Protein 6YIZ (pdb70)

Radius of gyration: 21.97 Å; Cα contacts (8 Å, |Δi|>4): 804; chains: 2; bounding box: 58×52×59 Å

Nearest PDB structures (foldseek):
  6z17-assembly1_AAA  TM=9.781E-01  e=1.730E-40  Pseudomonas aeruginosa UCBPP-PA14
  7qav-assembly1_A  TM=9.845E-01  e=7.117E-40  Pseudomonas aeruginosa PAO1
  7nbw-assembly1_A-2  TM=9.693E-01  e=7.500E-41  Pseudomonas aeruginosa PAO1
  7qav-assembly2_B  TM=9.745E-01  e=1.254E-40  Pseudomonas aeruginosa PAO1
  7fib-assembly1_B  TM=7.172E-01  e=1.101E-13  Acinetobacter baumannii

B-factor: mean 47.5, std 19.63, range [12.09, 158.53]

Secondary structure (DSSP, 8-state):
-GGGEEEEEETTS-HHHHHHHHHHHHHH-S-EEEEEE-GGGHHHHHHSGGG---EEEES---S--SSEEEEEEEEEEEEEEE-TTSHHHHSS---HHHHHTS-EEEE--SS----STT--S-SSEEEESSHHHHHHHHHHTS-EEEEEHHHHHHHHHTSSSEES-TTTSTT-EEEEEEEEEEHHHHH-HHHHHHHHHHHHHHHHHHHGGG-/--EEEEEETTS-HHHHHHHHHHHTTT-S-EEEEEE-TTTHHHHHHSGGG---EEEES---S-BTTEE--EEEEEEEEEEE-TTSHHHHS----HHHHTTS-EEEEPPSSS---TTTS-S-SSEEEESSHHHHHHHHHHTS-EEEEESTTTHHHHHHSS-EES-TTTSTT-EEEEEEEEEEGGGSS-HHHHHHHHHHHHHHHHHHHTT-

GO terms:
  GO:0034762 regulation of transmembrane transport (P, IMP)
  GO:0051349 positive regulation of lyase activity (P, IMP)
  GO:0005576 extracellular region (C, EXP)
  GO:0005886 plasma membrane (C, EXP)

Structure (mmCIF, N/CA/C/O backbone):
data_6YIZ
#
_entry.id   6YIZ
#
_cell.length_a   109.810
_cell.length_b   120.650
_cell.length_c   113.190
_cell.angle_alpha   90.000
_cell.angle_beta   90.000
_cell.angle_gamma   90.000
#
_symmetry.space_group_name_H-M   'C 2 2 21'
#
loop_
_entity.id
_entity.type
_entity.pdbx_description
1 polymer 'Transcriptional regulator MvfR'
2 non-polymer '7-oxidanylidene-8-[2-(4-sulfonaphthalen-1-yl)hydrazinyl]-8~{H}-naphthalene-1,3-disulfonic acid'
3 non-polymer ~{N}-[[1-(4-phenoxyphenyl)-1,2,3-triazol-4-yl]methyl]-2-(trifluoromethyl)pyridin-4-amine
4 non-polymer 'MAGNESIUM ION'
5 water water
#
loop_
_atom_site.group_PDB
_atom_site.id
_atom_site.type_symbol
_atom_site.label_atom_id
_atom_site.label_alt_id
_atom_site.label_comp_id
_atom_site.label_asym_id
_atom_site.label_entity_id
_atom_site.label_seq_id
_atom_site.pdbx_PDB_ins_code
_atom_site.Cartn_x
_atom_site.Cartn_y
_atom_site.Cartn_z
_atom_site.occupancy
_atom_site.B_iso_or_equiv
_atom_site.auth_seq_id
_atom_site.auth_comp_id
_atom_site.auth_asym_id
_atom_site.auth_atom_id
_atom_site.pdbx_PDB_model_num
ATOM 1 N N . GLY A 1 1 ? -7.51702 -6.75442 8.74758 1.000 70.52174 91 GLY A N 1
ATOM 2 C CA . GLY A 1 1 ? -8.25600 -5.89930 9.66842 1.000 69.81755 91 GLY A CA 1
ATOM 3 C C . GLY A 1 1 ? -8.94627 -4.75212 8.93756 1.000 78.21251 91 GLY A C 1
ATOM 4 O O . GLY A 1 1 ? -9.18417 -4.86010 7.73145 1.000 71.95115 91 GLY A O 1
ATOM 7 N N . PRO A 1 2 ? -9.26432 -3.65774 9.65225 1.000 82.89217 92 PRO A N 1
ATOM 8 C CA . PRO A 1 2 ? -9.99576 -2.53562 9.00034 1.000 71.70778 92 PRO A CA 1
ATOM 9 C C . PRO A 1 2 ? -9.31497 -1.85388 7.78790 1.000 85.48178 92 PRO A C 1
ATOM 10 O O . PRO A 1 2 ? -10.03722 -1.28277 6.94217 1.000 72.13130 92 PRO A O 1
ATOM 21 N N . ARG A 1 3 ? -7.97170 -1.87878 7.67321 1.000 94.80103 93 ARG A N 1
ATOM 22 C CA . ARG A 1 3 ? -7.25139 -1.24347 6.56635 1.000 77.27203 93 ARG A CA 1
ATOM 23 C C . ARG A 1 3 ? -8.03393 -1.37462 5.26197 1.000 61.45259 93 ARG A C 1
ATOM 24 O O . ARG A 1 3 ? -8.41637 -0.38027 4.64548 1.000 63.29636 93 ARG A O 1
ATOM 45 N N . ASN A 1 4 ? -8.25819 -2.62301 4.84922 1.000 58.78771 94 ASN A N 1
ATOM 46 C CA . ASN A 1 4 ? -9.12162 -2.99763 3.73457 1.000 48.66491 94 ASN A CA 1
ATOM 47 C C . ASN A 1 4 ? -10.05850 -4.06890 4.29304 1.000 53.84737 94 ASN A C 1
ATOM 48 O O . ASN A 1 4 ? -9.66179 -5.24169 4.36440 1.000 50.94967 94 ASN A O 1
ATOM 59 N N . LEU A 1 5 ? -11.26987 -3.67864 4.71742 1.000 46.39592 95 LEU A N 1
ATOM 60 C CA . LEU A 1 5 ? -12.27636 -4.66425 5.09227 1.000 29.24262 95 LEU A CA 1
ATOM 61 C C . LEU A 1 5 ? -12.72800 -5.38963 3.83897 1.000 29.46284 95 LEU A C 1
ATOM 62 O O . LEU A 1 5 ? -13.17980 -4.73735 2.89810 1.000 37.64031 95 LEU A O 1
ATOM 78 N N . ARG A 1 6 ? -12.52960 -6.71765 3.78483 1.000 36.08101 96 ARG A N 1
ATOM 79 C CA . ARG A 1 6 ? -12.99895 -7.56098 2.68659 1.000 29.47077 96 ARG A CA 1
ATOM 80 C C . ARG A 1 6 ? -14.12461 -8.40895 3.24239 1.000 37.18955 96 ARG A C 1
ATOM 81 O O . ARG A 1 6 ? -13.90703 -9.15836 4.20264 1.000 37.27842 96 ARG A O 1
ATOM 102 N N . VAL A 1 7 ? -15.31926 -8.27039 2.66218 1.000 39.65750 97 VAL A N 1
ATOM 103 C CA . VAL A 1 7 ? -16.52110 -8.89160 3.19401 1.000 34.48427 97 VAL A CA 1
ATOM 104 C C . VAL A 1 7 ? -17.14016 -9.80707 2.15900 1.000 26.82820 97 VAL A C 1
ATOM 105 O O . VAL A 1 7 ? -17.23161 -9.45022 0.98342 1.000 36.55229 97 VAL A O 1
ATOM 118 N N . LEU A 1 8 ? -17.53181 -11.00399 2.58655 1.000 26.48348 98 LEU A N 1
ATOM 119 C CA . LEU A 1 8 ? -18.06022 -12.01805 1.68315 1.000 26.47642 98 LEU A CA 1
ATOM 120 C C . LEU A 1 8 ? -19.53139 -12.18077 2.01510 1.000 27.11451 98 LEU A C 1
ATOM 121 O O . LEU A 1 8 ? -19.87833 -12.33303 3.18552 1.000 31.70495 98 LEU A O 1
ATOM 137 N N . LEU A 1 9 ? -20.39003 -12.20826 1.00876 1.000 27.78068 99 LEU A N 1
ATOM 138 C CA . LEU A 1 9 ? -21.82559 -12.25308 1.24751 1.000 23.12946 99 LEU A CA 1
ATOM 139 C C . LEU A 1 9 ? -22.40372 -13.30459 0.32105 1.000 25.07423 99 LEU A C 1
ATOM 140 O O . LEU A 1 9 ? -22.23603 -13.19257 -0.87560 1.000 29.90982 99 LEU A O 1
ATOM 156 N N . ASP A 1 10 ? -23.07337 -14.33740 0.85054 1.000 28.93523 100 ASP A N 1
ATOM 157 C CA . ASP A 1 10 ? -23.41345 -15.36818 -0.13705 1.000 28.31573 100 ASP A CA 1
ATOM 158 C C . ASP A 1 10 ? -24.61769 -14.91820 -0.95884 1.000 23.71853 100 ASP A C 1
ATOM 159 O O . ASP A 1 10 ? -25.29921 -13.95110 -0.60439 1.000 26.26009 100 ASP A O 1
ATOM 168 N N . THR A 1 11 ? -24.90663 -15.66743 -2.04244 1.000 26.03268 101 THR A N 1
ATOM 169 C CA . THR A 1 11 ? -26.00453 -15.35229 -2.93232 1.000 26.24188 101 THR A CA 1
ATOM 170 C C . THR A 1 11 ? -27.37878 -15.63620 -2.36132 1.000 23.68028 101 THR A C 1
ATOM 171 O O . THR A 1 11 ? -28.36345 -15.38478 -3.07908 1.000 29.40187 101 THR A O 1
ATOM 182 N N . ALA A 1 12 ? -27.49257 -16.13875 -1.13263 1.000 19.07703 102 ALA A N 1
ATOM 183 C CA . ALA A 1 12 ? -28.80510 -16.33641 -0.54340 1.000 26.00785 102 ALA A CA 1
ATOM 184 C C . ALA A 1 12 ? -29.24928 -15.13437 0.26928 1.000 20.76657 102 ALA A C 1
ATOM 185 O O . ALA A 1 12 ? -30.44093 -15.03583 0.59975 1.000 29.31652 102 ALA A O 1
ATOM 192 N N . ILE A 1 13 ? -28.30151 -14.28939 0.67867 1.000 25.99890 103 ILE A N 1
ATOM 193 C CA . ILE A 1 13 ? -28.59369 -12.97481 1.26843 1.000 26.63283 103 ILE A CA 1
ATOM 194 C C . ILE A 1 13 ? -29.29226 -12.14148 0.20909 1.000 27.93534 103 ILE A C 1
ATOM 195 O O . ILE A 1 13 ? -28.83907 -12.12001 -0.94680 1.000 37.82752 103 ILE A O 1
ATOM 211 N N . PRO A 1 14 ? -30.37408 -11.44136 0.50578 1.000 28.09477 104 PRO A N 1
ATOM 212 C CA . PRO A 1 14 ? -31.06624 -10.71632 -0.55260 1.000 23.89754 104 PRO A CA 1
ATOM 213 C C . PRO A 1 14 ? -30.49514 -9.32617 -0.74011 1.000 22.07378 104 PRO A C 1
ATOM 214 O O . PRO A 1 14 ? -29.83674 -8.78089 0.16032 1.000 24.66593 104 PRO A O 1
ATOM 225 N N . PRO A 1 15 ? -30.81832 -8.69847 -1.86742 1.000 19.65907 105 PRO A N 1
ATOM 226 C CA . PRO A 1 15 ? -30.10327 -7.46587 -2.27230 1.000 12.08625 105 PRO A CA 1
ATOM 227 C C . PRO A 1 15 ? -30.20976 -6.36738 -1.26499 1.000 17.34225 105 PRO A C 1
ATOM 228 O O . PRO A 1 15 ? -29.18698 -5.78766 -0.85327 1.000 22.64395 105 PRO A O 1
ATOM 239 N N . SER A 1 16 ? -31.43839 -6.09503 -0.82906 1.000 26.61899 106 SER A N 1
ATOM 240 C CA . SER A 1 16 ? -31.79726 -5.31919 0.35419 1.000 14.09443 106 SER A CA 1
ATOM 241 C C . SER A 1 16 ? -31.01425 -5.60153 1.61583 1.000 23.22475 106 SER A C 1
ATOM 242 O O . SER A 1 16 ? -30.76391 -4.71335 2.47370 1.000 25.48429 106 SER A O 1
ATOM 250 N N . PHE A 1 17 ? -30.71958 -6.86692 1.83170 1.000 26.12251 107 PHE A N 1
ATOM 251 C CA . PHE A 1 17 ? -29.92984 -7.22533 3.01223 1.000 19.38600 107 PHE A CA 1
ATOM 252 C C . PHE A 1 17 ? -28.48307 -6.83212 2.76004 1.000 19.33976 107 PHE A C 1
ATOM 253 O O . PHE A 1 17 ? -27.84271 -6.21297 3.61168 1.000 27.03208 107 PHE A O 1
ATOM 270 N N . CYS A 1 18 ? -27.98923 -7.14739 1.56974 1.000 20.49314 108 CYS A N 1
ATOM 271 C CA . CYS A 1 18 ? -26.61962 -6.83583 1.20755 1.000 16.47314 108 CYS A CA 1
ATOM 272 C C . CYS A 1 18 ? -26.38864 -5.34943 1.25308 1.000 19.06482 108 CYS A C 1
ATOM 273 O O . CYS A 1 18 ? -25.46699 -4.86260 1.91561 1.000 22.74529 108 CYS A O 1
ATOM 281 N N . ASP A 1 19 ? -27.20948 -4.61616 0.48771 1.000 33.27098 109 ASP A N 1
ATOM 282 C CA . ASP A 1 19 ? -27.02389 -3.17865 0.33618 1.000 29.66630 109 ASP A CA 1
ATOM 283 C C . ASP A 1 19 ? -27.08981 -2.48756 1.68390 1.000 22.16093 109 ASP A C 1
ATOM 284 O O . ASP A 1 19 ? -26.30788 -1.55132 1.92116 1.000 24.81172 109 ASP A O 1
ATOM 293 N N . THR A 1 20 ? -27.89346 -3.02091 2.62806 1.000 25.71588 110 THR A N 1
ATOM 294 C CA . THR A 1 20 ? -27.92593 -2.49092 4.00444 1.000 27.27078 110 THR A CA 1
ATOM 295 C C . THR A 1 20 ? -26.58963 -2.71483 4.74363 1.000 28.47795 110 THR A C 1
ATOM 296 O O . THR A 1 20 ? -26.04208 -1.80529 5.38543 1.000 26.35840 110 THR A O 1
ATOM 307 N N . VAL A 1 21 ? -26.13343 -3.97241 4.80169 1.000 25.85944 111 VAL A N 1
ATOM 308 C CA . VAL A 1 21 ? -24.80842 -4.29197 5.34271 1.000 26.86157 111 VAL A CA 1
ATOM 309 C C . VAL A 1 21 ? -23.72767 -3.41256 4.69707 1.000 19.20305 111 VAL A C 1
ATOM 310 O O . VAL A 1 21 ? -22.77918 -2.98724 5.36530 1.000 29.89155 111 VAL A O 1
ATOM 323 N N . SER A 1 22 ? -23.83811 -3.12824 3.39933 1.000 22.20091 112 SER A N 1
ATOM 324 C CA . SER A 1 22 ? -22.85849 -2.24310 2.75892 1.000 18.60072 112 SER A CA 1
ATOM 325 C C . SER A 1 22 ? -22.90164 -0.83500 3.36956 1.000 30.20870 112 SER A C 1
ATOM 326 O O . SER A 1 22 ? -21.85036 -0.24599 3.66438 1.000 27.00520 112 SER A O 1
ATOM 334 N N . SER A 1 23 ? -24.11233 -0.25815 3.54275 1.000 24.41004 113 SER A N 1
ATOM 335 C CA . SER A 1 23 ? -24.15812 1.09449 4.07854 1.000 23.55749 113 SER A CA 1
ATOM 336 C C . SER A 1 23 ? -23.39725 1.14576 5.36394 1.000 24.81695 113 SER A C 1
ATOM 337 O O . SER A 1 23 ? -22.45956 1.94550 5.54226 1.000 32.40431 113 SER A O 1
ATOM 345 N N . VAL A 1 24 ? -23.77050 0.28044 6.28692 1.000 28.17413 114 VAL A N 1
ATOM 346 C CA . VAL A 1 24 ? -23.21635 0.41999 7.61316 1.000 21.90170 114 VAL A CA 1
ATOM 347 C C . VAL A 1 24 ? -21.70751 0.25542 7.57510 1.000 22.04395 114 VAL A C 1
ATOM 348 O O . VAL A 1 24 ? -20.96656 0.97983 8.24633 1.000 34.63899 114 VAL A O 1
ATOM 361 N N . LEU A 1 25 ? -21.20933 -0.66019 6.77396 1.000 21.57878 115 LEU A N 1
ATOM 362 C CA . LEU A 1 25 ? -19.76882 -0.84782 6.79577 1.000 28.19250 115 LEU A CA 1
ATOM 363 C C . LEU A 1 25 ? -19.06631 0.42529 6.34024 1.000 31.78708 115 LEU A C 1
ATOM 364 O O . LEU A 1 25 ? -18.18109 0.93866 7.03277 1.000 40.10731 115 LEU A O 1
ATOM 380 N N . LEU A 1 26 ? -19.48334 0.97279 5.18985 1.000 29.00001 116 LEU A N 1
ATOM 381 C CA . LEU A 1 26 ? -18.86098 2.17834 4.64708 1.000 24.58602 116 LEU A CA 1
ATOM 382 C C . LEU A 1 26 ? -19.00575 3.37067 5.56443 1.000 30.23452 116 LEU A C 1
ATOM 383 O O . LEU A 1 26 ? -18.28324 4.35747 5.39920 1.000 34.89929 116 LEU A O 1
ATOM 399 N N . ASP A 1 27 ? -19.95167 3.31057 6.49893 1.000 27.52381 117 ASP A N 1
ATOM 400 C CA . ASP A 1 27 ? -20.18467 4.38977 7.45767 1.000 34.75842 117 ASP A CA 1
ATOM 401 C C . ASP A 1 27 ? -19.22853 4.27574 8.64022 1.000 39.81612 117 ASP A C 1
ATOM 402 O O . ASP A 1 27 ? -18.74262 5.30396 9.12906 1.000 42.96646 117 ASP A O 1
ATOM 411 N N . ASP A 1 28 ? -18.87781 3.04794 9.04210 1.000 38.35239 118 ASP A N 1
ATOM 412 C CA . ASP A 1 28 ? -18.04485 2.77684 10.21046 1.000 34.08701 118 ASP A CA 1
ATOM 413 C C . ASP A 1 28 ? -16.59616 2.37885 9.87855 1.000 34.81917 118 ASP A C 1
ATOM 414 O O . ASP A 1 28 ? -15.69763 2.60072 10.70738 1.000 42.23461 118 ASP A O 1
ATOM 423 N N . PHE A 1 29 ? -16.36997 1.72864 8.74272 1.000 31.02881 119 PHE A N 1
ATOM 424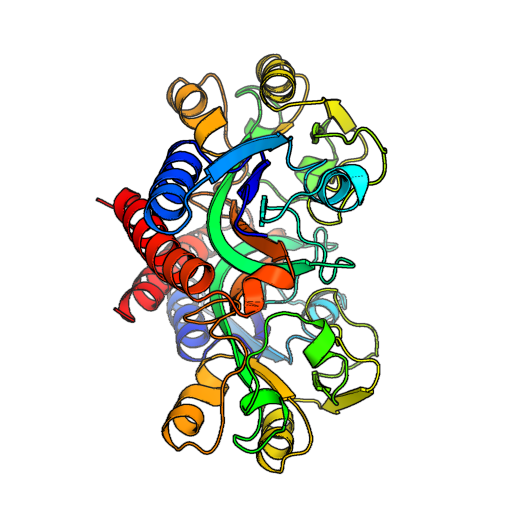 C CA . PHE A 1 29 ? -15.06669 1.36146 8.19894 1.000 31.62517 119 PHE A CA 1
ATOM 425 C C . PHE A 1 29 ? -14.77305 2.21914 6.97703 1.000 32.84907 119 PHE A C 1
ATOM 426 O O . PHE A 1 29 ? -15.65837 2.87095 6.41419 1.000 43.09204 119 PHE A O 1
ATOM 443 N N . ASN A 1 30 ? -13.53754 2.20083 6.50979 1.000 36.42604 120 ASN A N 1
ATOM 444 C CA . ASN A 1 30 ? -13.24722 3.12553 5.45223 1.000 33.75358 120 ASN A CA 1
ATOM 445 C C . ASN A 1 30 ? -12.53422 2.58283 4.24591 1.000 40.97153 120 ASN A C 1
ATOM 446 O O . ASN A 1 30 ? -12.26528 3.35479 3.32289 1.000 48.21439 120 ASN A O 1
ATOM 457 N N . MET A 1 31 ? -12.28250 1.29133 4.16811 1.000 38.72494 121 MET A N 1
ATOM 458 C CA . MET A 1 31 ? -12.12639 0.73526 2.83494 1.000 35.11263 121 MET A CA 1
ATOM 459 C C . MET A 1 31 ? -12.90351 -0.54949 2.85317 1.000 34.76062 121 MET A C 1
ATOM 460 O O . MET A 1 31 ? -12.71907 -1.35349 3.76780 1.000 47.01440 121 MET A O 1
ATOM 474 N N . VAL A 1 32 ? -13.74084 -0.75544 1.86045 1.000 38.40906 122 VAL A N 1
ATOM 475 C CA . VAL A 1 32 ? -14.62097 -1.90481 1.87807 1.000 39.49923 122 VAL A CA 1
ATOM 476 C C . VAL A 1 32 ? -14.67111 -2.51730 0.49959 1.000 26.96936 122 VAL A C 1
ATOM 477 O O . VAL A 1 32 ? -14.76544 -1.81457 -0.51067 1.000 35.16966 122 VAL A O 1
ATOM 490 N N . SER A 1 33 ? -14.61520 -3.83967 0.45984 1.000 24.79301 123 SER A N 1
ATOM 491 C CA . SER A 1 33 ? -14.52380 -4.57707 -0.78198 1.000 30.95469 123 SER A CA 1
ATOM 492 C C . SER A 1 33 ? -15.35036 -5.82183 -0.59314 1.000 37.08373 123 SER A C 1
ATOM 493 O O . SER A 1 33 ? -15.33943 -6.40745 0.49103 1.000 34.62619 123 SER A O 1
ATOM 501 N N . LEU A 1 34 ? -16.11717 -6.19121 -1.61498 1.000 30.83065 124 LEU A N 1
ATOM 502 C CA . LEU A 1 34 ? -17.15112 -7.18211 -1.41493 1.000 27.17831 124 LEU A CA 1
ATOM 503 C C . LEU A 1 34 ? -16.92539 -8.37179 -2.30390 1.000 25.99588 124 LEU A C 1
ATOM 504 O O . LEU A 1 34 ? -16.49337 -8.22355 -3.45549 1.000 34.72320 124 LEU A O 1
ATOM 520 N N . ILE A 1 35 ? -17.24844 -9.53019 -1.76214 1.000 31.34613 125 ILE A N 1
ATOM 521 C CA . ILE A 1 35 ? -17.07660 -10.80613 -2.42874 1.000 27.29247 125 ILE A CA 1
ATOM 522 C C . ILE A 1 35 ? -18.39823 -11.54793 -2.32319 1.000 24.83216 125 ILE A C 1
ATOM 523 O O . ILE A 1 35 ? -19.06869 -11.48266 -1.28611 1.000 35.41202 125 ILE A O 1
ATOM 539 N N . ARG A 1 36 ? -18.76582 -12.25527 -3.38559 1.000 30.17872 126 ARG A N 1
ATOM 540 C CA . ARG A 1 36 ? -20.00761 -13.00320 -3.46072 1.000 25.47091 126 ARG A CA 1
ATOM 541 C C . ARG A 1 36 ? -19.76285 -14.45899 -3.81651 1.000 20.78179 126 ARG A C 1
ATOM 542 O O . ARG A 1 36 ? -19.07933 -14.74847 -4.79450 1.000 26.79716 126 ARG A O 1
ATOM 563 N N . THR A 1 37 ? -20.32222 -15.37242 -3.03397 1.000 24.41392 127 THR A N 1
ATOM 564 C CA . THR A 1 37 ? -20.23817 -16.79378 -3.35027 1.000 28.20421 127 THR A CA 1
ATOM 565 C C . THR A 1 37 ? -21.57586 -17.45569 -3.04553 1.000 27.47918 127 THR A C 1
ATOM 566 O O . THR A 1 37 ? -22.32510 -16.98912 -2.19591 1.000 34.07051 127 THR A O 1
ATOM 577 N N . SER A 1 38 ? -21.83882 -18.58612 -3.67073 1.000 22.00728 128 SER A N 1
ATOM 578 C CA . SER A 1 38 ? -23.04971 -19.29356 -3.29283 1.000 26.42975 128 SER A CA 1
ATOM 579 C C . SER A 1 38 ? -22.89687 -19.72023 -1.84754 1.000 27.40577 128 SER A C 1
ATOM 580 O O . SER A 1 38 ? -21.79397 -19.71271 -1.30921 1.000 30.69181 128 SER A O 1
ATOM 588 N N . PRO A 1 39 ? -23.99137 -20.04202 -1.16276 1.000 28.87079 129 PRO A N 1
ATOM 589 C CA . PRO A 1 39 ? -23.83870 -20.55480 0.19453 1.000 26.88490 129 PRO A CA 1
ATOM 590 C C . PRO A 1 39 ? -22.93444 -21.77446 0.27910 1.000 32.73886 129 PRO A C 1
ATOM 591 O O . PRO A 1 39 ? -22.37159 -22.03797 1.35385 1.000 35.52996 129 PRO A O 1
ATOM 602 N N . ALA A 1 40 ? -22.76305 -22.52447 -0.81187 1.000 36.78135 130 ALA A N 1
ATOM 603 C CA . ALA A 1 40 ? -21.88177 -23.68566 -0.76421 1.000 33.33261 130 ALA A CA 1
ATOM 604 C C . ALA A 1 40 ? -20.47275 -23.30544 -0.35010 1.000 33.51128 130 ALA A C 1
ATOM 605 O O . ALA A 1 40 ? -19.85436 -23.95999 0.49245 1.000 46.02627 130 ALA A O 1
ATOM 612 N N . ASP A 1 41 ? -19.96421 -22.21765 -0.88989 1.000 30.38408 131 ASP A N 1
ATOM 613 C CA . ASP A 1 41 ? -18.54760 -21.92196 -0.77902 1.000 33.95464 131 ASP A CA 1
ATOM 614 C C . ASP A 1 41 ? -18.23628 -20.79079 0.16806 1.000 40.85274 131 ASP A C 1
ATOM 615 O O . ASP A 1 41 ? -17.06803 -20.37991 0.24425 1.000 43.77357 131 ASP A O 1
ATOM 624 N N . SER A 1 42 ? -19.22813 -20.28547 0.90117 1.000 34.35734 132 SER A N 1
ATOM 625 C CA . SER A 1 42 ? -18.92090 -19.21872 1.84741 1.000 25.64870 132 SER A CA 1
ATOM 626 C C . SER A 1 42 ? -17.81800 -19.71326 2.77269 1.000 31.28087 132 SER A C 1
ATOM 627 O O . SER A 1 42 ? -16.68870 -19.19474 2.73549 1.000 33.36616 132 SER A O 1
ATOM 635 N N . LEU A 1 43 ? -18.11030 -20.71656 3.59336 1.000 31.51438 133 LEU A N 1
ATOM 636 C CA . LEU A 1 43 ? -17.14181 -21.08328 4.62709 1.000 43.40410 133 LEU A CA 1
ATOM 637 C C . LEU A 1 43 ? -15.82628 -21.58534 4.02333 1.000 48.76222 133 LEU A C 1
ATOM 638 O O . LEU A 1 43 ? -14.74607 -21.32134 4.56540 1.000 55.27083 133 LEU A O 1
ATOM 654 N N . ALA A 1 44 ? -15.88837 -22.30532 2.89742 1.000 36.81370 134 ALA A N 1
ATOM 655 C CA . ALA A 1 44 ? -14.65255 -22.76956 2.26666 1.000 40.60426 134 ALA A CA 1
ATOM 656 C C . ALA A 1 44 ? -13.73528 -21.59784 1.92865 1.000 44.24537 134 ALA A C 1
ATOM 657 O O . ALA A 1 44 ? -12.54058 -21.58912 2.26863 1.000 50.27572 134 ALA A O 1
ATOM 664 N N . THR A 1 45 ? -14.29903 -20.57881 1.28496 1.000 46.40073 135 THR A N 1
ATOM 665 C CA . THR A 1 45 ? -13.52698 -19.42169 0.86710 1.000 42.74995 135 THR A CA 1
ATOM 666 C C . THR A 1 45 ? -12.82336 -18.70664 2.01452 1.000 38.22505 135 THR A C 1
ATOM 667 O O . THR A 1 45 ? -11.70668 -18.20007 1.84343 1.000 46.18857 135 THR A O 1
ATOM 678 N N . ILE A 1 46 ? -13.48606 -18.54977 3.14741 1.000 47.10992 136 ILE A N 1
ATOM 679 C CA . ILE A 1 46 ? -12.87741 -17.73034 4.18569 1.000 49.59751 136 ILE A CA 1
ATOM 680 C C . ILE A 1 46 ? -11.80176 -18.50612 4.90984 1.000 52.38597 136 ILE A C 1
ATOM 681 O O . ILE A 1 46 ? -10.98135 -17.90009 5.61597 1.000 55.05943 136 ILE A O 1
ATOM 697 N N . LYS A 1 47 ? -11.79294 -19.83488 4.74167 1.000 57.08261 137 LYS A N 1
ATOM 698 C CA . LYS A 1 47 ? -10.85571 -20.67923 5.48239 1.000 56.76759 137 LYS A CA 1
ATOM 699 C C . LYS A 1 47 ? -9.49280 -20.70978 4.80501 1.000 53.56025 137 LYS A C 1
ATOM 700 O O . LYS A 1 47 ? -8.46498 -20.72726 5.49101 1.000 62.40345 137 LYS A O 1
ATOM 719 N N . GLN A 1 48 ? -9.45532 -20.68627 3.47594 1.000 49.30637 138 GLN A N 1
ATOM 720 C CA . GLN A 1 48 ? -8.18642 -20.44069 2.81229 1.000 53.96297 138 GLN A CA 1
ATOM 721 C C . GLN A 1 48 ? -7.57810 -19.19398 3.43545 1.000 65.55179 138 GLN A C 1
ATOM 722 O O . GLN A 1 48 ? -8.10521 -18.09817 3.21898 1.000 67.72686 138 GLN A O 1
ATOM 736 N N . ASP A 1 49 ? -6.49821 -19.32915 4.21761 1.000 84.19180 139 ASP A N 1
ATOM 737 C CA . ASP A 1 49 ? -5.77857 -18.14147 4.68340 1.000 76.24863 139 ASP A CA 1
ATOM 738 C C . ASP A 1 49 ? -5.43898 -17.23195 3.50232 1.000 76.58955 139 ASP A C 1
ATOM 739 O O . ASP A 1 49 ? -5.20998 -16.02861 3.69509 1.000 72.77192 139 ASP A O 1
ATOM 748 N N . ASN A 1 50 ? -5.44418 -17.78431 2.27848 1.000 65.37862 140 ASN A N 1
ATOM 749 C CA . ASN A 1 50 ? -5.21736 -16.98772 1.08000 1.000 66.25635 140 ASN A CA 1
ATOM 750 C C . ASN A 1 50 ? -6.16338 -15.80635 0.97911 1.000 64.59285 140 ASN A C 1
ATOM 751 O O . ASN A 1 50 ? -5.74696 -14.69435 0.64784 1.000 63.90090 140 ASN A O 1
ATOM 762 N N . ALA A 1 51 ? -7.44249 -16.02502 1.26297 1.000 69.40370 141 ALA A N 1
ATOM 763 C CA . ALA A 1 51 ? -8.48116 -15.06740 0.90608 1.000 53.36596 141 ALA A CA 1
ATOM 764 C C . ALA A 1 51 ? -8.56305 -13.84973 1.82552 1.000 52.55251 141 ALA A C 1
ATOM 765 O O . ALA A 1 51 ? -9.35980 -12.95386 1.55402 1.000 56.45508 141 ALA A O 1
ATOM 772 N N . GLU A 1 52 ? -7.76926 -13.74667 2.86902 1.000 57.26399 142 GLU A N 1
ATOM 773 C CA . GLU A 1 52 ? -7.72486 -12.54314 3.70661 1.000 57.23739 142 GLU A CA 1
ATOM 774 C C . GLU A 1 52 ? -9.09558 -11.87910 3.86000 1.000 52.24702 142 GLU A C 1
ATOM 775 O O . GLU A 1 52 ? -9.24481 -10.67191 3.69807 1.000 47.97304 142 GLU A O 1
ATOM 787 N N . ILE A 1 53 ? -10.10972 -12.68569 4.19335 1.000 57.41895 143 ILE A N 1
ATOM 788 C CA . ILE A 1 53 ? -11.48954 -12.20347 4.29665 1.000 41.89769 143 ILE A CA 1
ATOM 789 C C . ILE A 1 53 ? -11.80283 -11.86937 5.73342 1.000 29.73886 143 ILE A C 1
ATOM 790 O O . ILE A 1 53 ? -11.75214 -12.74974 6.60337 1.000 47.78586 143 ILE A O 1
ATOM 806 N N . ASP A 1 54 ? -12.16269 -10.60450 5.98608 1.000 33.42951 144 ASP A N 1
ATOM 807 C CA . ASP A 1 54 ? -12.37562 -10.16196 7.36129 1.000 34.55708 144 ASP A CA 1
ATOM 808 C C . ASP A 1 54 ? -13.75576 -10.54045 7.89935 1.000 34.06089 144 ASP A C 1
ATOM 809 O O . ASP A 1 54 ? -13.86437 -10.93201 9.06126 1.000 44.60631 144 ASP A O 1
ATOM 818 N N . ILE A 1 55 ? -14.83058 -10.36726 7.10302 1.000 40.16500 145 ILE A N 1
ATOM 819 C CA . ILE A 1 55 ? -16.19076 -10.61707 7.56646 1.000 30.61045 145 ILE A CA 1
ATOM 820 C C . ILE A 1 55 ? -16.90307 -11.44973 6.52345 1.000 26.35689 145 ILE A C 1
ATOM 821 O O . ILE A 1 55 ? -16.68616 -11.27782 5.32343 1.000 36.60313 145 ILE A O 1
ATOM 837 N N . ALA A 1 56 ? -17.79231 -12.32233 6.97006 1.000 28.55651 146 ALA A N 1
ATOM 838 C CA . ALA A 1 56 ? -18.49914 -13.17086 6.01652 1.000 27.45316 146 ALA A CA 1
ATOM 839 C C . ALA A 1 56 ? -19.92641 -13.31173 6.49416 1.000 30.90439 146 ALA A C 1
ATOM 840 O O . ALA A 1 56 ? -20.15669 -13.52781 7.68223 1.000 35.27970 146 ALA A O 1
ATOM 847 N N . ILE A 1 57 ? -20.86894 -13.16562 5.56690 1.000 31.89983 147 ILE A N 1
ATOM 848 C CA . ILE A 1 57 ? -22.28294 -13.05125 5.88613 1.000 28.64290 147 ILE A CA 1
ATOM 849 C C . ILE A 1 57 ? -22.94982 -14.16498 5.12525 1.000 22.91372 147 ILE A C 1
ATOM 850 O O . ILE A 1 57 ? -23.03916 -14.09878 3.90396 1.000 29.47155 147 ILE A O 1
ATOM 866 N N . THR A 1 58 ? -23.41813 -15.19249 5.82742 1.000 27.61953 148 THR A N 1
ATOM 867 C CA . THR A 1 58 ? -23.80391 -16.37899 5.07737 1.000 18.92182 148 THR A CA 1
ATOM 868 C C . THR A 1 58 ? -24.83811 -17.14274 5.86797 1.000 17.97466 148 THR A C 1
ATOM 869 O O . THR A 1 58 ? -24.91242 -17.02560 7.08736 1.000 24.19300 148 THR A O 1
ATOM 880 N N . ILE A 1 59 ? -25.64093 -17.92822 5.16062 1.000 28.62432 149 ILE A N 1
ATOM 881 C CA . ILE A 1 59 ? -26.61278 -18.72354 5.89103 1.000 25.47539 149 ILE A CA 1
ATOM 882 C C . ILE A 1 59 ? -25.98989 -19.99924 6.45238 1.000 27.35908 149 ILE A C 1
ATOM 883 O O . ILE A 1 59 ? -26.55180 -20.58329 7.38428 1.000 31.73002 149 ILE A O 1
ATOM 899 N N . ASP A 1 60 ? -24.84699 -20.43604 5.89636 1.000 29.09923 150 ASP A N 1
ATOM 900 C CA . ASP A 1 60 ? -24.25397 -21.73028 6.24377 1.000 33.80072 150 ASP A CA 1
ATOM 901 C C . ASP A 1 60 ? -23.67609 -21.69399 7.64468 1.000 29.07212 150 ASP A C 1
ATOM 902 O O . ASP A 1 60 ? -23.02423 -20.72152 8.03762 1.000 32.76010 150 ASP A O 1
ATOM 911 N N . GLU A 1 61 ? -23.95757 -22.73201 8.43688 1.000 44.59560 151 GLU A N 1
ATOM 912 C CA . GLU A 1 61 ? -23.50671 -22.80066 9.82289 1.000 46.06920 151 GLU A CA 1
ATOM 913 C C . GLU A 1 61 ? -22.34500 -23.78839 9.85791 1.000 56.50028 151 GLU A C 1
ATOM 914 O O . GLU A 1 61 ? -22.41564 -24.86733 9.25155 1.000 44.86171 151 GLU A O 1
ATOM 926 N N . GLU A 1 62 ? -21.24329 -23.36051 10.46005 1.000 64.39373 152 GLU A N 1
ATOM 927 C CA . GLU A 1 62 ? -20.19278 -24.24237 10.95726 1.000 65.25628 152 GLU A CA 1
ATOM 928 C C . GLU A 1 62 ? -19.91360 -23.70469 12.35401 1.000 76.97811 152 GLU A C 1
ATOM 929 O O . GLU A 1 62 ? -19.38407 -22.59617 12.48535 1.000 84.67778 152 GLU A O 1
ATOM 941 N N . LEU A 1 63 ? -20.31519 -24.46050 13.38776 1.000 84.83687 153 LEU A N 1
ATOM 942 C CA . LEU A 1 63 ? -20.18012 -24.04561 14.78790 1.000 79.52180 153 LEU A CA 1
ATOM 943 C C . LEU A 1 63 ? -18.89140 -23.29872 15.14342 1.000 81.58859 153 LEU A C 1
ATOM 944 O O . LEU A 1 63 ? -18.93813 -22.27775 15.84676 1.000 80.51396 153 LEU A O 1
ATOM 960 N N . LYS A 1 64 ? -17.72838 -23.81030 14.71489 1.000 85.82899 154 LYS A N 1
ATOM 961 C CA . LYS A 1 64 ? -16.45306 -23.13538 14.94759 1.000 75.79266 154 LYS A CA 1
ATOM 962 C C . LYS A 1 64 ? -15.49697 -23.32749 13.77834 1.000 80.91958 154 LYS A C 1
ATOM 963 O O . LYS A 1 64 ? -15.10650 -24.46047 13.45223 1.000 72.58151 154 LYS A O 1
ATOM 982 N N . ILE A 1 65 ? -15.08011 -22.19619 13.19376 1.000 81.90821 155 ILE A N 1
ATOM 983 C CA . ILE A 1 65 ? -14.06052 -22.13687 12.15685 1.000 74.48538 155 ILE A CA 1
ATOM 984 C C . ILE A 1 65 ? -12.77812 -21.68608 12.82433 1.000 65.08890 155 ILE A C 1
ATOM 985 O O . ILE A 1 65 ? -12.80433 -20.99872 13.85273 1.000 65.73491 155 ILE A O 1
ATOM 1001 N N . SER A 1 66 ? -11.64317 -22.08353 12.25296 1.000 62.30993 156 SER A N 1
ATOM 1002 C CA . SER A 1 66 ? -10.35182 -21.67402 12.79122 1.000 67.64062 156 SER A CA 1
ATOM 1003 C C . SER A 1 66 ? -10.42687 -20.22351 13.26520 1.000 54.15544 156 SER A C 1
ATOM 1004 O O . SER A 1 66 ? -10.83315 -19.94720 14.39626 1.000 67.73253 156 SER A O 1
ATOM 1008 N N . ARG A 1 67 ? -10.09044 -19.29322 12.40274 1.000 50.62133 157 ARG A N 1
ATOM 1009 C CA . ARG A 1 67 ? -9.78206 -17.95904 12.89962 1.000 58.17390 157 ARG A CA 1
ATOM 1010 C C . ARG A 1 67 ? -11.02224 -17.12578 13.20295 1.000 61.83002 157 ARG A C 1
ATOM 1011 O O . ARG A 1 67 ? -10.85254 -15.93420 13.52631 1.000 65.36842 157 ARG A O 1
ATOM 1015 N N . PHE A 1 68 ? -12.23782 -17.69038 13.15178 1.000 52.87683 158 PHE A N 1
ATOM 1016 C CA . PHE A 1 68 ? -13.43783 -16.87016 13.02200 1.000 51.43061 158 PHE A CA 1
ATOM 1017 C C . PHE A 1 68 ? -14.46432 -17.05737 14.13143 1.000 49.99001 158 PHE A C 1
ATOM 1018 O O . PHE A 1 68 ? -14.71733 -18.17431 14.59187 1.000 58.54051 158 PHE A O 1
ATOM 1035 N N . ASN A 1 69 ? -15.08019 -15.93951 14.50901 1.000 43.21675 159 ASN A N 1
ATOM 1036 C CA . ASN A 1 69 ? -16.19421 -15.85302 15.43801 1.000 46.52582 159 ASN A CA 1
ATOM 1037 C C . ASN A 1 69 ? -17.53110 -15.83144 14.69576 1.000 32.36858 159 ASN A C 1
ATOM 1038 O O . ASN A 1 69 ? -17.58650 -15.64977 13.48386 1.000 40.48547 159 ASN A O 1
ATOM 1049 N N . GLN A 1 70 ? -18.62067 -16.05675 15.44406 1.000 32.45054 160 GLN A N 1
ATOM 1050 C CA . GLN A 1 70 ? -19.92587 -16.37288 14.84541 1.000 36.40319 160 GLN A CA 1
ATOM 1051 C C . GLN A 1 70 ? -20.88375 -15.48575 15.61335 1.000 26.05230 160 GLN A C 1
ATOM 1052 O O . GLN A 1 70 ? -20.75583 -15.37536 16.83498 1.000 29.15262 160 GLN A O 1
ATOM 1066 N N . CYS A 1 71 ? -21.78076 -14.80930 14.90927 1.000 21.28509 161 CYS A N 1
ATOM 1067 C CA . CYS A 1 71 ? -22.91619 -14.20758 15.58738 1.000 28.93289 161 CYS A CA 1
ATOM 1068 C C . CYS A 1 71 ? -24.04124 -14.25082 14.57786 1.000 22.25529 161 CYS A C 1
ATOM 1069 O O . CYS A 1 71 ? -23.85608 -14.67040 13.43949 1.000 23.70381 161 CYS A O 1
ATOM 1077 N N . VAL A 1 72 ? -25.22512 -13.87542 15.01490 1.000 30.73920 162 VAL A N 1
ATOM 1078 C CA . VAL A 1 72 ? -26.40635 -13.95184 14.17427 1.000 26.68296 162 VAL A CA 1
ATOM 1079 C C . VAL A 1 72 ? -26.79811 -12.53365 13.83381 1.000 24.99809 162 VAL A C 1
ATOM 1080 O O . VAL A 1 72 ? -27.16564 -11.76099 14.73133 1.000 26.88492 162 VAL A O 1
ATOM 1093 N N . LEU A 1 73 ? -26.73609 -12.20031 12.54885 1.000 28.22565 163 LEU A N 1
ATOM 1094 C CA . LEU A 1 73 ? -26.92874 -10.84342 12.06407 1.000 23.00332 163 LEU A CA 1
ATOM 1095 C C . LEU A 1 73 ? -28.38465 -10.55124 11.73078 1.000 23.56945 163 LEU A C 1
ATOM 1096 O O . LEU A 1 73 ? -28.86650 -9.43697 11.96532 1.000 28.74059 163 LEU A O 1
ATOM 1112 N N . GLY A 1 74 ? -29.10538 -11.51647 11.17318 1.000 24.31413 164 GLY A N 1
ATOM 1113 C CA . GLY A 1 74 ? -30.53880 -11.36464 11.01620 1.000 19.85237 164 GLY A CA 1
ATOM 1114 C C . GLY A 1 74 ? -31.08815 -12.64733 10.44090 1.000 22.93597 164 GLY A C 1
ATOM 1115 O O . GLY A 1 74 ? -30.43853 -13.71057 10.60673 1.000 24.69112 164 GLY A O 1
ATOM 1119 N N . TYR A 1 75 ? -32.21530 -12.56591 9.72646 1.000 25.31951 165 TYR A N 1
ATOM 1120 C CA . TYR A 1 75 ? -32.95714 -13.73355 9.27447 1.000 21.00039 165 TYR A CA 1
ATOM 1121 C C . TYR A 1 75 ? -33.39345 -13.46749 7.85055 1.000 23.70901 165 TYR A C 1
ATOM 1122 O O . TYR A 1 75 ? -33.41774 -12.32230 7.37437 1.000 29.58526 165 TYR A O 1
ATOM 1140 N N . THR A 1 76 ? -33.67080 -14.55162 7.14705 1.000 22.93496 166 THR A N 1
ATOM 1141 C CA . THR A 1 76 ? -34.07937 -14.48210 5.75096 1.000 18.07025 166 THR A CA 1
ATOM 1142 C C . THR A 1 76 ? -34.85708 -15.76821 5.50795 1.000 18.66070 166 THR A C 1
ATOM 1143 O O . THR A 1 76 ? -34.78723 -16.70166 6.32119 1.000 26.99500 166 THR A O 1
ATOM 1154 N N . LYS A 1 77 ? -35.58776 -15.80328 4.39815 1.000 14.49218 167 LYS A N 1
ATOM 1155 C CA . LYS A 1 77 ? -36.70013 -16.72186 4.17527 1.000 20.62425 167 LYS A CA 1
ATOM 1156 C C . LYS A 1 77 ? -36.48114 -17.41072 2.85230 1.000 13.90384 167 LYS A C 1
ATOM 1157 O O . LYS A 1 77 ? -36.16725 -16.75443 1.87251 1.000 26.93923 167 LYS A O 1
ATOM 1176 N N . ALA A 1 78 ? -36.59762 -18.72060 2.81662 1.000 21.69013 168 ALA A N 1
ATOM 1177 C CA . ALA A 1 78 ? -36.33177 -19.48274 1.59555 1.000 16.89658 168 ALA A CA 1
ATOM 1178 C C . ALA A 1 78 ? -37.47597 -20.46222 1.38284 1.000 16.21631 168 ALA A C 1
ATOM 1179 O O . ALA A 1 78 ? -38.07034 -20.92709 2.36578 1.000 29.87678 168 ALA A O 1
ATOM 1186 N N . PHE A 1 79 ? -37.77000 -20.78110 0.11969 1.000 22.87230 169 PHE A N 1
ATOM 1187 C CA . PHE A 1 79 ? -38.94082 -21.54657 -0.27444 1.000 21.26658 169 PHE A CA 1
ATOM 1188 C C . PHE A 1 79 ? -38.59849 -22.82605 -1.02616 1.000 22.06881 169 PHE A C 1
ATOM 1189 O O . PHE A 1 79 ? -37.72410 -22.80708 -1.87887 1.000 29.52943 169 PHE A O 1
ATOM 1206 N N . VAL A 1 80 ? -39.28725 -23.93516 -0.72161 1.000 24.65501 170 VAL A N 1
ATOM 1207 C CA . VAL A 1 80 ? -39.24555 -25.11345 -1.58724 1.000 17.85552 170 VAL A CA 1
ATOM 1208 C C . VAL A 1 80 ? -40.18017 -24.86630 -2.75734 1.000 31.02793 170 VAL A C 1
ATOM 1209 O O . VAL A 1 80 ? -41.39441 -24.74375 -2.55297 1.000 35.38397 170 VAL A O 1
ATOM 1222 N N . VAL A 1 81 ? -39.63649 -24.89681 -3.99296 1.000 28.89986 171 VAL A N 1
ATOM 1223 C CA . VAL A 1 81 ? -40.38948 -24.65754 -5.21631 1.000 31.09165 171 VAL A CA 1
ATOM 1224 C C . VAL A 1 81 ? -40.28114 -25.82508 -6.20881 1.000 35.05179 171 VAL A C 1
ATOM 1225 O O . VAL A 1 81 ? -39.29823 -26.57462 -6.24263 1.000 26.73915 171 VAL A O 1
ATOM 1238 N N . ALA A 1 82 ? -41.29697 -25.92307 -7.07196 1.000 35.69711 172 ALA A N 1
ATOM 1239 C CA . ALA A 1 82 ? -41.30813 -26.86410 -8.18418 1.000 30.36520 172 ALA A CA 1
ATOM 1240 C C . ALA A 1 82 ? -42.08927 -26.25205 -9.34618 1.000 38.21558 172 ALA A C 1
ATOM 1241 O O . ALA A 1 82 ? -42.63834 -25.15047 -9.24360 1.000 41.21902 172 ALA A O 1
ATOM 1248 N N . HIS A 1 83 ? -42.15382 -26.98076 -10.43622 1.000 37.10609 173 HIS A N 1
ATOM 1249 C CA . HIS A 1 83 ? -42.98738 -26.51419 -11.54250 1.000 41.07796 173 HIS A CA 1
ATOM 1250 C C . HIS A 1 83 ? -44.45349 -26.83619 -11.24340 1.000 39.85363 173 HIS A C 1
ATOM 1251 O O . HIS A 1 83 ? -44.75733 -27.91216 -10.70898 1.000 36.91484 173 HIS A O 1
ATOM 1265 N N . PRO A 1 84 ? -45.37590 -25.91319 -11.56690 1.000 37.40957 174 PRO A N 1
ATOM 1266 C CA . PRO A 1 84 ? -46.78487 -26.09510 -11.14534 1.000 35.43430 174 PRO A CA 1
ATOM 1267 C C . PRO A 1 84 ? -47.41045 -27.44268 -11.48511 1.000 51.48155 174 PRO A C 1
ATOM 1268 O O . PRO A 1 84 ? -48.22619 -27.92652 -10.69063 1.000 54.85431 174 PRO A O 1
ATOM 1279 N N . GLN A 1 85 ? -47.06804 -28.06812 -12.61881 1.000 55.58211 175 GLN A N 1
ATOM 1280 C CA . GLN A 1 85 ? -47.56613 -29.41519 -12.91315 1.000 59.41802 175 GLN A CA 1
ATOM 1281 C C . GLN A 1 85 ? -46.61049 -30.50704 -12.45475 1.000 48.48874 175 GLN A C 1
ATOM 1282 O O . GLN A 1 85 ? -46.82612 -31.68194 -12.76658 1.000 52.56583 175 GLN A O 1
ATOM 1296 N N . HIS A 1 86 ? -45.57425 -30.15202 -11.71983 1.000 46.54766 176 HIS A N 1
ATOM 1297 C CA . HIS A 1 86 ? -44.79837 -31.17451 -11.04884 1.000 47.18883 176 HIS A CA 1
ATOM 1298 C C . HIS A 1 86 ? -45.70813 -31.99241 -10.14115 1.000 51.67459 176 HIS A C 1
ATOM 1299 O O . HIS A 1 86 ? -46.67820 -31.47543 -9.57245 1.000 57.17132 176 HIS A O 1
ATOM 1313 N N . PRO A 1 87 ? -45.41641 -33.27926 -9.99740 1.000 54.79522 177 PRO A N 1
ATOM 1314 C CA . PRO A 1 87 ? -46.28470 -34.16070 -9.19434 1.000 59.42965 177 PRO A CA 1
ATOM 1315 C C . PRO A 1 87 ? -46.43881 -33.78238 -7.73950 1.000 57.43269 177 PRO A C 1
ATOM 1316 O O . PRO A 1 87 ? -47.34196 -34.29450 -7.05861 1.000 55.80144 177 PRO A O 1
ATOM 1327 N N . LEU A 1 88 ? -45.55537 -32.99120 -7.18891 1.000 59.33311 178 LEU A N 1
ATOM 1328 C CA . LEU A 1 88 ? -45.68685 -32.69048 -5.77863 1.000 63.25678 178 LEU A CA 1
ATOM 1329 C C . LEU A 1 88 ? -46.64482 -31.53810 -5.53932 1.000 64.30858 178 LEU A C 1
ATOM 1330 O O . LEU A 1 88 ? -46.94103 -31.22663 -4.37856 1.000 65.26013 178 LEU A O 1
ATOM 1346 N N . CYS A 1 89 ? -47.12321 -30.90702 -6.61437 1.000 52.54453 179 CYS A N 1
ATOM 1347 C CA . CYS A 1 89 ? -48.30250 -30.06254 -6.55005 1.000 58.51084 179 CYS A CA 1
ATOM 1348 C C . CYS A 1 89 ? -49.56448 -30.87220 -6.73861 1.000 64.95070 179 CYS A C 1
ATOM 1349 O O . CYS A 1 89 ? -50.57200 -30.59469 -6.07828 1.000 67.97214 179 CYS A O 1
ATOM 1357 N N . ASN A 1 90 ? -49.52921 -31.85538 -7.64963 1.000 72.62630 180 ASN A N 1
ATOM 1358 C CA . ASN A 1 90 ? -50.60777 -32.83710 -7.71844 1.000 78.60502 180 ASN A CA 1
ATOM 1359 C C . ASN A 1 90 ? -51.04136 -33.12023 -6.27789 1.000 76.95507 180 ASN A C 1
ATOM 1360 O O . ASN A 1 90 ? -52.12926 -32.73606 -5.84029 1.000 86.83179 180 ASN A O 1
ATOM 1371 N N . ALA A 1 91 ? -50.14220 -33.71540 -5.50272 1.000 79.42606 181 ALA A N 1
ATOM 1372 C CA . ALA A 1 91 ? -50.42857 -33.95916 -4.10208 1.000 74.63985 181 ALA A CA 1
ATOM 1373 C C . ALA A 1 91 ? -50.78843 -32.63031 -3.45022 1.000 77.67834 181 ALA A C 1
ATOM 1374 O O . ALA A 1 91 ? -50.13590 -31.60640 -3.67918 1.000 69.08633 181 ALA A O 1
ATOM 1381 N N . SER A 1 92 ? -51.87585 -32.63434 -2.68875 1.000 89.21622 182 SER A N 1
ATOM 1382 C CA . SER A 1 92 ? -52.17471 -31.48010 -1.84828 1.000 93.99170 182 SER A CA 1
ATOM 1383 C C . SER A 1 92 ? -51.12872 -31.32839 -0.74875 1.000 81.38294 182 SER A C 1
ATOM 1384 O O . SER A 1 92 ? -50.75057 -30.20490 -0.38950 1.000 75.15375 182 SER A O 1
ATOM 1392 N N . LEU A 1 93 ? -50.62944 -32.45815 -0.22487 1.000 74.21426 183 LEU A N 1
ATOM 1393 C CA . LEU A 1 93 ? -49.91087 -32.50417 1.03832 1.000 71.36912 183 LEU A CA 1
ATOM 1394 C C . LEU A 1 93 ? -48.47794 -32.97471 0.83626 1.000 67.20153 183 LEU A C 1
ATOM 1395 O O . LEU A 1 93 ? -48.17297 -33.71495 -0.10852 1.000 71.10885 183 LEU A O 1
ATOM 1399 N N . HIS A 1 94 ? -47.59921 -32.55649 1.75771 1.000 68.78905 184 HIS A N 1
ATOM 1400 C CA . HIS A 1 94 ? -46.19799 -32.94603 1.71799 1.000 58.13859 184 HIS A CA 1
ATOM 1401 C C . HIS A 1 94 ? -45.65012 -33.21327 3.10292 1.000 59.89540 184 HIS A C 1
ATOM 1402 O O . HIS A 1 94 ? -46.02444 -32.55168 4.07585 1.000 65.44248 184 HIS A O 1
ATOM 1416 N N . SER A 1 95 ? -44.81162 -34.25183 3.17139 1.000 68.64894 185 SER A N 1
ATOM 1417 C CA . SER A 1 95 ? -43.81684 -34.45655 4.20927 1.000 70.37575 185 SER A CA 1
ATOM 1418 C C . SER A 1 95 ? -42.44362 -34.39582 3.55846 1.000 56.76289 185 SER A C 1
ATOM 1419 O O . SER A 1 95 ? -42.31980 -34.37260 2.32762 1.000 49.44377 185 SER A O 1
ATOM 1427 N N . ILE A 1 96 ? -41.40659 -34.43859 4.39401 1.000 58.14933 186 ILE A N 1
ATOM 1428 C CA . ILE A 1 96 ? -40.03838 -34.41918 3.88276 1.000 53.75100 186 ILE A CA 1
ATOM 1429 C C . ILE A 1 96 ? -39.66661 -35.72583 3.17673 1.000 60.20516 186 ILE A C 1
ATOM 1430 O O . ILE A 1 96 ? -38.55786 -35.86194 2.65636 1.000 60.78109 186 ILE A O 1
ATOM 1446 N N . ALA A 1 97 ? -40.56017 -36.70899 3.19591 1.000 60.04862 187 ALA A N 1
ATOM 1447 C CA . ALA A 1 97 ? -40.29529 -37.92020 2.42695 1.000 49.44115 187 ALA A CA 1
ATOM 1448 C C . ALA A 1 97 ? -41.02841 -37.92447 1.10138 1.000 51.03264 187 ALA A C 1
ATOM 1449 O O . ALA A 1 97 ? -40.49362 -38.41623 0.10835 1.000 68.25060 187 ALA A O 1
ATOM 1456 N N . SER A 1 98 ? -42.24789 -37.38696 1.05078 1.000 52.84335 188 SER A N 1
ATOM 1457 C CA . SER A 1 98 ? -42.87790 -37.14444 -0.24549 1.000 45.60385 188 SER A CA 1
ATOM 1458 C C . SER A 1 98 ? -41.90418 -36.44292 -1.18003 1.000 53.71448 188 SER A C 1
ATOM 1459 O O . SER A 1 98 ? -41.93211 -36.64687 -2.39580 1.000 51.19144 188 SER A O 1
ATOM 1467 N N . LEU A 1 99 ? -41.01966 -35.62337 -0.62625 1.000 58.60201 189 LEU A N 1
ATOM 1468 C CA . LEU A 1 99 ? -40.02510 -34.96160 -1.44763 1.000 42.77325 189 LEU A CA 1
ATOM 1469 C C . LEU A 1 99 ? -38.91432 -35.91260 -1.85295 1.000 46.12713 189 LEU A C 1
ATOM 1470 O O . LEU A 1 99 ? -38.63165 -36.08432 -3.03987 1.000 66.80788 189 LEU A O 1
ATOM 1486 N N . ALA A 1 100 ? -38.26505 -36.54102 -0.86998 1.000 49.05967 190 ALA A N 1
ATOM 1487 C CA . ALA A 1 100 ? -37.05611 -37.30915 -1.16270 1.000 49.48512 190 ALA A CA 1
ATOM 1488 C C . ALA A 1 100 ? -37.28909 -38.42414 -2.17470 1.000 51.00177 190 ALA A C 1
ATOM 1489 O O . ALA A 1 100 ? -36.32032 -39.06192 -2.60374 1.000 61.67087 190 ALA A O 1
ATOM 1496 N N . ASN A 1 101 ? -38.53323 -38.66306 -2.58137 1.000 49.04118 191 ASN A N 1
ATOM 1497 C CA . ASN A 1 101 ? -38.82423 -39.52525 -3.71517 1.000 49.45918 191 ASN A CA 1
ATOM 1498 C C . ASN A 1 101 ? -38.84368 -38.77425 -5.03434 1.000 49.24354 191 ASN A C 1
ATOM 1499 O O . ASN A 1 101 ? -39.51897 -39.19995 -5.98293 1.000 64.07610 191 ASN A O 1
ATOM 1510 N N . TYR A 1 102 ? -38.13374 -37.66314 -5.14411 1.000 43.61465 192 TYR A N 1
ATOM 1511 C CA . TYR A 1 102 ? -38.13589 -36.94214 -6.40411 1.000 41.86566 192 TYR A CA 1
ATOM 1512 C C . TYR A 1 102 ? -36.80499 -36.23610 -6.56236 1.000 40.91143 192 TYR A C 1
ATOM 1513 O O . TYR A 1 102 ? -36.05029 -36.07245 -5.59968 1.000 46.82808 192 TYR A O 1
ATOM 1531 N N . ARG A 1 103 ? -36.53937 -35.78769 -7.79192 1.000 43.49050 193 ARG A N 1
ATOM 1532 C CA A ARG A 1 103 ? -35.24104 -35.20355 -8.09174 0.465 39.53243 193 ARG A CA 1
ATOM 1533 C CA B ARG A 1 103 ? -35.25048 -35.19229 -8.10873 0.535 38.63839 193 ARG A CA 1
ATOM 1534 C C . ARG A 1 103 ? -35.14786 -33.81102 -7.46800 1.000 34.37949 193 ARG A C 1
ATOM 1535 O O . ARG A 1 103 ? -35.96341 -32.92168 -7.73521 1.000 31.60261 193 ARG A O 1
ATOM 1574 N N . GLN A 1 104 ? -34.19282 -33.64385 -6.58453 1.000 32.10819 194 GLN A N 1
ATOM 1575 C CA . GLN A 1 104 ? -33.91027 -32.34974 -6.00232 1.000 35.76730 194 GLN A CA 1
ATOM 1576 C C . GLN A 1 104 ? -32.80620 -31.72055 -6.83905 1.000 35.59304 194 GLN A C 1
ATOM 1577 O O . GLN A 1 104 ? -31.84045 -32.39601 -7.20308 1.000 40.09955 194 GLN A O 1
ATOM 1591 N N . ILE A 1 105 ? -32.97627 -30.45342 -7.18723 1.000 41.73483 195 ILE A N 1
ATOM 1592 C CA . ILE A 1 105 ? -31.93386 -29.65171 -7.82160 1.000 40.14741 195 ILE A CA 1
ATOM 1593 C C . ILE A 1 105 ? -31.27785 -28.86998 -6.69107 1.000 33.28259 195 ILE A C 1
ATOM 1594 O O . ILE A 1 105 ? -31.92654 -28.05211 -6.02011 1.000 36.83177 195 ILE A O 1
ATOM 1610 N N . SER A 1 106 ? -30.00615 -29.15592 -6.44236 1.000 31.29051 196 SER A N 1
ATOM 1611 C CA . SER A 1 106 ? -29.36145 -28.72367 -5.22219 1.000 27.73796 196 SER A CA 1
ATOM 1612 C C . SER A 1 106 ? -28.08047 -27.95429 -5.50976 1.000 31.40111 196 SER A C 1
ATOM 1613 O O . SER A 1 106 ? -27.35562 -28.24639 -6.46905 1.000 33.95846 196 SER A O 1
ATOM 1621 N N . LEU A 1 107 ? -27.81698 -26.94893 -4.69238 1.000 33.48932 197 LEU A N 1
ATOM 1622 C CA . LEU A 1 107 ? -26.55851 -26.24571 -4.81194 1.000 30.23301 197 LEU A CA 1
ATOM 1623 C C . LEU A 1 107 ? -25.42078 -27.21231 -4.57119 1.000 34.96531 197 LEU A C 1
ATOM 1624 O O . LEU A 1 107 ? -25.51133 -28.07476 -3.69342 1.000 37.61484 197 LEU A O 1
ATOM 1640 N N . GLY A 1 108 ? -24.32396 -27.01916 -5.29757 1.000 40.82201 198 GLY A N 1
ATOM 1641 C CA . GLY A 1 108 ? -23.13574 -27.81581 -5.06473 1.000 48.46715 198 GLY A CA 1
ATOM 1642 C C . GLY A 1 108 ? -21.92225 -26.97712 -4.73555 1.000 63.87103 198 GLY A C 1
ATOM 1643 O O . GLY A 1 108 ? -21.92184 -25.76274 -4.97674 1.000 63.75842 198 GLY A O 1
ATOM 1647 N N . SER A 1 109 ? -20.88123 -27.60829 -4.19405 1.000 65.94961 199 SER A N 1
ATOM 1648 C CA . SER A 1 109 ? -19.62916 -26.93251 -3.88065 1.000 58.30978 199 SER A CA 1
ATOM 1649 C C . SER A 1 109 ? -18.56687 -27.34414 -4.88411 1.000 66.81429 199 SER A C 1
ATOM 1650 O O . SER A 1 109 ? -18.69472 -28.36860 -5.55882 1.000 84.93342 199 SER A O 1
ATOM 1658 N N . ARG A 1 110 ? -17.51595 -26.52258 -4.98667 1.000 81.80163 200 ARG A N 1
ATOM 1659 C CA . ARG A 1 110 ? -16.33481 -26.94328 -5.73492 1.000 84.10876 200 ARG A CA 1
ATOM 1660 C C . ARG A 1 110 ? -15.65203 -28.10798 -5.03016 1.000 93.60144 200 ARG A C 1
ATOM 1661 O O . ARG A 1 110 ? -15.12486 -29.01437 -5.68572 1.000 101.41416 200 ARG A O 1
ATOM 1682 N N . SER A 1 111 ? -15.67514 -28.11404 -3.69335 1.000 91.32262 201 SER A N 1
ATOM 1683 C CA . SER A 1 111 ? -15.17171 -29.26187 -2.94442 1.000 82.63162 201 SER A CA 1
ATOM 1684 C C . SER A 1 111 ? -15.93930 -30.52949 -3.31309 1.000 89.04126 201 SER A C 1
ATOM 1685 O O . SER A 1 111 ? -15.37762 -31.45861 -3.89995 1.000 100.93070 201 SER A O 1
ATOM 1693 N N . GLY A 1 112 ? -17.23538 -30.57850 -3.00076 1.000 85.13772 202 GLY A N 1
ATOM 1694 C CA . GLY A 1 112 ? -18.02717 -31.78636 -3.15424 1.000 82.87790 202 GLY A CA 1
ATOM 1695 C C . GLY A 1 112 ? -18.44086 -32.41779 -1.84387 1.000 78.38440 202 GLY A C 1
ATOM 1696 O O . GLY A 1 112 ? -19.07943 -33.47928 -1.85837 1.000 86.03233 202 GLY A O 1
ATOM 1700 N N . GLN A 1 113 ? -18.05959 -31.81199 -0.71837 1.000 80.58349 203 GLN A N 1
ATOM 1701 C CA . GLN A 1 113 ? -18.51506 -32.16117 0.62140 1.000 90.07872 203 GLN A CA 1
ATOM 1702 C C . GLN A 1 113 ? -19.44653 -31.04623 1.08415 1.000 88.42694 203 GLN A C 1
ATOM 1703 O O . GLN A 1 113 ? -19.21253 -29.87001 0.76977 1.000 77.06023 203 GLN A O 1
ATOM 1707 N N . HIS A 1 114 ? -20.50917 -31.41119 1.81539 1.000 82.85240 204 HIS A N 1
ATOM 1708 C CA . HIS A 1 114 ? -21.62523 -30.50092 2.03592 1.000 83.43845 204 HIS A CA 1
ATOM 1709 C C . HIS A 1 114 ? -21.92160 -30.31815 3.51300 1.000 72.78502 204 HIS A C 1
ATOM 1710 O O . HIS A 1 114 ? -21.74755 -31.23101 4.32090 1.000 73.77962 204 HIS A O 1
ATOM 1724 N N . SER A 1 115 ? -22.35666 -29.10332 3.84737 1.000 63.97476 205 SER A N 1
ATOM 1725 C CA . SER A 1 115 ? -22.78793 -28.80207 5.19868 1.000 49.96035 205 SER A CA 1
ATOM 1726 C C . SER A 1 115 ? -24.02064 -29.62543 5.53433 1.000 50.53097 205 SER A C 1
ATOM 1727 O O . SER A 1 115 ? -24.72229 -30.12724 4.65725 1.000 60.40715 205 SER A O 1
ATOM 1735 N N . ASN A 1 116 ? -24.27767 -29.77505 6.82707 1.000 56.95351 206 ASN A N 1
ATOM 1736 C CA . ASN A 1 116 ? -25.54369 -30.36138 7.23639 1.000 57.19028 206 ASN A CA 1
ATOM 1737 C C . ASN A 1 116 ? -26.69818 -29.52984 6.69658 1.000 50.90315 206 ASN A C 1
ATOM 1738 O O . ASN A 1 116 ? -27.76357 -30.06588 6.37492 1.000 60.77714 206 ASN A O 1
ATOM 1749 N N . LEU A 1 117 ? -26.47690 -28.22414 6.55223 1.000 50.61548 207 LEU A N 1
ATOM 1750 C CA . LEU A 1 117 ? -27.55846 -27.31499 6.19225 1.000 52.93135 207 LEU A CA 1
ATOM 1751 C C . LEU A 1 117 ? -27.91891 -27.46582 4.73524 1.000 45.51549 207 LEU A C 1
ATOM 1752 O O . LEU A 1 117 ? -29.09607 -27.60831 4.37059 1.000 49.69030 207 LEU A O 1
ATOM 1768 N N . LEU A 1 118 ? -26.91072 -27.44868 3.88407 1.000 45.76850 208 LEU A N 1
ATOM 1769 C CA . LEU A 1 118 ? -27.08312 -27.60898 2.46502 1.000 39.90150 208 LEU A CA 1
ATOM 1770 C C . LEU A 1 118 ? -27.01110 -29.05528 2.01516 1.000 41.79093 208 LEU A C 1
ATOM 1771 O O . LEU A 1 118 ? -26.76455 -29.30071 0.83652 1.000 50.18700 208 LEU A O 1
ATOM 1787 N N . ARG A 1 119 ? -27.24612 -30.01079 2.89869 1.000 49.93438 209 ARG A N 1
ATOM 1788 C CA . ARG A 1 119 ? -27.20824 -31.40626 2.47202 1.000 44.55746 209 ARG A CA 1
ATOM 1789 C C . ARG A 1 119 ? -28.49937 -31.75707 1.72896 1.000 45.73118 209 ARG A C 1
ATOM 1790 O O . ARG A 1 119 ? -29.59083 -31.44521 2.20378 1.000 53.74827 209 ARG A O 1
ATOM 1811 N N . PRO A 1 120 ? -28.40237 -32.39379 0.57366 1.000 53.34114 210 PRO A N 1
ATOM 1812 C CA . PRO A 1 120 ? -29.63595 -32.83134 -0.09470 1.000 50.21251 210 PRO A CA 1
ATOM 1813 C C . PRO A 1 120 ? -30.41280 -33.82725 0.73279 1.000 49.14735 210 PRO A C 1
ATOM 1814 O O . PRO A 1 120 ? -29.86077 -34.65740 1.46279 1.000 58.25598 210 PRO A O 1
ATOM 1825 N N . VAL A 1 121 ? -31.72499 -33.72043 0.60686 1.000 49.93529 211 VAL A N 1
ATOM 1826 C CA . VAL A 1 121 ? -32.61292 -34.68173 1.22656 1.000 53.02228 211 VAL A CA 1
ATOM 1827 C C . VAL A 1 121 ? -32.69410 -35.93257 0.38140 1.000 62.81048 211 VAL A C 1
ATOM 1828 O O . VAL A 1 121 ? -32.42245 -37.04282 0.85326 1.000 78.13012 211 VAL A O 1
ATOM 1841 N N . SER A 1 122 ? -33.04380 -35.75506 -0.88747 1.000 60.35128 212 SER A N 1
ATOM 1842 C CA . SER A 1 122 ? -33.24685 -36.86560 -1.78987 1.000 53.48976 212 SER A CA 1
ATOM 1843 C C . SER A 1 122 ? -31.92974 -37.59068 -2.05757 1.000 55.52853 212 SER A C 1
ATOM 1844 O O . SER A 1 122 ? -30.84065 -37.11716 -1.73045 1.000 55.41272 212 SER A O 1
ATOM 1852 N N . ASP A 1 123 ? -32.04109 -38.76883 -2.66708 1.000 67.23538 213 ASP A N 1
ATOM 1853 C CA . ASP A 1 123 ? -30.91156 -39.32755 -3.40268 1.000 64.60616 213 ASP A CA 1
ATOM 1854 C C . ASP A 1 123 ? -31.05630 -39.15477 -4.89972 1.000 48.88372 213 ASP A C 1
ATOM 1855 O O . ASP A 1 123 ? -30.05080 -39.21101 -5.60958 1.000 49.66496 213 ASP A O 1
ATOM 1864 N N . LYS A 1 124 ? -32.27459 -38.93715 -5.39338 1.000 57.95366 214 LYS A N 1
ATOM 1865 C CA . LYS A 1 124 ? -32.45943 -38.38928 -6.73150 1.000 51.45142 214 LYS A CA 1
ATOM 1866 C C . LYS A 1 124 ? -32.01550 -36.92803 -6.65619 1.000 52.48860 214 LYS A C 1
ATOM 1867 O O . LYS A 1 124 ? -32.83352 -36.03506 -6.38129 1.000 50.65493 214 LYS A O 1
ATOM 1886 N N . VAL A 1 125 ? -30.72078 -36.67606 -6.83877 1.000 52.29554 215 VAL A N 1
ATOM 1887 C CA . VAL A 1 125 ? -30.18954 -35.32466 -6.75657 1.000 45.28076 215 VAL A CA 1
ATOM 1888 C C . VAL A 1 125 ? -29.47101 -34.96120 -8.03885 1.000 44.50298 215 VAL A C 1
ATOM 1889 O O . VAL A 1 125 ? -28.89733 -35.81586 -8.72620 1.000 55.84274 215 VAL A O 1
ATOM 1902 N N . LEU A 1 126 ? -29.47260 -33.67658 -8.33903 1.000 48.77937 216 LEU A N 1
ATOM 1903 C CA . LEU A 1 126 ? -28.75788 -33.08032 -9.46500 1.000 36.59284 216 LEU A CA 1
ATOM 1904 C C . LEU A 1 126 ? -28.22588 -31.75861 -8.92924 1.000 39.73413 216 LEU A C 1
ATOM 1905 O O . LEU A 1 126 ? -28.83530 -31.14672 -8.04007 1.000 40.94730 216 LEU A O 1
ATOM 1921 N N . PHE A 1 127 ? -27.04917 -31.35062 -9.40855 1.000 43.39253 217 PHE A N 1
ATOM 1922 C CA . PHE A 1 127 ? -26.24521 -30.35598 -8.71581 1.000 34.36561 217 PHE A CA 1
ATOM 1923 C C . PHE A 1 127 ? -25.92031 -29.19994 -9.62969 1.000 28.09689 217 PHE A C 1
ATOM 1924 O O . PHE A 1 127 ? -25.59424 -29.41139 -10.79952 1.000 36.92355 217 PHE A O 1
ATOM 1941 N N . VAL A 1 128 ? -25.92840 -27.98343 -9.08697 1.000 34.45619 218 VAL A N 1
ATOM 1942 C CA . VAL A 1 128 ? -25.68503 -26.80328 -9.91234 1.000 26.40870 218 VAL A CA 1
ATOM 1943 C C . VAL A 1 128 ? -24.88911 -25.77930 -9.11891 1.000 24.53402 218 VAL A C 1
ATOM 1944 O O . VAL A 1 128 ? -24.87901 -25.77469 -7.89045 1.000 42.26717 218 VAL A O 1
ATOM 1957 N N . GLU A 1 129 ? -24.21999 -24.91573 -9.86068 1.000 31.74237 219 GLU A N 1
ATOM 1958 C CA . GLU A 1 129 ? -23.27369 -23.98497 -9.27067 1.000 35.88184 219 GLU A CA 1
ATOM 1959 C C . GLU A 1 129 ? -23.96132 -22.77783 -8.66645 1.000 30.46261 219 GLU A C 1
ATOM 1960 O O . GLU A 1 129 ? -23.42016 -22.15978 -7.74249 1.000 32.53481 219 GLU A O 1
ATOM 1972 N N . ASN A 1 130 ? -25.11658 -22.39672 -9.18201 1.000 26.30910 220 ASN A N 1
ATOM 1973 C CA . ASN A 1 130 ? -25.71485 -21.16544 -8.72647 1.000 33.49850 220 ASN A CA 1
ATOM 1974 C C . ASN A 1 130 ? -27.21972 -21.27564 -8.82388 1.000 39.50663 220 ASN A C 1
ATOM 1975 O O . ASN A 1 130 ? -27.76042 -22.27925 -9.28916 1.000 35.46732 220 ASN A O 1
ATOM 1986 N N . PHE A 1 131 ? -27.89904 -20.21111 -8.40404 1.000 41.28299 221 PHE A N 1
ATOM 1987 C CA . PHE A 1 131 ? -29.34346 -20.29513 -8.26898 1.000 30.12345 221 PHE A CA 1
ATOM 1988 C C . PHE A 1 131 ? -30.03798 -20.05683 -9.58893 1.000 30.39335 221 PHE A C 1
ATOM 1989 O O . PHE A 1 131 ? -31.11201 -20.63261 -9.83250 1.000 37.84726 221 PHE A O 1
ATOM 2006 N N . ASP A 1 132 ? -29.46487 -19.23746 -10.47919 1.000 42.88127 222 ASP A N 1
ATOM 2007 C CA . ASP A 1 132 ? -30.08867 -19.08674 -11.78492 1.000 31.68967 222 ASP A CA 1
ATOM 2008 C C . ASP A 1 132 ? -30.16245 -20.44749 -12.46495 1.000 34.55600 222 ASP A C 1
ATOM 2009 O O . ASP A 1 132 ? -31.21468 -20.84327 -12.99174 1.000 31.11099 222 ASP A O 1
ATOM 2018 N N . ASP A 1 133 ? -29.04290 -21.19377 -12.45475 1.000 27.31391 223 ASP A N 1
ATOM 2019 C CA . ASP A 1 133 ? -29.05022 -22.53002 -13.05735 1.000 30.12820 223 ASP A CA 1
ATOM 2020 C C . ASP A 1 133 ? -30.11852 -23.40669 -12.39859 1.000 29.65608 223 ASP A C 1
ATOM 2021 O O . ASP A 1 133 ? -31.04080 -23.90044 -13.05548 1.000 32.92138 223 ASP A O 1
ATOM 2030 N N . MET A 1 134 ? -30.00485 -23.60590 -11.09260 1.000 32.24001 224 MET A N 1
ATOM 2031 C CA . MET A 1 134 ? -31.02964 -24.32109 -10.33554 1.000 30.28743 224 MET A CA 1
ATOM 2032 C C . MET A 1 134 ? -32.44458 -24.01392 -10.79607 1.000 31.55643 224 MET A C 1
ATOM 2033 O O . MET A 1 134 ? -33.23800 -24.92833 -11.05400 1.000 40.81306 224 MET A O 1
ATOM 2047 N N . LEU A 1 135 ? -32.80465 -22.72301 -10.84862 1.000 35.36375 225 LEU A N 1
ATOM 2048 C CA . LEU A 1 135 ? -34.17832 -22.35700 -11.21333 1.000 39.81509 225 LEU A CA 1
ATOM 2049 C C . LEU A 1 135 ? -34.49171 -22.72892 -12.65101 1.000 33.97131 225 LEU A C 1
ATOM 2050 O O . LEU A 1 135 ? -35.63304 -23.08815 -12.96344 1.000 35.50498 225 LEU A O 1
ATOM 2066 N N . ARG A 1 136 ? -33.49411 -22.70380 -13.53606 1.000 37.95316 226 ARG A N 1
ATOM 2067 C CA . ARG A 1 136 ? -33.72530 -23.13578 -14.91775 1.000 36.25924 226 ARG A CA 1
ATOM 2068 C C . ARG A 1 136 ? -34.19246 -24.59476 -14.99483 1.000 32.08162 226 ARG A C 1
ATOM 2069 O O . ARG A 1 136 ? -35.06782 -24.92775 -15.79561 1.000 42.14664 226 ARG A O 1
ATOM 2090 N N . LEU A 1 137 ? -33.64942 -25.47980 -14.17113 1.000 30.60702 227 LEU A N 1
ATOM 2091 C CA . LEU A 1 137 ? -34.08335 -26.87275 -14.27143 1.000 32.22133 227 LEU A CA 1
ATOM 2092 C C . LEU A 1 137 ? -35.42214 -27.08357 -13.56971 1.000 37.83554 227 LEU A C 1
ATOM 2093 O O . LEU A 1 137 ? -36.28156 -27.84434 -14.04509 1.000 38.40741 227 LEU A O 1
ATOM 2109 N N . VAL A 1 138 ? -35.60676 -26.43444 -12.42915 1.000 39.23863 228 VAL A N 1
ATOM 2110 C CA . VAL A 1 138 ? -36.91191 -26.48481 -11.78229 1.000 38.86910 228 VAL A CA 1
ATOM 2111 C C . VAL A 1 138 ? -37.98581 -25.98494 -12.74067 1.000 40.10711 228 VAL A C 1
ATOM 2112 O O . VAL A 1 138 ? -38.99438 -26.66609 -12.98454 1.000 42.34067 228 VAL A O 1
ATOM 2125 N N . GLU A 1 139 ? -37.76061 -24.79848 -13.32907 1.000 34.93228 229 GLU A N 1
ATOM 2126 C CA . GLU A 1 139 ? -38.71428 -24.22183 -14.27259 1.000 36.02694 229 GLU A CA 1
ATOM 2127 C C . GLU A 1 139 ? -39.02280 -25.16475 -15.43946 1.000 46.32884 229 GLU A C 1
ATOM 2128 O O . GLU A 1 139 ? -40.08683 -25.04063 -16.07318 1.000 43.14255 229 GLU A O 1
ATOM 2140 N N . ALA A 1 140 ? -38.10927 -26.07727 -15.77097 1.000 36.78309 230 ALA A N 1
ATOM 2141 C CA . ALA A 1 140 ? -38.34491 -26.94691 -16.91474 1.000 40.38681 230 ALA A CA 1
ATOM 2142 C C . ALA A 1 140 ? -39.04817 -28.24905 -16.54406 1.000 51.72929 230 ALA A C 1
ATOM 2143 O O . ALA A 1 140 ? -39.52587 -28.96573 -17.44231 1.000 53.76575 230 ALA A O 1
ATOM 2150 N N . GLY A 1 141 ? -39.14303 -28.54603 -15.25144 1.000 35.67932 231 GLY A N 1
ATOM 2151 C CA . GLY A 1 141 ? -39.84040 -29.71991 -14.76433 1.000 36.14682 231 GLY A CA 1
ATOM 2152 C C . GLY A 1 141 ? -38.91639 -30.75879 -14.19742 1.000 37.61312 231 GLY A C 1
ATOM 2153 O O . GLY A 1 141 ? -39.38763 -31.82134 -13.76762 1.000 48.00363 231 GLY A O 1
ATOM 2157 N N . VAL A 1 142 ? -37.62063 -30.46261 -14.12858 1.000 31.61595 232 VAL A N 1
ATOM 2158 C CA . VAL A 1 142 ? -36.66745 -31.51011 -13.82932 1.000 35.68823 232 VAL A CA 1
ATOM 2159 C C . VAL A 1 142 ? -36.62552 -31.94681 -12.38744 1.000 40.65280 232 VAL A C 1
ATOM 2160 O O . VAL A 1 142 ? -36.30091 -33.11939 -12.11197 1.000 51.03837 232 VAL A O 1
ATOM 2173 N N . GLY A 1 143 ? -36.86300 -31.03552 -11.44900 1.000 44.49944 233 GLY A N 1
ATOM 2174 C CA . GLY A 1 143 ? -36.94224 -31.40490 -10.04859 1.000 39.16957 233 GLY A CA 1
ATOM 2175 C C . GLY A 1 143 ? -37.40693 -30.23504 -9.20211 1.000 32.82335 233 GLY A C 1
ATOM 2176 O O . GLY A 1 143 ? -37.88290 -29.21899 -9.71251 1.000 36.47532 233 GLY A O 1
ATOM 2180 N N . TRP A 1 144 ? -37.26462 -30.38458 -7.89763 1.000 33.82194 234 TRP A N 1
ATOM 2181 C CA . TRP A 1 144 ? -37.62130 -29.33183 -6.95508 1.000 33.01525 234 TRP A CA 1
ATOM 2182 C C . TRP A 1 144 ? -36.34346 -28.73316 -6.38256 1.000 31.79184 234 TRP A C 1
ATOM 2183 O O . TRP A 1 144 ? -35.26068 -29.29743 -6.55076 1.000 35.64223 234 TRP A O 1
ATOM 2204 N N . GLY A 1 145 ? -36.46487 -27.57241 -5.72176 1.000 31.50643 235 GLY A N 1
ATOM 2205 C CA . GLY A 1 145 ? -35.27483 -26.90958 -5.19809 1.000 30.17711 235 GLY A CA 1
ATOM 2206 C C . GLY A 1 145 ? -35.61161 -26.01687 -4.02906 1.000 30.53122 235 GLY A C 1
ATOM 2207 O O . GLY A 1 145 ? -36.77959 -25.73796 -3.75573 1.000 31.72444 235 GLY A O 1
ATOM 2211 N N . ILE A 1 146 ? -34.56537 -25.57931 -3.32769 1.000 30.78440 236 ILE A N 1
ATOM 2212 C CA . ILE A 1 146 ? -34.66482 -24.70241 -2.16907 1.000 26.32856 236 ILE A CA 1
ATOM 2213 C C . ILE A 1 146 ? -33.96159 -23.40237 -2.53917 1.000 35.30585 236 ILE A C 1
ATOM 2214 O O . ILE A 1 146 ? -32.72822 -23.39040 -2.71518 1.000 30.06625 236 ILE A O 1
ATOM 2230 N N . ALA A 1 147 ? -34.72916 -22.33217 -2.67961 1.000 29.23164 237 ALA A N 1
ATOM 2231 C CA . ALA A 1 147 ? -34.14122 -21.06689 -3.15070 1.000 25.80387 237 ALA A CA 1
ATOM 2232 C C . ALA A 1 147 ? -34.54618 -19.91506 -2.27933 1.000 22.07590 237 ALA A C 1
ATOM 2233 O O . ALA A 1 147 ? -35.50667 -19.99311 -1.49702 1.000 29.02350 237 ALA A O 1
ATOM 2240 N N . PRO A 1 148 ? -33.83823 -18.79888 -2.37020 1.000 21.02250 238 PRO A N 1
ATOM 2241 C CA . PRO A 1 148 ? -34.22002 -17.63616 -1.57802 1.000 17.56762 238 PRO A CA 1
ATOM 2242 C C . PRO A 1 148 ? -35.53522 -17.10837 -2.06333 1.000 19.76487 238 PRO A C 1
ATOM 2243 O O . PRO A 1 148 ? -35.91957 -17.31994 -3.20443 1.000 24.67488 238 PRO A O 1
ATOM 2254 N N . HIS A 1 149 ? -36.24330 -16.46036 -1.15829 1.000 23.31880 239 HIS A N 1
ATOM 2255 C CA . HIS A 1 149 ? -37.41315 -15.68443 -1.52883 1.000 26.98979 239 HIS A CA 1
ATOM 2256 C C . HIS A 1 149 ? -37.11241 -14.79018 -2.71777 1.000 24.87914 239 HIS A C 1
ATOM 2257 O O . HIS A 1 149 ? -37.74188 -14.89148 -3.77881 1.000 36.64606 239 HIS A O 1
ATOM 2271 N N . TYR A 1 150 ? -36.11025 -13.93585 -2.59550 1.000 28.91064 240 TYR A N 1
ATOM 2272 C CA . TYR A 1 150 ? -35.98308 -12.89325 -3.59820 1.000 27.70141 240 TYR A CA 1
ATOM 2273 C C . TYR A 1 150 ? -35.69181 -13.44596 -4.96499 1.000 31.60439 240 TYR A C 1
ATOM 2274 O O . TYR A 1 150 ? -35.93572 -12.75748 -5.95898 1.000 41.11759 240 TYR A O 1
ATOM 2292 N N . PHE A 1 151 ? -35.17266 -14.67012 -5.04490 1.000 38.61613 241 PHE A N 1
ATOM 2293 C CA . PHE A 1 151 ? -34.91600 -15.29491 -6.34011 1.000 31.70063 241 PHE A CA 1
ATOM 2294 C C . PHE A 1 151 ? -36.17297 -15.84752 -6.98611 1.000 36.96510 241 PHE A C 1
ATOM 2295 O O . PHE A 1 151 ? -36.20393 -16.02895 -8.20438 1.000 42.49175 241 PHE A O 1
ATOM 2312 N N . VAL A 1 152 ? -37.19723 -16.19563 -6.19848 1.000 35.65709 242 VAL A N 1
ATOM 2313 C CA . VAL A 1 152 ? -38.41044 -16.77206 -6.74956 1.000 31.64851 242 VAL A CA 1
ATOM 2314 C C . VAL A 1 152 ? -39.62353 -15.89589 -6.55685 1.000 35.02105 242 VAL A C 1
ATOM 2315 O O . VAL A 1 152 ? -40.71527 -16.27692 -6.95991 1.000 42.54998 242 VAL A O 1
ATOM 2328 N N . GLU A 1 153 ? -39.45994 -14.70714 -5.95690 1.000 46.69533 243 GLU A N 1
ATOM 2329 C CA . GLU A 1 153 ? -40.56964 -13.78541 -5.70473 1.000 44.21497 243 GLU A CA 1
ATOM 2330 C C . GLU A 1 153 ? -41.33696 -13.57623 -7.00650 1.000 49.54163 243 GLU A C 1
ATOM 2331 O O . GLU A 1 153 ? -42.47513 -14.02108 -7.13500 1.000 51.28191 243 GLU A O 1
ATOM 2343 N N . GLU A 1 154 ? -40.71736 -12.93877 -7.99478 1.000 56.43739 244 GLU A N 1
ATOM 2344 C CA . GLU A 1 154 ? -41.41586 -12.69997 -9.25113 1.000 60.11663 244 GLU A CA 1
ATOM 2345 C C . GLU A 1 154 ? -42.03336 -13.98545 -9.78656 1.000 59.99066 244 GLU A C 1
ATOM 2346 O O . GLU A 1 154 ? -43.25205 -14.06445 -9.97516 1.000 64.28601 244 GLU A O 1
ATOM 2358 N N . ARG A 1 155 ? -41.21856 -15.02048 -10.02773 1.000 54.80849 245 ARG A N 1
ATOM 2359 C CA . ARG A 1 155 ? -41.77557 -16.15394 -10.75695 1.000 44.64823 245 ARG A CA 1
ATOM 2360 C C . ARG A 1 155 ? -42.88576 -16.87719 -9.99538 1.000 44.50687 245 ARG A C 1
ATOM 2361 O O . ARG A 1 155 ? -43.63062 -17.64356 -10.60939 1.000 56.91152 245 ARG A O 1
ATOM 2382 N N . LEU A 1 156 ? -42.98692 -16.71823 -8.67041 1.000 51.32287 246 LEU A N 1
ATOM 2383 C CA . LEU A 1 156 ? -44.08972 -17.36331 -7.95319 1.000 47.79781 246 LEU A CA 1
ATOM 2384 C C . LEU A 1 156 ? -45.39935 -16.64965 -8.24773 1.000 57.48434 246 LEU A C 1
ATOM 2385 O O . LEU A 1 156 ? -46.42722 -17.28548 -8.51917 1.000 66.28566 246 LEU A O 1
ATOM 2401 N N . ARG A 1 157 ? -45.38496 -15.31633 -8.14909 1.000 56.85593 247 ARG A N 1
ATOM 2402 C CA . ARG A 1 157 ? -46.52464 -14.49206 -8.51397 1.000 56.49644 247 ARG A CA 1
ATOM 2403 C C . ARG A 1 157 ? -47.00862 -14.82728 -9.91507 1.000 65.79979 247 ARG A C 1
ATOM 2404 O O . ARG A 1 157 ? -48.20833 -14.95681 -10.16709 1.000 82.93329 247 ARG A O 1
ATOM 2425 N N . ASN A 1 158 ? -46.07580 -14.94748 -10.85147 1.000 65.27407 248 ASN A N 1
ATOM 2426 C CA . ASN A 1 158 ? -46.44263 -15.18025 -12.24338 1.000 58.17982 248 ASN A CA 1
ATOM 2427 C C . ASN A 1 158 ? -46.97370 -16.56776 -12.49032 1.000 59.56555 248 ASN A C 1
ATOM 2428 O O . ASN A 1 158 ? -47.33534 -16.86714 -13.63417 1.000 76.30158 248 ASN A O 1
ATOM 2439 N N . GLY A 1 159 ? -47.01814 -17.42806 -11.47680 1.000 50.02891 249 GLY A N 1
ATOM 2440 C CA . GLY A 1 159 ? -47.39582 -18.80021 -11.67169 1.000 54.04095 249 GLY A CA 1
ATOM 2441 C C . GLY A 1 159 ? -46.34345 -19.67370 -12.31717 1.000 59.72079 249 GLY A C 1
ATOM 2442 O O . GLY A 1 159 ? -46.50916 -20.91762 -12.33529 1.000 62.69701 249 GLY A O 1
ATOM 2446 N N . THR A 1 160 ? -45.24950 -19.10797 -12.84691 1.000 48.77894 250 THR A N 1
ATOM 2447 C CA . THR A 1 160 ? -44.27550 -20.01598 -13.43812 1.000 45.57024 250 THR A CA 1
ATOM 2448 C C . THR A 1 160 ? -43.58855 -20.88538 -12.38778 1.000 47.49427 250 THR A C 1
ATOM 2449 O O . THR A 1 160 ? -42.86474 -21.81273 -12.75474 1.000 41.67014 250 THR A O 1
ATOM 2460 N N . LEU A 1 161 ? -43.82210 -20.64799 -11.08584 1.000 51.69123 251 LEU A N 1
ATOM 2461 C CA . LEU A 1 161 ? -43.32240 -21.53570 -10.04476 1.000 35.03212 251 LEU A CA 1
ATOM 2462 C C . LEU A 1 161 ? -44.38438 -21.75016 -8.98069 1.000 34.99768 251 LEU A C 1
ATOM 2463 O O . LEU A 1 161 ? -45.24782 -20.88446 -8.77502 1.000 36.53625 251 LEU A O 1
ATOM 2479 N N . ALA A 1 162 ? -44.28015 -22.89276 -8.28874 1.000 31.29760 252 ALA A N 1
ATOM 2480 C CA . ALA A 1 162 ? -45.13992 -23.26092 -7.18222 1.000 27.72617 252 ALA A CA 1
ATOM 2481 C C . ALA A 1 162 ? -44.31677 -23.46177 -5.92275 1.000 32.61746 252 ALA A C 1
ATOM 2482 O O . ALA A 1 162 ? -43.10353 -23.66660 -5.99379 1.000 33.46763 252 ALA A O 1
ATOM 2489 N N . VAL A 1 163 ? -45.00011 -23.46525 -4.76565 1.000 41.60174 253 VAL A N 1
ATOM 2490 C CA . VAL A 1 163 ? -44.36421 -23.53839 -3.46577 1.000 29.98892 253 VAL A CA 1
ATOM 2491 C C . VAL A 1 163 ? -44.88781 -24.73364 -2.72523 1.000 25.21586 253 VAL A C 1
ATOM 2492 O O . VAL A 1 163 ? -46.09996 -24.85405 -2.55844 1.000 38.77102 253 VAL A O 1
ATOM 2505 N N . LEU A 1 164 ? -43.99349 -25.53214 -2.16484 1.000 27.16432 254 LEU A N 1
ATOM 2506 C CA . LEU A 1 164 ? -44.39877 -26.76248 -1.52025 1.000 33.45165 254 LEU A CA 1
ATOM 2507 C C . LEU A 1 164 ? -44.31698 -26.69568 -0.03342 1.000 23.48625 254 LEU A C 1
ATOM 2508 O O . LEU A 1 164 ? -44.77614 -27.63772 0.66744 1.000 32.97054 254 LEU A O 1
ATOM 2524 N N . SER A 1 165 ? -43.73732 -25.62672 0.47882 1.000 28.92650 255 SER A N 1
ATOM 2525 C CA . SER A 1 165 ? -43.44007 -25.52817 1.88198 1.000 27.35495 255 SER A CA 1
ATOM 2526 C C . SER A 1 165 ? -44.42075 -24.66808 2.67050 1.000 23.92524 255 SER A C 1
ATOM 2527 O O . SER A 1 165 ? -44.18831 -24.46696 3.85975 1.000 35.02856 255 SER A O 1
ATOM 2535 N N . GLU A 1 166 ? -45.51914 -24.17027 2.07607 1.000 23.66076 256 GLU A N 1
ATOM 2536 C CA . GLU A 1 166 ? -46.35275 -23.24166 2.85822 1.000 25.58572 256 GLU A CA 1
ATOM 2537 C C . GLU A 1 166 ? -47.04534 -23.95458 4.01177 1.000 20.85948 256 GLU A C 1
ATOM 2538 O O . GLU A 1 166 ? -47.17324 -23.37170 5.10492 1.000 27.06536 256 GLU A O 1
ATOM 2550 N N . LEU A 1 167 ? -47.38702 -25.24019 3.86301 1.000 18.60749 257 LEU A N 1
ATOM 2551 C CA . LEU A 1 167 ? -47.85036 -25.95670 5.06242 1.000 17.64298 257 LEU A CA 1
ATOM 2552 C C . LEU A 1 167 ? -46.71471 -26.13685 6.06294 1.000 23.41365 257 LEU A C 1
ATOM 2553 O O . LEU A 1 167 ? -46.90706 -25.96024 7.28338 1.000 27.74664 257 LEU A O 1
ATOM 2569 N N . TYR A 1 168 ? -45.51601 -26.47178 5.58723 1.000 31.96852 258 TYR A N 1
ATOM 2570 C CA . TYR A 1 168 ? -44.39398 -26.65832 6.50655 1.000 15.95194 258 TYR A CA 1
ATOM 2571 C C . TYR A 1 168 ? -44.14499 -25.40813 7.31900 1.000 14.42572 258 TYR A C 1
ATOM 2572 O O . TYR A 1 168 ? -44.15230 -25.42992 8.54263 1.000 29.63783 258 TYR A O 1
ATOM 2590 N N . GLU A 1 169 ? -43.95318 -24.28380 6.65123 1.000 24.34538 259 GLU A N 1
ATOM 2591 C CA . GLU A 1 169 ? -43.66905 -23.05192 7.40097 1.000 20.03214 259 GLU A CA 1
ATOM 2592 C C . GLU A 1 169 ? -44.29795 -21.91191 6.64482 1.000 20.50186 259 GLU A C 1
ATOM 2593 O O . GLU A 1 169 ? -43.61718 -21.29679 5.81472 1.000 20.99489 259 GLU A O 1
ATOM 2605 N N . PRO A 1 170 ? -45.56916 -21.62314 6.86952 1.000 31.99798 260 PRO A N 1
ATOM 2606 C CA . PRO A 1 170 ? -46.26846 -20.57250 6.08587 1.000 29.39242 260 PRO A CA 1
ATOM 2607 C C . PRO A 1 170 ? -45.42651 -19.30723 6.12269 1.000 29.01400 260 PRO A C 1
ATOM 2608 O O . PRO A 1 170 ? -44.99935 -18.86758 7.16054 1.000 24.99437 260 PRO A O 1
ATOM 2619 N N . GLY A 1 171 ? -45.14165 -18.75204 4.92355 1.000 30.15128 261 GLY A N 1
ATOM 2620 C CA . GLY A 1 171 ? -44.35851 -17.51344 4.87779 1.000 32.71880 261 GLY A CA 1
ATOM 2621 C C . GLY A 1 171 ? -42.88181 -17.68895 4.50798 1.000 34.92389 261 GLY A C 1
ATOM 2622 O O . GLY A 1 171 ? -42.25610 -16.75343 3.98634 1.000 38.39592 261 GLY A O 1
ATOM 2626 N N . GLY A 1 172 ? -42.33431 -18.84720 4.75875 1.000 38.84662 262 GLY A N 1
ATOM 2627 C CA . GLY A 1 172 ? -40.98287 -19.13822 4.32496 1.000 28.99392 262 GLY A CA 1
ATOM 2628 C C . GLY A 1 172 ? -40.16778 -19.83689 5.38967 1.000 17.90987 262 GLY A C 1
ATOM 2629 O O . GLY A 1 172 ? -40.36088 -19.63874 6.60033 1.000 28.49394 262 GLY A O 1
ATOM 2633 N N . ILE A 1 173 ? -39.26302 -20.69007 4.95980 1.000 22.12899 263 ILE A N 1
ATOM 2634 C CA . ILE A 1 173 ? -38.35080 -21.35940 5.85989 1.000 21.30091 263 ILE A CA 1
ATOM 2635 C C . ILE A 1 173 ? -37.38570 -20.33453 6.42600 1.000 26.23886 263 ILE A C 1
ATOM 2636 O O . ILE A 1 173 ? -36.46800 -19.89036 5.74595 1.000 24.02432 263 ILE A O 1
ATOM 2652 N N . ASP A 1 174 ? -37.60291 -19.93389 7.66880 1.000 26.00131 264 ASP A N 1
ATOM 2653 C CA . ASP A 1 174 ? -36.81011 -18.85880 8.24990 1.000 22.12791 264 ASP A CA 1
ATOM 2654 C C . ASP A 1 174 ? -35.40243 -19.35812 8.41034 1.000 25.95168 264 ASP A C 1
ATOM 2655 O O . ASP A 1 174 ? -35.20993 -20.35859 9.10037 1.000 32.55520 264 ASP A O 1
ATOM 2664 N N . THR A 1 175 ? -34.42852 -18.69797 7.78600 1.000 24.39470 265 THR A N 1
ATOM 2665 C CA . THR A 1 175 ? -33.04102 -19.14939 7.78893 1.000 18.76487 265 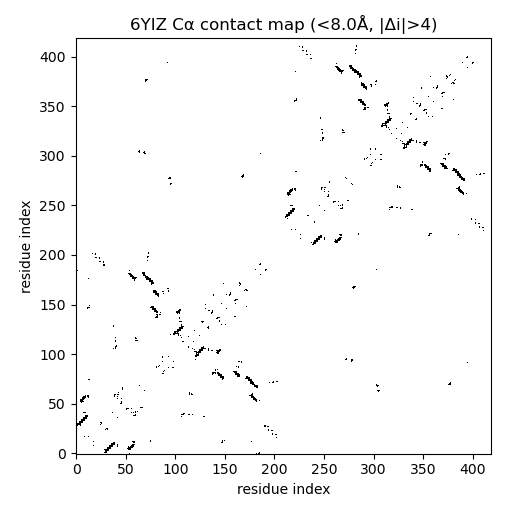THR A CA 1
ATOM 2666 C C . THR A 1 175 ? -32.14747 -18.10065 8.43916 1.000 16.14516 265 THR A C 1
ATOM 2667 O O . THR A 1 175 ? -32.04308 -16.98920 7.93008 1.000 27.42099 265 THR A O 1
ATOM 2678 N N . LYS A 1 176 ? -31.50216 -18.42557 9.54541 1.000 25.23776 266 LYS A N 1
ATOM 2679 C CA . LYS A 1 176 ? -30.66743 -17.41352 10.18035 1.000 17.55462 266 LYS A CA 1
ATOM 2680 C C . LYS A 1 176 ? -29.56323 -16.97692 9.23021 1.000 18.48246 266 LYS A C 1
ATOM 2681 O O . LYS A 1 176 ? -29.05515 -17.76591 8.43611 1.000 19.35256 266 LYS A O 1
ATOM 2700 N N . VAL A 1 177 ? -29.14196 -15.71828 9.34266 1.000 24.38764 267 VAL A N 1
ATOM 2701 C CA . VAL A 1 177 ? -28.02523 -15.18895 8.54866 1.000 19.01342 267 VAL A CA 1
ATOM 2702 C C . VAL A 1 177 ? -26.90466 -14.90025 9.52620 1.000 19.37949 267 VAL A C 1
ATOM 2703 O O . VAL A 1 177 ? -27.06047 -14.02418 10.39739 1.000 19.01078 267 VAL A O 1
ATOM 2716 N N . TYR A 1 178 ? -25.80643 -15.66235 9.43459 1.000 24.09015 268 TYR A N 1
ATOM 2717 C CA . TYR A 1 178 ? -24.73893 -15.56468 10.43065 1.000 26.08045 268 TYR A CA 1
ATOM 2718 C C . TYR A 1 178 ? -23.72205 -14.53926 9.94877 1.000 28.50750 268 TYR A C 1
ATOM 2719 O O . TYR A 1 178 ? -23.47782 -14.41731 8.75649 1.000 32.69716 268 TYR A O 1
ATOM 2737 N N . CYS A 1 179 ? -23.10245 -13.83064 10.87481 1.000 32.40206 269 CYS A N 1
ATOM 2738 C CA . CYS A 1 179 ? -21.97967 -12.95735 10.54480 1.000 26.90668 269 CYS A CA 1
ATOM 2739 C C . CYS A 1 179 ? -20.73655 -13.54081 11.20044 1.000 29.08384 269 CYS A C 1
ATOM 2740 O O . CYS A 1 179 ? -20.60789 -13.50010 12.42389 1.000 28.71896 269 CYS A O 1
ATOM 2748 N N . TYR A 1 180 ? -19.84382 -14.06250 10.39305 1.000 31.51695 270 TYR A N 1
ATOM 2749 C CA . TYR A 1 180 ? -18.54441 -14.52944 10.84388 1.000 29.38480 270 TYR A CA 1
ATOM 2750 C C . TYR A 1 180 ? -17.53294 -13.40657 10.73571 1.000 31.20492 270 TYR A C 1
ATOM 2751 O O . TYR A 1 180 ? -17.31466 -12.88137 9.63941 1.000 41.87903 270 TYR A O 1
ATOM 2769 N N . TYR A 1 181 ? -16.91081 -13.03925 11.84968 1.000 37.33520 271 TYR A N 1
ATOM 2770 C CA . TYR A 1 181 ? -15.92064 -11.97796 11.80331 1.000 42.36283 271 TYR A CA 1
ATOM 2771 C C . TYR A 1 181 ? -14.56700 -12.47261 12.28967 1.000 53.45846 271 TYR A C 1
ATOM 2772 O O . TYR A 1 181 ? -14.46969 -13.42767 13.06734 1.000 47.71714 271 TYR A O 1
ATOM 2790 N N . ASN A 1 182 ? -13.52272 -11.79438 11.81724 1.000 59.67218 272 ASN A N 1
ATOM 2791 C CA . ASN A 1 182 ? -12.17041 -12.09525 12.23971 1.000 42.33163 272 ASN A CA 1
ATOM 2792 C C . ASN A 1 182 ? -11.99368 -11.77587 13.70847 1.000 49.72878 272 ASN A C 1
ATOM 2793 O O . ASN A 1 182 ? -12.75205 -11.00672 14.30822 1.000 54.78522 272 ASN A O 1
ATOM 2804 N N . THR A 1 183 ? -10.96441 -12.39011 14.29121 1.000 67.01384 273 THR A N 1
ATOM 2805 C CA . THR A 1 183 ? -10.54918 -12.05985 15.65491 1.000 59.12917 273 THR A CA 1
ATOM 2806 C C . THR A 1 183 ? -10.13972 -10.59807 15.77133 1.000 53.14353 273 THR A C 1
ATOM 2807 O O . THR A 1 183 ? -10.46207 -9.92072 16.75514 1.000 48.86120 273 THR A O 1
ATOM 2818 N N . ALA A 1 184 ? -9.42675 -10.09655 14.77001 1.000 57.64650 274 ALA A N 1
ATOM 2819 C CA . ALA A 1 184 ? -9.01825 -8.70028 14.76646 1.000 52.01295 274 ALA A CA 1
ATOM 2820 C C . ALA A 1 184 ? -10.17194 -7.77174 15.11941 1.000 55.74125 274 ALA A C 1
ATOM 2821 O O . ALA A 1 184 ? -9.99238 -6.78733 15.84673 1.000 57.91989 274 ALA A O 1
ATOM 2828 N N . LEU A 1 185 ? -11.36940 -8.07544 14.62265 1.000 58.62487 275 LEU A N 1
ATOM 2829 C CA . LEU A 1 185 ? -12.49297 -7.15960 14.75815 1.000 54.27348 275 LEU A CA 1
ATOM 2830 C C . LEU A 1 185 ? -13.14121 -7.20855 16.13317 1.000 53.59487 275 LEU A C 1
ATOM 2831 O O . LEU A 1 185 ? -13.79102 -6.23210 16.52549 1.000 51.14180 275 LEU A O 1
ATOM 2847 N N . GLU A 1 186 ? -12.96615 -8.29934 16.87659 1.000 53.48684 276 GLU A N 1
ATOM 2848 C CA . GLU A 1 186 ? -13.46997 -8.37225 18.23727 1.000 54.43912 276 GLU A CA 1
ATOM 2849 C C . GLU A 1 186 ? -13.35593 -7.05893 18.97884 1.000 60.07053 276 GLU A C 1
ATOM 2850 O O . GLU A 1 186 ? -14.31391 -6.58261 19.59803 1.000 56.37741 276 GLU A O 1
ATOM 2862 N N . SER A 1 187 ? -12.14086 -6.50589 18.97164 1.000 62.84921 277 SER A N 1
ATOM 2863 C CA . SER A 1 187 ? -11.78231 -5.36160 19.80236 1.000 59.66219 277 SER A CA 1
ATOM 2864 C C . SER A 1 187 ? -12.34357 -4.06271 19.23557 1.000 71.40306 277 SER A C 1
ATOM 2865 O O . SER A 1 187 ? -12.75713 -3.17938 19.99888 1.000 70.17657 277 SER A O 1
ATOM 2873 N N . GLU A 1 188 ? -12.37679 -3.95948 17.89912 1.000 69.07263 278 GLU A N 1
ATOM 2874 C CA . GLU A 1 188 ? -12.76935 -2.76848 17.15704 1.000 46.38150 278 GLU A CA 1
ATOM 2875 C C . GLU A 1 188 ? -14.14294 -2.23865 17.54385 1.000 46.14673 278 GLU A C 1
ATOM 2876 O O . GLU A 1 188 ? -15.14754 -2.94443 17.44784 1.000 51.01943 278 GLU A O 1
ATOM 2888 N N . ARG A 1 189 ? -14.19536 -0.96984 17.95266 1.000 46.94026 279 ARG A N 1
ATOM 2889 C CA . ARG A 1 189 ? -15.48730 -0.36119 18.24863 1.000 48.98323 279 ARG A CA 1
ATOM 2890 C C . ARG A 1 189 ? -16.30715 -0.19220 16.98123 1.000 48.78721 279 ARG A C 1
ATOM 2891 O O . ARG A 1 189 ? -17.54225 -0.21803 17.02486 1.000 48.77340 279 ARG A O 1
ATOM 2912 N N . SER A 1 190 ? -15.64496 0.00962 15.84770 1.000 53.77547 280 SER A N 1
ATOM 2913 C CA . SER A 1 190 ? -16.37536 0.22513 14.61021 1.000 40.68594 280 SER A CA 1
ATOM 2914 C C . SER A 1 190 ? -17.17216 -1.01811 14.25178 1.000 45.74212 280 SER A C 1
ATOM 2915 O O . SER A 1 190 ? -18.35554 -0.94124 13.89944 1.000 48.54646 280 SER A O 1
ATOM 2923 N N . PHE A 1 191 ? -16.53885 -2.18903 14.35626 1.000 51.94925 281 PHE A N 1
ATOM 2924 C CA . PHE A 1 191 ? -17.26762 -3.42771 14.10431 1.000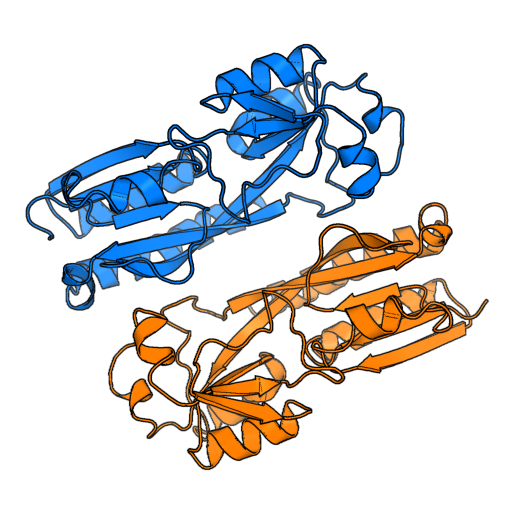 42.31397 281 PHE A CA 1
ATOM 2925 C C . PHE A 1 191 ? -18.45277 -3.57779 15.04713 1.000 33.08628 281 PHE A C 1
ATOM 2926 O O . PHE A 1 191 ? -19.48990 -4.12783 14.67860 1.000 36.31068 281 PHE A O 1
ATOM 2943 N N . LEU A 1 192 ? -18.30578 -3.14757 16.28966 1.000 43.37888 282 LEU A N 1
ATOM 2944 C CA . LEU A 1 192 ? -19.43935 -3.26801 17.19674 1.000 38.35115 282 LEU A CA 1
ATOM 2945 C C . LEU A 1 192 ? -20.51432 -2.25646 16.85447 1.000 34.72005 282 LEU A C 1
ATOM 2946 O O . LEU A 1 192 ? -21.70068 -2.55708 16.99645 1.000 31.69216 282 LEU A O 1
ATOM 2962 N N . ARG A 1 193 ? -20.11985 -1.06858 16.38494 1.000 44.12783 283 ARG A N 1
ATOM 2963 C CA . ARG A 1 193 ? -21.10036 -0.08535 15.93719 1.000 32.45193 283 ARG A CA 1
ATOM 2964 C C . ARG A 1 193 ? -21.82113 -0.61370 14.71712 1.000 32.40143 283 ARG A C 1
ATOM 2965 O O . ARG A 1 193 ? -23.03697 -0.40920 14.56368 1.000 31.30187 283 ARG A O 1
ATOM 2986 N N . PHE A 1 194 ? -21.06815 -1.31666 13.85133 1.000 36.82959 284 PHE A N 1
ATOM 2987 C CA . PHE A 1 194 ? -21.63806 -1.91253 12.64965 1.000 28.15253 284 PHE A CA 1
ATOM 2988 C C . PHE A 1 194 ? -22.64220 -3.00709 12.98448 1.000 37.18023 284 PHE A C 1
ATOM 2989 O O . PHE A 1 194 ? -23.65315 -3.15365 12.28412 1.000 41.82198 284 PHE A O 1
ATOM 3006 N N . LEU A 1 195 ? -22.36204 -3.82477 14.01175 1.000 33.47433 285 LEU A N 1
ATOM 3007 C CA . LEU A 1 195 ? -23.31385 -4.86312 14.37593 1.000 26.77645 285 LEU A CA 1
ATOM 3008 C C . LEU A 1 195 ? -24.61196 -4.22347 14.83966 1.000 27.94759 285 LEU A C 1
ATOM 3009 O O . LEU A 1 195 ? -25.71493 -4.62802 14.43073 1.000 25.11038 285 LEU A O 1
ATOM 3025 N N . GLU A 1 196 ? -24.48528 -3.22467 15.71644 1.000 22.30306 286 GLU A N 1
ATOM 3026 C CA . GLU A 1 196 ? -25.64715 -2.53640 16.25763 1.000 32.05465 286 GLU A CA 1
ATOM 3027 C C . GLU A 1 196 ? -26.54835 -2.00449 15.15138 1.000 33.57539 286 GLU A C 1
ATOM 3028 O O . GLU A 1 196 ? -27.75394 -2.27650 15.12188 1.000 35.29067 286 GLU A O 1
ATOM 3040 N N . SER A 1 197 ? -25.97261 -1.24726 14.22048 1.000 38.33414 287 SER A N 1
ATOM 3041 C CA . SER A 1 197 ? -26.77879 -0.54409 13.23016 1.000 27.79643 287 SER A CA 1
ATOM 3042 C C . SER A 1 197 ? -27.34533 -1.52538 12.21746 1.000 35.62523 287 SER A C 1
ATOM 3043 O O . SER A 1 197 ? -28.55407 -1.53732 11.93609 1.000 34.61299 287 SER A O 1
ATOM 3051 N N . ALA A 1 198 ? -26.49264 -2.38865 11.67714 1.000 26.60597 288 ALA A N 1
ATOM 3052 C CA . ALA A 1 198 ? -27.00785 -3.35764 10.72717 1.000 20.73860 288 ALA A CA 1
ATOM 3053 C C . ALA A 1 198 ? -28.14689 -4.14757 11.33360 1.000 25.13602 288 ALA A C 1
ATOM 3054 O O . ALA A 1 198 ? -29.18897 -4.33196 10.69447 1.000 33.42974 288 ALA A O 1
ATOM 3061 N N . ARG A 1 199 ? -27.96310 -4.66389 12.55684 1.000 25.42564 289 ARG A N 1
ATOM 3062 C CA . ARG A 1 199 ? -29.02024 -5.47101 13.14961 1.000 27.15177 289 ARG A CA 1
ATOM 3063 C C . ARG A 1 199 ? -30.30115 -4.68367 13.19508 1.000 31.39966 289 ARG A C 1
ATOM 3064 O O . ARG A 1 199 ? -31.39231 -5.21863 12.91619 1.000 27.43330 289 ARG A O 1
ATOM 3085 N N . GLN A 1 200 ? -30.17885 -3.40365 13.56160 1.000 32.18202 290 GLN A N 1
ATOM 3086 C CA . GLN A 1 200 ? -31.36178 -2.59297 13.79985 1.000 28.09474 290 GLN A CA 1
ATOM 3087 C C . GLN A 1 200 ? -32.07476 -2.28939 12.50333 1.000 31.71170 290 GLN A C 1
ATOM 3088 O O . GLN A 1 200 ? -33.30606 -2.34549 12.45512 1.000 37.08804 290 GLN A O 1
ATOM 3101 N N . ARG A 1 201 ? -31.31673 -2.01450 11.43413 1.000 30.07693 291 ARG A N 1
ATOM 3102 C CA . ARG A 1 201 ? -31.91438 -1.74273 10.13338 1.000 25.45833 291 ARG A CA 1
ATOM 3103 C C . ARG A 1 201 ? -32.43313 -3.01139 9.46064 1.000 29.40251 291 ARG A C 1
ATOM 3104 O O . ARG A 1 201 ? -33.44858 -2.99445 8.74458 1.000 28.20456 291 ARG A O 1
ATOM 3125 N N . LEU A 1 202 ? -31.70755 -4.11039 9.59520 1.000 25.80326 292 LEU A N 1
ATOM 3126 C CA . LEU A 1 202 ? -32.22120 -5.36221 9.04949 1.000 27.57404 292 LEU A CA 1
ATOM 3127 C C . LEU A 1 202 ? -33.52372 -5.72798 9.74663 1.000 24.41710 292 LEU A C 1
ATOM 3128 O O . LEU A 1 202 ? -34.44989 -6.26701 9.13582 1.000 22.55951 292 LEU A O 1
ATOM 3144 N N . ARG A 1 203 ? -33.60557 -5.42787 11.03408 1.000 27.26780 293 ARG A N 1
ATOM 3145 C CA . ARG A 1 203 ? -34.83027 -5.65292 11.78005 1.000 27.69638 293 ARG A CA 1
ATOM 3146 C C . ARG A 1 203 ? -35.96653 -4.81658 11.22102 1.000 31.87625 293 ARG A C 1
ATOM 3147 O O . ARG A 1 203 ? -37.08244 -5.32270 11.01931 1.000 28.82580 293 ARG A O 1
ATOM 3168 N N . GLU A 1 204 ? -35.68735 -3.53125 10.93725 1.000 34.71671 294 GLU A N 1
ATOM 3169 C CA . GLU A 1 204 ? -36.70906 -2.63480 10.40710 1.000 28.72868 294 GLU A CA 1
ATOM 3170 C C . GLU A 1 204 ? -37.14913 -3.10605 9.04057 1.000 27.08576 294 GLU A C 1
ATOM 3171 O O . GLU A 1 204 ? -38.34301 -3.20028 8.73336 1.000 32.87507 294 GLU A O 1
ATOM 3183 N N . LEU A 1 205 ? -36.18612 -3.43069 8.20778 1.000 27.66832 295 LEU A N 1
ATOM 3184 C CA . LEU A 1 205 ? -36.49514 -3.89092 6.86516 1.000 28.79197 295 LEU A CA 1
ATOM 3185 C C . LEU A 1 205 ? -37.32340 -5.16940 6.86913 1.000 25.03933 295 LEU A C 1
ATOM 3186 O O . LEU A 1 205 ? -38.09659 -5.40978 5.93396 1.000 34.11853 295 LEU A O 1
ATOM 3202 N N . GLY A 1 206 ? -37.17108 -5.99718 7.88175 1.000 27.51486 296 GLY A N 1
ATOM 3203 C CA . GLY A 1 206 ? -37.68756 -7.34315 7.80761 1.000 29.47751 296 GLY A CA 1
ATOM 3204 C C . GLY A 1 206 ? -39.08755 -7.34445 8.35891 1.000 35.79018 296 GLY A C 1
ATOM 3205 O O . GLY A 1 206 ? -40.01345 -7.93553 7.77749 1.000 37.67759 296 GLY A O 1
ATOM 3209 N N . ARG A 1 207 ? -39.24313 -6.63524 9.48347 1.000 37.35705 297 ARG A N 1
ATOM 3210 C CA . ARG A 1 207 ? -40.57978 -6.40322 10.03219 1.000 42.35537 297 ARG A CA 1
ATOM 3211 C C . ARG A 1 207 ? -41.44963 -5.58297 9.08454 1.000 41.62396 297 ARG A C 1
ATOM 3212 O O . ARG A 1 207 ? -42.67688 -5.66524 9.15789 1.000 53.67186 297 ARG A O 1
ATOM 3233 N N . GLN A 1 208 ? -40.84050 -4.83354 8.17060 1.000 47.55032 298 GLN A N 1
ATOM 3234 C CA . GLN A 1 208 ? -41.54331 -3.92029 7.28019 1.000 44.60426 298 GLN A CA 1
ATOM 3235 C C . GLN A 1 208 ? -42.32114 -4.61035 6.18672 1.000 43.04473 298 GLN A C 1
ATOM 3236 O O . GLN A 1 208 ? -43.09959 -3.94722 5.49533 1.000 44.61397 298 GLN A O 1
ATOM 3250 N N . ARG A 1 209 ? -42.11712 -5.90349 5.99583 1.000 50.16904 299 ARG A N 1
ATOM 3251 C CA . ARG A 1 209 ? -42.89942 -6.62107 5.00807 1.000 52.53454 299 ARG A CA 1
ATOM 3252 C C . ARG A 1 209 ? -44.35770 -6.78137 5.41770 1.000 55.14899 299 ARG A C 1
ATOM 3253 O O . ARG A 1 209 ? -45.20714 -7.00357 4.54394 1.000 71.73891 299 ARG A O 1
ATOM 3274 N N . PHE A 1 210 ? -44.67055 -6.65513 6.70843 1.000 60.59003 300 PHE A N 1
ATOM 3275 C CA . PHE A 1 210 ? -46.02045 -6.88180 7.24245 1.000 71.31653 300 PHE A CA 1
ATOM 3276 C C . PHE A 1 210 ? -46.92360 -5.64558 7.17750 1.000 70.59841 300 PHE A C 1
ATOM 3277 O O . PHE A 1 210 ? -48.11313 -5.74248 7.51654 1.000 74.29327 300 PHE A O 1
ATOM 3294 N N . ASP A 1 211 ? -46.40304 -4.50837 6.71839 1.000 67.73867 301 ASP A N 1
ATOM 3295 C CA . ASP A 1 211 ? -47.23090 -3.37123 6.32803 1.000 68.23663 301 ASP A CA 1
ATOM 3296 C C . ASP A 1 211 ? -48.13253 -3.76947 5.14676 1.000 66.31017 301 ASP A C 1
ATOM 3297 O O . ASP A 1 211 ? -47.66864 -3.89979 4.00113 1.000 60.67822 301 ASP A O 1
ATOM 3306 N N . ARG B 1 3 ? -60.05968 -40.58117 18.63507 1.000 55.42260 93 ARG B N 1
ATOM 3307 C CA . ARG B 1 3 ? -60.58114 -40.56552 19.98474 1.000 59.36641 93 ARG B CA 1
ATOM 3308 C C . ARG B 1 3 ? -59.67942 -39.77591 20.91539 1.000 49.65672 93 ARG B C 1
ATOM 3309 O O . ARG B 1 3 ? -59.93785 -38.60802 21.17611 1.000 54.44900 93 ARG B O 1
ATOM 3329 N N . ASN B 1 4 ? -58.61891 -40.42462 21.41004 1.000 38.19468 94 ASN B N 1
ATOM 3330 C CA . ASN B 1 4 ? -57.70225 -39.83047 22.38843 1.000 39.83723 94 ASN B CA 1
ATOM 3331 C C . ASN B 1 4 ? -56.47264 -39.30252 21.65367 1.000 48.76795 94 ASN B C 1
ATOM 3332 O O . ASN B 1 4 ? -55.58862 -40.06094 21.23193 1.000 48.64584 94 ASN B O 1
ATOM 3343 N N . LEU B 1 5 ? -56.43006 -37.98104 21.51470 1.000 39.24752 95 LEU B N 1
ATOM 3344 C CA . LEU B 1 5 ? -55.32901 -37.29524 20.85525 1.000 28.81874 95 LEU B CA 1
ATOM 3345 C C . LEU B 1 5 ? -54.21142 -37.14848 21.87258 1.000 32.23575 95 LEU B C 1
ATOM 3346 O O . LEU B 1 5 ? -54.36215 -36.40649 22.84039 1.000 32.34646 95 LEU B O 1
ATOM 3362 N N . ARG B 1 6 ? -53.10980 -37.87712 21.68108 1.000 32.36167 96 ARG B N 1
ATOM 3363 C CA . ARG B 1 6 ? -51.99078 -37.84650 22.59886 1.000 28.75614 96 ARG B CA 1
ATOM 3364 C C . ARG B 1 6 ? -50.98805 -36.83847 22.07951 1.00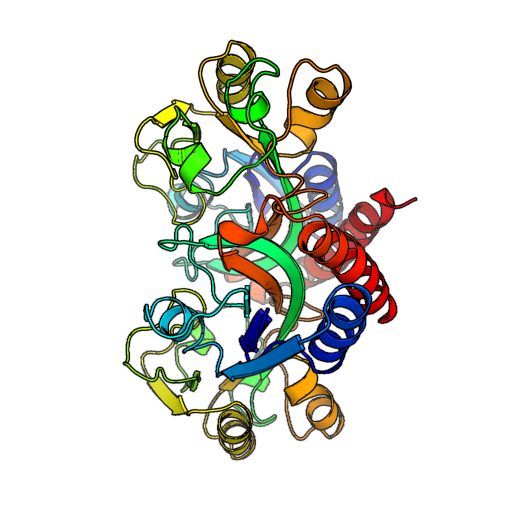0 29.64151 96 ARG B C 1
ATOM 3365 O O . ARG B 1 6 ? -50.27493 -37.09818 21.10762 1.000 33.43271 96 ARG B O 1
ATOM 3386 N N . VAL B 1 7 ? -50.90450 -35.70408 22.76546 1.000 34.31757 97 VAL B N 1
ATOM 3387 C CA . VAL B 1 7 ? -50.02255 -34.61415 22.40390 1.000 24.50014 97 VAL B CA 1
ATOM 3388 C C . VAL B 1 7 ? -48.85885 -34.58960 23.38260 1.000 22.40270 97 VAL B C 1
ATOM 3389 O O . VAL B 1 7 ? -49.07488 -34.63267 24.58964 1.000 35.62305 97 VAL B O 1
ATOM 3402 N N . LEU B 1 8 ? -47.64649 -34.45442 22.87035 1.000 23.33699 98 LEU B N 1
ATOM 3403 C CA . LEU B 1 8 ? -46.43838 -34.40410 23.69983 1.000 19.57609 98 LEU B CA 1
ATOM 3404 C C . LEU B 1 8 ? -45.83022 -33.01612 23.62790 1.000 25.04044 98 LEU B C 1
ATOM 3405 O O . LEU B 1 8 ? -45.78837 -32.41151 22.55241 1.000 30.04485 98 LEU B O 1
ATOM 3421 N N . LEU B 1 9 ? -45.34163 -32.50476 24.75580 1.000 26.19781 99 LEU B N 1
ATOM 3422 C CA . LEU B 1 9 ? -44.92169 -31.10353 24.80442 1.000 24.37542 99 LEU B CA 1
ATOM 3423 C C . LEU B 1 9 ? -43.62157 -30.94559 25.56196 1.000 23.95626 99 LEU B C 1
ATOM 3424 O O . LEU B 1 9 ? -43.62886 -31.05742 26.77265 1.000 23.48147 99 LEU B O 1
ATOM 3440 N N . ASP B 1 10 ? -42.50106 -30.66170 24.89643 1.000 26.04034 100 ASP B N 1
ATOM 3441 C CA . ASP B 1 10 ? -41.33399 -30.73510 25.77778 1.000 25.07111 100 ASP B CA 1
ATOM 3442 C C . ASP B 1 10 ? -41.28593 -29.49467 26.66466 1.000 21.18799 100 ASP B C 1
ATOM 3443 O O . ASP B 1 10 ? -42.06108 -28.55462 26.48177 1.000 21.33829 100 ASP B O 1
ATOM 3452 N N . THR B 1 11 ? -40.35222 -29.50052 27.65335 1.000 23.81797 101 THR B N 1
ATOM 3453 C CA . THR B 1 11 ? -40.28919 -28.47114 28.67845 1.000 23.65072 101 THR B CA 1
ATOM 3454 C C . THR B 1 11 ? -39.60153 -27.18576 28.23613 1.000 21.26935 101 THR B C 1
ATOM 3455 O O . THR B 1 11 ? -39.46004 -26.26546 29.07218 1.000 29.75425 101 THR B O 1
ATOM 3466 N N . ALA B 1 12 ? -39.15671 -27.09706 26.98341 1.000 21.63282 102 ALA B N 1
ATOM 3467 C CA . ALA B 1 12 ? -38.67428 -25.82650 26.45505 1.000 23.99102 102 ALA B CA 1
ATOM 3468 C C . ALA B 1 12 ? -39.81262 -24.95822 25.89442 1.000 29.71243 102 ALA B C 1
ATOM 3469 O O . ALA B 1 12 ? -39.63500 -23.74076 25.71480 1.000 26.18150 102 ALA B O 1
ATOM 3476 N N . ILE B 1 13 ? -40.95084 -25.57391 25.57562 1.000 30.10649 103 ILE B N 1
ATOM 3477 C CA . ILE B 1 13 ? -42.15516 -24.89304 25.13831 1.000 21.41634 103 ILE B CA 1
ATOM 3478 C C . ILE B 1 13 ? -42.62561 -24.04960 26.30652 1.000 28.44279 103 ILE B C 1
ATOM 3479 O O . ILE B 1 13 ? -42.98625 -24.59720 27.36418 1.000 32.06636 103 ILE B O 1
ATOM 3495 N N . PRO B 1 14 ? -42.66823 -22.72708 26.16419 1.000 27.49563 104 PRO B N 1
ATOM 3496 C CA . PRO B 1 14 ? -43.10075 -21.89121 27.27918 1.000 26.74650 104 PRO B CA 1
ATOM 3497 C C . PRO B 1 14 ? -44.52398 -22.21976 27.69175 1.000 27.28031 104 PRO B C 1
ATOM 3498 O O . PRO B 1 14 ? -45.35730 -22.65743 26.86699 1.000 24.61361 104 PRO B O 1
ATOM 3509 N N . PRO B 1 15 ? -44.86145 -21.94576 28.93763 1.000 27.94456 105 PRO B N 1
ATOM 3510 C CA . PRO B 1 15 ? -46.22570 -22.24131 29.41204 1.000 23.29130 105 PRO B CA 1
ATOM 3511 C C . PRO B 1 15 ? -47.29784 -21.56676 28.59480 1.000 20.68052 105 PRO B C 1
ATOM 3512 O O . PRO B 1 15 ? -48.26426 -22.23503 28.17735 1.000 30.85579 105 PRO B O 1
ATOM 3523 N N . SER B 1 16 ? -47.15482 -20.26340 28.30908 1.000 27.65834 106 SER B N 1
ATOM 3524 C CA . SER B 1 16 ? -48.10762 -19.60649 27.40393 1.000 25.84882 106 SER B CA 1
ATOM 3525 C C . SER B 1 16 ? -48.22901 -20.30239 26.07641 1.000 25.83019 106 SER B C 1
ATOM 3526 O O . SER B 1 16 ? -49.26279 -20.19137 25.39699 1.000 32.91551 106 SER B O 1
ATOM 3534 N N . PHE B 1 17 ? -47.15357 -20.95014 25.63008 1.000 27.42856 107 PHE B N 1
ATOM 3535 C CA . PHE B 1 17 ? -47.19451 -21.67701 24.34757 1.000 23.55179 107 PHE B CA 1
ATOM 3536 C C . PHE B 1 17 ? -48.01553 -22.94705 24.50040 1.000 28.95299 107 PHE B C 1
ATOM 3537 O O . PHE B 1 17 ? -48.81942 -23.28512 23.61725 1.000 33.77754 107 PHE B O 1
ATOM 3554 N N . CYS B 1 18 ? -47.80364 -23.67955 25.61344 1.000 25.54160 108 CYS B N 1
ATOM 3555 C CA . CYS B 1 18 ? -48.56424 -24.89469 25.88882 1.000 23.77155 108 CYS B CA 1
ATOM 3556 C C . CYS B 1 18 ? -50.05528 -24.57982 25.99414 1.000 25.16617 108 CYS B C 1
ATOM 3557 O O . CYS B 1 18 ? -50.91545 -25.27434 25.41450 1.000 22.45507 108 CYS B O 1
ATOM 3565 N N . ASP B 1 19 ? -50.37010 -23.52803 26.75029 1.000 24.36944 109 ASP B N 1
ATOM 3566 C CA . ASP B 1 19 ? -51.75504 -23.18060 27.01995 1.000 27.28967 109 ASP B CA 1
ATOM 3567 C C . ASP B 1 19 ? -52.46318 -22.81721 25.74214 1.000 26.01175 109 ASP B C 1
ATOM 3568 O O . ASP B 1 19 ? -53.58855 -23.28391 25.49650 1.000 28.20807 109 ASP B O 1
ATOM 3577 N N . THR B 1 20 ? -51.77401 -22.05173 24.87225 1.000 30.53807 110 THR B N 1
ATOM 3578 C CA . THR B 1 20 ? -52.30323 -21.72688 23.54420 1.000 28.79606 110 THR B CA 1
ATOM 3579 C C . THR B 1 20 ? -52.61218 -22.98746 22.75620 1.000 30.17706 110 THR B C 1
ATOM 3580 O O . THR B 1 20 ? -53.57210 -23.04670 21.97229 1.000 29.49032 110 THR B O 1
ATOM 3591 N N . VAL B 1 21 ? -51.77743 -23.99784 22.90904 1.000 33.42231 111 VAL B N 1
ATOM 3592 C CA . VAL B 1 21 ? -52.05447 -25.26369 22.24130 1.000 32.89999 111 VAL B CA 1
ATOM 3593 C C . VAL B 1 21 ? -53.23705 -25.98114 22.90903 1.000 32.22394 111 VAL B C 1
ATOM 3594 O O . VAL B 1 21 ? -54.11330 -26.51459 22.22227 1.000 38.52708 111 VAL B O 1
ATOM 3607 N N . SER B 1 22 ? -53.30666 -25.97357 24.24187 1.000 28.77631 112 SER B N 1
ATOM 3608 C CA . SER B 1 22 ? -54.48532 -26.55377 24.89556 1.000 31.57299 112 SER B CA 1
ATOM 3609 C C . SER B 1 22 ? -55.75119 -25.83880 24.42697 1.000 32.37644 112 SER B C 1
ATOM 3610 O O . SER B 1 22 ? -56.65317 -26.46473 23.83485 1.000 28.53182 112 SER B O 1
ATOM 3618 N N . SER B 1 23 ? -55.77708 -24.49842 24.54116 1.000 33.27684 113 SER B N 1
ATOM 3619 C CA . SER B 1 23 ? -57.00620 -23.76718 24.23966 1.000 37.11650 113 SER B CA 1
ATOM 3620 C C . SER B 1 23 ? -57.48713 -24.00763 22.81484 1.000 36.76104 113 SER B C 1
ATOM 3621 O O . SER B 1 23 ? -58.70607 -23.87274 22.54027 1.000 42.62594 113 SER B O 1
ATOM 3629 N N . VAL B 1 24 ? -56.57718 -24.28769 21.88875 1.000 40.54372 114 VAL B N 1
ATOM 3630 C CA . VAL B 1 24 ? -56.97500 -24.43595 20.48868 1.000 29.58841 114 VAL B CA 1
ATOM 3631 C C . VAL B 1 24 ? -57.41296 -25.86667 20.19708 1.000 30.98301 114 VAL B C 1
ATOM 3632 O O . VAL B 1 24 ? -58.40371 -26.07281 19.49201 1.000 31.47800 114 VAL B O 1
ATOM 3645 N N . LEU B 1 25 ? -56.70297 -26.87532 20.73363 1.000 29.03649 115 LEU B N 1
ATOM 3646 C CA . LEU B 1 25 ? -57.14926 -28.25955 20.56738 1.000 27.64910 115 LEU B CA 1
ATOM 3647 C C . LEU B 1 25 ? -58.56569 -28.43386 21.10178 1.000 34.47867 115 LEU B C 1
ATOM 3648 O O . LEU B 1 25 ? -59.38053 -29.15923 20.51529 1.000 30.73527 115 LEU B O 1
ATOM 3664 N N . LEU B 1 26 ? -58.88996 -27.74727 22.20054 1.000 29.24236 116 LEU B N 1
ATOM 3665 C CA . LEU B 1 26 ? -60.20097 -27.89953 22.83621 1.000 34.00095 116 LEU B CA 1
ATOM 3666 C C . LEU B 1 26 ? -61.33804 -27.36488 21.97628 1.000 38.29023 116 LEU B C 1
ATOM 3667 O O . LEU B 1 26 ? -62.51541 -27.62743 22.28567 1.000 26.01735 116 LEU B O 1
ATOM 3683 N N . ASP B 1 27 ? -61.01686 -26.61298 20.92532 1.000 33.88251 117 ASP B N 1
ATOM 3684 C CA . ASP B 1 27 ? -62.04572 -26.08205 20.04303 1.000 36.13146 117 ASP B CA 1
ATOM 3685 C C . ASP B 1 27 ? -62.46326 -27.11996 18.99579 1.000 48.91406 117 ASP B C 1
ATOM 3686 O O . ASP B 1 27 ? -63.56329 -27.00204 18.42223 1.000 59.25990 117 ASP B O 1
ATOM 3695 N N . ASP B 1 28 ? -61.66322 -28.18096 18.80167 1.000 45.84442 118 ASP B N 1
ATOM 3696 C CA . ASP B 1 28 ? -61.97019 -29.20834 17.80818 1.000 42.87698 118 ASP B CA 1
ATOM 3697 C C . ASP B 1 28 ? -61.79392 -30.64252 18.30138 1.000 38.95127 118 ASP B C 1
ATOM 3698 O O . ASP B 1 28 ? -61.93944 -31.57813 17.50771 1.000 38.73217 118 ASP B O 1
ATOM 3707 N N . PHE B 1 29 ? -61.48930 -30.84550 19.57317 1.000 39.39400 119 PHE B N 1
ATOM 3708 C CA . PHE B 1 29 ? -61.29885 -32.18918 20.09712 1.000 36.71227 119 PHE B CA 1
ATOM 3709 C C . PHE B 1 29 ? -62.04275 -32.34079 21.40808 1.000 37.15024 119 PHE B C 1
ATOM 3710 O O . PHE B 1 29 ? -62.22842 -31.37391 22.16183 1.000 36.67036 119 PHE B O 1
ATOM 3727 N N . ASN B 1 30 ? -62.48258 -33.56962 21.65571 1.000 31.05982 120 ASN B N 1
ATOM 3728 C CA . ASN B 1 30 ? -63.21983 -33.87722 22.86614 1.000 27.66805 120 ASN B CA 1
ATOM 3729 C C . ASN B 1 30 ? -62.44552 -34.75153 23.83040 1.000 26.32982 120 ASN B C 1
ATOM 3730 O O . ASN B 1 30 ? -62.88026 -34.91803 24.96889 1.000 32.64981 120 ASN B O 1
ATOM 3741 N N . MET B 1 31 ? -61.31342 -35.30787 23.42535 1.000 35.23025 121 MET B N 1
ATOM 3742 C CA . MET B 1 31 ? -60.43969 -35.94874 24.39978 1.000 29.23146 121 MET B CA 1
ATOM 3743 C C . MET B 1 31 ? -59.01006 -35.74170 23.91085 1.000 39.06770 121 MET B C 1
ATOM 3744 O O . MET B 1 31 ? -58.71541 -35.96851 22.73305 1.000 38.00220 121 MET B O 1
ATOM 3758 N N . VAL B 1 32 ? -58.14098 -35.32622 24.82716 1.000 37.63129 122 VAL B N 1
ATOM 3759 C CA . VAL B 1 32 ? -56.83570 -34.74910 24.52497 1.000 31.81110 122 VAL B CA 1
ATOM 3760 C C . VAL B 1 32 ? -55.93671 -35.08679 25.71302 1.000 32.59233 122 VAL B C 1
ATOM 3761 O O . VAL B 1 32 ? -56.21784 -34.67953 26.84580 1.000 31.09100 122 VAL B O 1
ATOM 3774 N N . SER B 1 33 ? -54.85956 -35.82250 25.50028 1.000 29.35637 123 SER B N 1
ATOM 3775 C CA . SER B 1 33 ? -53.92597 -36.11677 26.58069 1.000 30.80247 123 SER B CA 1
ATOM 3776 C C . SER B 1 33 ? -52.69338 -35.24462 26.37252 1.000 25.94424 123 SER B C 1
ATOM 3777 O O . SER B 1 33 ? -52.19514 -35.14217 25.24799 1.000 34.43566 123 SER B O 1
ATOM 3785 N N . LEU B 1 34 ? -52.22092 -34.59947 27.42742 1.000 28.86180 124 LEU B N 1
ATOM 3786 C CA . LEU B 1 34 ? -51.03014 -33.75531 27.35832 1.000 27.72179 124 LEU B CA 1
ATOM 3787 C C . LEU B 1 34 ? -49.89194 -34.46381 28.08368 1.000 29.26727 124 LEU B C 1
ATOM 3788 O O . LEU B 1 34 ? -50.02032 -34.76182 29.26707 1.000 26.98060 124 LEU B O 1
ATOM 3804 N N . ILE B 1 35 ? -48.79182 -34.73801 27.38545 1.000 30.02009 125 ILE B N 1
ATOM 3805 C CA . ILE B 1 35 ? -47.64676 -35.42523 27.97874 1.000 28.49560 125 ILE B CA 1
ATOM 3806 C C . ILE B 1 35 ? -46.43050 -34.50810 27.90910 1.000 20.51892 125 ILE B C 1
ATOM 3807 O O . ILE B 1 35 ? -46.09159 -34.01705 26.82622 1.000 33.18433 125 ILE B O 1
ATOM 3823 N N . ARG B 1 36 ? -45.76885 -34.28668 29.04099 1.000 26.50085 126 ARG B N 1
ATOM 3824 C CA . ARG B 1 36 ? -44.54091 -33.49351 29.07246 1.000 28.88548 126 ARG B CA 1
ATOM 3825 C C . ARG B 1 36 ? -43.30105 -34.38693 29.06735 1.000 28.61813 126 ARG B C 1
ATOM 3826 O O . ARG B 1 36 ? -43.30278 -35.45529 29.68824 1.000 25.97589 126 ARG B O 1
ATOM 3847 N N . THR B 1 37 ? -42.24359 -33.95845 28.36206 1.000 34.55139 127 THR B N 1
ATOM 3848 C CA . THR B 1 37 ? -40.95073 -34.62886 28.42560 1.000 32.59833 127 THR B CA 1
ATOM 3849 C C . THR B 1 37 ? -39.82951 -33.61652 28.21688 1.000 23.39117 127 THR B C 1
ATOM 3850 O O . THR B 1 37 ? -40.02045 -32.63612 27.50333 1.000 27.67797 127 THR B O 1
ATOM 3861 N N . SER B 1 38 ? -38.63103 -33.90147 28.76442 1.000 25.46692 128 SER B N 1
ATOM 3862 C CA . SER B 1 38 ? -37.43855 -33.12342 28.45118 1.000 23.19970 128 SER B CA 1
ATOM 3863 C C . SER B 1 38 ? -37.27631 -33.07284 26.94351 1.000 29.67073 128 SER B C 1
ATOM 3864 O O . SER B 1 38 ? -37.67961 -34.01535 26.24951 1.000 38.41706 128 SER B O 1
ATOM 3872 N N . PRO B 1 39 ? -36.72748 -31.98491 26.38680 1.000 24.89382 129 PRO B N 1
ATOM 3873 C CA . PRO B 1 39 ? -36.44529 -31.96133 24.94530 1.000 26.11256 129 PRO B CA 1
ATOM 3874 C C . PRO B 1 39 ? -35.44147 -33.00274 24.50979 1.000 29.72116 129 PRO B C 1
ATOM 3875 O O . PRO B 1 39 ? -35.36503 -33.32297 23.31779 1.000 37.32588 129 PRO B O 1
ATOM 3886 N N . ALA B 1 40 ? -34.66221 -33.53474 25.43027 1.000 25.76266 130 ALA B N 1
ATOM 3887 C CA . ALA B 1 40 ? -33.70362 -34.54171 25.04219 1.000 25.21610 130 ALA B CA 1
ATOM 3888 C C . ALA B 1 40 ? -34.36553 -35.88709 24.80234 1.000 37.20111 130 ALA B C 1
ATOM 3889 O O . ALA B 1 40 ? -33.75126 -36.74787 24.16426 1.000 51.63764 130 ALA B O 1
ATOM 3896 N N . ASP B 1 41 ? -35.60721 -36.07972 25.27273 1.000 34.01805 131 ASP B N 1
ATOM 3897 C CA . ASP B 1 41 ? -36.29354 -37.36028 25.15389 1.000 26.31300 131 ASP B CA 1
ATOM 3898 C C . ASP B 1 41 ? -37.55419 -37.35019 24.30184 1.000 36.17165 131 ASP B C 1
ATOM 3899 O O . ASP B 1 41 ? -38.20222 -38.39903 24.17793 1.000 39.23978 131 ASP B O 1
ATOM 3908 N N . SER B 1 42 ? -37.91483 -36.22011 23.69473 1.000 36.28354 132 SER B N 1
ATOM 3909 C CA . SER B 1 42 ? -39.16590 -36.15652 22.94434 1.000 24.83577 132 SER B CA 1
ATOM 3910 C C . SER B 1 42 ? -39.13976 -37.06638 21.72056 1.000 24.98361 132 SER B C 1
ATOM 3911 O O . SER B 1 42 ? -40.03795 -37.89608 21.51265 1.000 34.70653 132 SER B O 1
ATOM 3919 N N . LEU B 1 43 ? -38.18126 -36.86160 20.83866 1.000 23.41366 133 LEU B N 1
ATOM 3920 C CA . LEU B 1 43 ? -38.19917 -37.61440 19.59630 1.000 20.52708 133 LEU B CA 1
ATOM 3921 C C . LEU B 1 43 ? -38.09600 -39.11121 19.86425 1.000 30.34132 133 LEU B C 1
ATOM 3922 O O . LEU B 1 43 ? -38.78679 -39.91183 19.22061 1.000 43.75684 133 LEU B O 1
ATOM 3938 N N . ALA B 1 44 ? -37.25359 -39.51145 20.81247 1.000 26.63185 134 ALA B N 1
ATOM 3939 C CA . ALA B 1 44 ? -37.23253 -40.89889 21.25916 1.000 29.72270 134 ALA B CA 1
ATOM 3940 C C . ALA B 1 44 ? -38.61720 -41.37468 21.69635 1.000 37.43804 134 ALA B C 1
ATOM 3941 O O . ALA B 1 44 ? -39.11010 -42.42275 21.26538 1.000 46.04948 134 ALA B O 1
ATOM 3948 N N . THR B 1 45 ? -39.24189 -40.62128 22.58382 1.000 40.92960 135 THR B N 1
ATOM 3949 C CA . THR B 1 45 ? -40.57395 -40.97257 23.04793 1.000 41.30721 135 THR B CA 1
ATOM 3950 C C . THR B 1 45 ? -41.57836 -41.19998 21.92093 1.000 38.84797 135 THR B C 1
ATOM 3951 O O . THR B 1 45 ? -42.42694 -42.08698 22.02980 1.000 47.60012 135 THR B O 1
ATOM 3962 N N . ILE B 1 46 ? -41.54040 -40.41171 20.84811 1.000 40.68930 136 ILE B N 1
ATOM 3963 C CA . ILE B 1 46 ? -42.59144 -40.63942 19.85945 1.000 43.46088 136 ILE B CA 1
ATOM 3964 C C . ILE B 1 46 ? -42.23037 -41.84164 19.00114 1.000 50.44793 136 ILE B C 1
ATOM 3965 O O . ILE B 1 46 ? -43.10909 -42.52155 18.45229 1.000 56.30378 136 ILE B O 1
ATOM 3981 N N . LYS B 1 47 ? -40.92612 -42.09163 18.85475 1.000 50.67484 137 LYS B N 1
ATOM 3982 C CA . LYS B 1 47 ? -40.45424 -43.14701 17.96387 1.000 41.75502 137 LYS B CA 1
ATOM 3983 C C . LYS B 1 47 ? -40.72113 -44.52444 18.53874 1.000 50.67010 137 LYS B C 1
ATOM 3984 O O . LYS B 1 47 ? -40.89177 -45.48484 17.78166 1.000 60.39569 137 LYS B O 1
ATOM 4003 N N . GLN B 1 48 ? -40.71522 -44.65996 19.85983 1.000 54.87244 138 GLN B N 1
ATOM 4004 C CA . GLN B 1 48 ? -41.26185 -45.87015 20.44698 1.000 57.94213 138 GLN B CA 1
ATOM 4005 C C . GLN B 1 48 ? -42.62441 -46.10056 19.81271 1.000 64.73931 138 GLN B C 1
ATOM 4006 O O . GLN B 1 48 ? -43.41505 -45.16491 19.65137 1.000 68.56612 138 GLN B O 1
ATOM 4020 N N . ASP B 1 49 ? -42.87841 -47.32791 19.38492 1.000 79.34884 139 ASP B N 1
ATOM 4021 C CA . ASP B 1 49 ? -44.08283 -47.54840 18.59689 1.000 81.99742 139 ASP B CA 1
ATOM 4022 C C . ASP B 1 49 ? -45.30613 -47.47219 19.47961 1.000 66.41462 139 ASP B C 1
ATOM 4023 O O . ASP B 1 49 ? -46.26246 -46.75287 19.17960 1.000 73.43659 139 ASP B O 1
ATOM 4032 N N . ASN B 1 50 ? -45.27111 -48.15142 20.60689 1.000 70.85666 140 ASN B N 1
ATOM 4033 C CA . ASN B 1 50 ? -46.40405 -48.10207 21.51825 1.000 64.56245 140 ASN B CA 1
ATOM 4034 C C . ASN B 1 50 ? -46.16637 -46.97217 22.50873 1.000 56.18882 140 ASN B C 1
ATOM 4035 O O . ASN B 1 50 ? -45.90946 -47.15810 23.68862 1.000 59.17829 140 ASN B O 1
ATOM 4046 N N . ALA B 1 51 ? -46.17936 -45.77263 21.95216 1.000 64.78949 141 ALA B N 1
ATOM 4047 C CA . ALA B 1 51 ? -46.54559 -44.57811 22.68801 1.000 55.42858 141 ALA B CA 1
ATOM 4048 C C . ALA B 1 51 ? -47.75456 -43.90068 22.04982 1.000 62.41665 141 ALA B C 1
ATOM 4049 O O . ALA B 1 51 ? -48.18919 -42.85159 22.53642 1.000 61.55756 141 ALA B O 1
ATOM 4056 N N . GLU B 1 52 ? -48.28518 -44.45327 20.96185 1.000 54.46202 142 GLU B N 1
ATOM 4057 C CA . GLU B 1 52 ? -49.48280 -43.92284 20.34271 1.000 60.87416 142 GLU B CA 1
ATOM 4058 C C . GLU B 1 52 ? -49.49993 -42.39941 20.31640 1.000 56.32271 142 GLU B C 1
ATOM 4059 O O . GLU B 1 52 ? -50.57315 -41.78559 20.42529 1.000 55.21558 142 GLU B O 1
ATOM 4071 N N . ILE B 1 53 ? -48.33918 -41.76646 20.19634 1.000 43.95463 143 ILE B N 1
ATOM 4072 C CA . ILE B 1 53 ? -48.32443 -40.31246 20.25866 1.000 35.53104 143 ILE B CA 1
ATOM 4073 C C . ILE B 1 53 ? -48.72172 -39.77123 18.90024 1.000 31.16779 143 ILE B C 1
ATOM 4074 O O . ILE B 1 53 ? -48.14701 -40.12204 17.86922 1.000 44.35945 143 ILE B O 1
ATOM 4090 N N . ASP B 1 54 ? -49.76511 -38.97282 18.89083 1.000 34.21383 144 ASP B N 1
ATOM 4091 C CA . ASP B 1 54 ? -50.32171 -38.44024 17.66223 1.000 31.62738 144 ASP B CA 1
ATOM 4092 C C . ASP B 1 54 ? -49.58222 -37.17553 17.26010 1.000 32.46142 144 ASP B C 1
ATOM 4093 O O . ASP B 1 54 ? -49.31449 -36.96788 16.07197 1.000 29.21128 144 ASP B O 1
ATOM 4102 N N . ILE B 1 55 ? -49.20889 -36.33566 18.22559 1.000 31.22505 145 ILE B N 1
ATOM 4103 C CA . ILE B 1 55 ? -48.58345 -35.05763 17.91554 1.000 31.15811 145 ILE B CA 1
ATOM 4104 C C . ILE B 1 55 ? -47.44959 -34.83018 18.89049 1.000 23.98131 145 ILE B C 1
ATOM 4105 O O . ILE B 1 55 ? -47.59328 -35.12935 20.06991 1.000 34.46338 145 ILE B O 1
ATOM 4121 N N . ALA B 1 56 ? -46.34389 -34.26550 18.43234 1.000 27.60053 146 ALA B N 1
ATOM 4122 C CA . ALA B 1 56 ? -45.30425 -33.87524 19.36885 1.000 28.98671 146 ALA B CA 1
ATOM 4123 C C . ALA B 1 56 ? -44.84224 -32.46002 19.05827 1.000 23.78614 146 ALA B C 1
ATOM 4124 O O . ALA B 1 56 ? -44.49350 -32.15598 17.91711 1.000 33.33841 146 ALA B O 1
ATOM 4131 N N . ILE B 1 57 ? -44.79902 -31.61887 20.09550 1.000 22.78572 147 ILE B N 1
ATOM 4132 C CA . ILE B 1 57 ? -44.44987 -30.20840 19.97444 1.000 23.98621 147 ILE B CA 1
ATOM 4133 C C . ILE B 1 57 ? -43.10503 -30.05272 20.64602 1.000 19.73656 147 ILE B C 1
ATOM 4134 O O . ILE B 1 57 ? -43.03707 -30.18631 21.85860 1.000 16.78833 147 ILE B O 1
ATOM 4150 N N . THR B 1 58 ? -42.02925 -29.76106 19.90955 1.000 20.53263 148 THR B N 1
ATOM 4151 C CA . THR B 1 58 ? -40.73353 -29.84305 20.57785 1.000 22.14124 148 THR B CA 1
ATOM 4152 C C . THR B 1 58 ? -39.69332 -29.05050 19.81260 1.000 23.24357 148 THR B C 1
ATOM 4153 O O . THR B 1 58 ? -39.81765 -28.86104 18.60788 1.000 18.14791 148 THR B O 1
ATOM 4164 N N . ILE B 1 59 ? -38.63250 -28.61089 20.50997 1.000 18.73810 149 ILE B N 1
ATOM 4165 C CA . ILE B 1 59 ? -37.62910 -27.85366 19.75625 1.000 21.79244 149 ILE B CA 1
ATOM 4166 C C . ILE B 1 59 ? -36.58850 -28.71930 19.05709 1.000 25.17345 149 ILE B C 1
ATOM 4167 O O . ILE B 1 59 ? -35.78837 -28.19812 18.26499 1.000 32.10412 149 ILE B O 1
ATOM 4183 N N . ASP B 1 60 ? -36.52961 -30.01561 19.36545 1.000 28.50802 150 ASP B N 1
ATOM 4184 C CA . ASP B 1 60 ? -35.52495 -30.91236 18.80306 1.000 33.17750 150 ASP B CA 1
ATOM 4185 C C . ASP B 1 60 ? -35.86497 -31.19903 17.36667 1.000 26.47559 150 ASP B C 1
ATOM 4186 O O . ASP B 1 60 ? -37.04828 -31.26629 17.00449 1.000 26.07060 150 ASP B O 1
ATOM 4195 N N . GLU B 1 61 ? -34.82933 -31.38920 16.52700 1.000 41.01766 151 GLU B N 1
ATOM 4196 C CA . GLU B 1 61 ? -35.06384 -31.53863 15.08994 1.000 45.39049 151 GLU B CA 1
ATOM 4197 C C . GLU B 1 61 ? -34.48622 -32.83333 14.53259 1.000 40.76047 151 GLU B C 1
ATOM 4198 O O . GLU B 1 61 ? -33.40898 -33.27368 14.93109 1.000 44.71705 151 GLU B O 1
ATOM 4210 N N . GLU B 1 62 ? -35.26233 -33.45356 13.65068 1.000 42.24180 152 GLU B N 1
ATOM 4211 C CA . GLU B 1 62 ? -34.81948 -34.48883 12.74008 1.000 44.37583 152 GLU B CA 1
ATOM 4212 C C . GLU B 1 62 ? -35.54595 -34.21025 11.43962 1.000 50.11105 152 GLU B C 1
ATOM 4213 O O . GLU B 1 62 ? -36.54623 -33.48768 11.42088 1.000 58.61207 152 GLU B O 1
ATOM 4225 N N . LEU B 1 63 ? -35.00739 -34.73052 10.33423 1.000 68.12051 153 LEU B N 1
ATOM 4226 C CA . LEU B 1 63 ? -35.65567 -34.54596 9.03620 1.000 68.28103 153 LEU B CA 1
ATOM 4227 C C . LEU B 1 63 ? -36.84274 -35.48512 8.85864 1.000 66.06168 153 LEU B C 1
ATOM 4228 O O . LEU B 1 63 ? -37.98622 -35.05321 8.63488 1.000 68.61143 153 LEU B O 1
ATOM 4244 N N . LYS B 1 64 ? -36.54191 -36.78558 8.87931 1.000 53.92276 154 LYS B N 1
ATOM 4245 C CA . LYS B 1 64 ? -37.46880 -37.85148 8.55899 1.000 61.76789 154 LYS B CA 1
ATOM 4246 C C . LYS B 1 64 ? -37.65114 -38.66492 9.82248 1.000 63.16113 154 LYS B C 1
ATOM 4247 O O . LYS B 1 64 ? -36.67386 -39.19273 10.36653 1.000 67.08021 154 LYS B O 1
ATOM 4266 N N . ILE B 1 65 ? -38.88294 -38.78257 10.27712 1.000 67.06379 155 ILE B N 1
ATOM 4267 C CA . ILE B 1 65 ? -39.23492 -39.73836 11.30843 1.000 64.81855 155 ILE B CA 1
ATOM 4268 C C . ILE B 1 65 ? -40.27098 -40.68399 10.72884 1.000 63.50955 155 ILE B C 1
ATOM 4269 O O . ILE B 1 65 ? -41.11811 -40.28482 9.91595 1.000 55.81782 155 ILE B O 1
ATOM 4285 N N . SER B 1 66 ? -40.16038 -41.93486 11.13131 1.000 67.80094 156 SER B N 1
ATOM 4286 C CA . SER B 1 66 ? -40.92638 -43.03074 10.58466 1.000 63.19602 156 SER B CA 1
ATOM 4287 C C . SER B 1 66 ? -42.29200 -42.62905 10.08313 1.000 62.16247 156 SER B C 1
ATOM 4288 O O . SER B 1 66 ? -42.55755 -42.62158 8.87974 1.000 97.96124 156 SER B O 1
ATOM 4296 N N . ARG B 1 67 ? -43.16474 -42.28760 11.00991 1.000 62.55200 157 ARG B N 1
ATOM 4297 C CA . ARG B 1 67 ? -44.59617 -42.26669 10.77230 1.000 74.14194 157 ARG B CA 1
ATOM 4298 C C . ARG B 1 67 ? -45.15052 -40.85520 10.84498 1.000 70.24869 157 ARG B C 1
ATOM 4299 O O . ARG B 1 67 ? -46.36017 -40.65770 11.04480 1.000 58.61005 157 ARG B O 1
ATOM 4320 N N . PHE B 1 68 ? -44.28181 -39.86624 10.65237 1.000 62.59493 158 PHE B N 1
ATOM 4321 C CA . PHE B 1 68 ? -44.51682 -38.53267 11.17224 1.000 45.85188 158 PHE B CA 1
ATOM 4322 C C . PHE B 1 68 ? -44.20185 -37.50769 10.11237 1.000 40.55205 158 PHE B C 1
ATOM 4323 O O . PHE B 1 68 ? -43.07319 -37.44799 9.62434 1.000 46.06784 158 PHE B O 1
ATOM 4340 N N . ASN B 1 69 ? -45.20348 -36.71848 9.75996 1.000 37.02686 159 ASN B N 1
ATOM 4341 C CA . ASN B 1 69 ? -44.95197 -35.46458 9.08419 1.000 45.94050 159 ASN B CA 1
ATOM 4342 C C . ASN B 1 69 ? -44.28509 -34.46717 10.03716 1.000 34.04948 159 ASN B C 1
ATOM 4343 O O . ASN B 1 69 ? -44.17869 -34.67641 11.22428 1.000 33.68632 159 ASN B O 1
ATOM 4354 N N . GLN B 1 70 ? -43.81489 -33.36710 9.48320 1.000 40.46990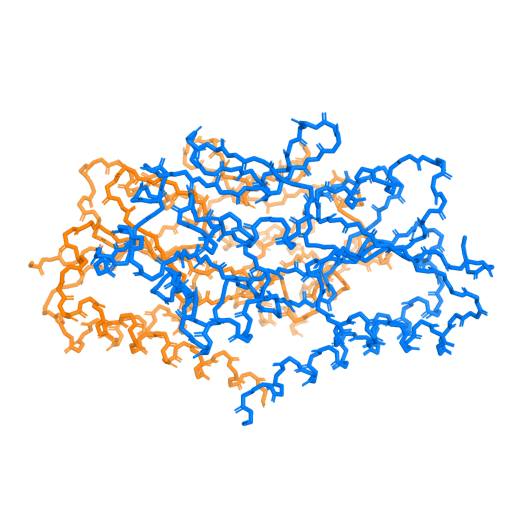 160 GLN B N 1
ATOM 4355 C CA . GLN B 1 70 ? -43.07833 -32.35498 10.20876 1.000 24.92354 160 GLN B CA 1
ATOM 4356 C C . GLN B 1 70 ? -43.65285 -31.01504 9.77765 1.000 29.64236 160 GLN B C 1
ATOM 4357 O O . GLN B 1 70 ? -44.19336 -30.86040 8.66540 1.000 30.92217 160 GLN B O 1
ATOM 4371 N N . CYS B 1 71 ? -43.56147 -30.04718 10.67628 1.000 21.44009 161 CYS B N 1
ATOM 4372 C CA . CYS B 1 71 ? -44.10163 -28.74334 10.31680 1.000 25.29257 161 CYS B CA 1
ATOM 4373 C C . CYS B 1 71 ? -43.61047 -27.76945 11.35308 1.000 19.11233 161 CYS B C 1
ATOM 4374 O O . CYS B 1 71 ? -43.27212 -28.18057 12.44677 1.000 22.74875 161 CYS B O 1
ATOM 4381 N N . VAL B 1 72 ? -43.45797 -26.50316 10.98694 1.000 23.29451 162 VAL B N 1
ATOM 4382 C CA . VAL B 1 72 ? -42.91585 -25.52377 11.92318 1.000 20.13029 162 VAL B CA 1
ATOM 4383 C C . VAL B 1 72 ? -44.07380 -24.75810 12.51388 1.000 22.87071 162 VAL B C 1
ATOM 4384 O O . VAL B 1 72 ? -44.76669 -24.02540 11.78782 1.000 35.89889 162 VAL B O 1
ATOM 4397 N N . LEU B 1 73 ? -44.23475 -24.84058 13.82131 1.000 21.21447 163 LEU B N 1
ATOM 4398 C CA . LEU B 1 73 ? -45.40453 -24.29503 14.49564 1.000 15.66317 163 LEU B CA 1
ATOM 4399 C C . LEU B 1 73 ? -45.18047 -22.91965 15.06150 1.000 20.66085 163 LEU B C 1
ATOM 4400 O O . LEU B 1 73 ? -46.13265 -22.15770 15.19039 1.000 27.58977 163 LEU B O 1
ATOM 4416 N N . GLY B 1 74 ? -43.96024 -22.61153 15.46010 1.000 21.85346 164 GLY B N 1
ATOM 4417 C CA . GLY B 1 74 ? -43.67525 -21.29242 15.96701 1.000 23.44052 164 GLY B CA 1
ATOM 4418 C C . GLY B 1 74 ? -42.21840 -21.19104 16.33319 1.000 22.32449 164 GLY B C 1
ATOM 4419 O O . GLY B 1 74 ? -41.39436 -21.96550 15.86377 1.000 28.99938 164 GLY B O 1
ATOM 4423 N N . TYR B 1 75 ? -41.92235 -20.25724 17.22707 1.000 28.95839 165 TYR B N 1
ATOM 4424 C CA . TYR B 1 75 ? -40.55487 -19.87909 17.51505 1.000 23.82539 165 TYR B CA 1
ATOM 4425 C C . TYR B 1 75 ? -40.51208 -19.54947 18.98596 1.000 31.26246 165 TYR B C 1
ATOM 4426 O O . TYR B 1 75 ? -41.53602 -19.21099 19.58423 1.000 32.08597 165 TYR B O 1
ATOM 4444 N N . THR B 1 76 ? -39.32917 -19.68785 19.56515 1.000 21.94678 166 THR B N 1
ATOM 4445 C CA . THR B 1 76 ? -39.14415 -19.39716 20.96949 1.000 18.13122 166 THR B CA 1
ATOM 4446 C C . THR B 1 76 ? -37.67677 -19.02302 21.11360 1.000 25.15868 166 THR B C 1
ATOM 4447 O O . THR B 1 76 ? -36.88531 -19.13999 20.14887 1.000 20.67048 166 THR B O 1
ATOM 4458 N N . LYS B 1 77 ? -37.32614 -18.57103 22.31578 1.000 26.72094 167 LYS B N 1
ATOM 4459 C CA . LYS B 1 77 ? -36.11090 -17.79231 22.56542 1.000 28.51411 167 LYS B CA 1
ATOM 4460 C C . LYS B 1 77 ? -35.35979 -18.40573 23.73909 1.000 25.21227 167 LYS B C 1
ATOM 4461 O O . LYS B 1 77 ? -35.95879 -18.68875 24.78359 1.000 25.69806 167 LYS B O 1
ATOM 4480 N N . ALA B 1 78 ? -34.06071 -18.62015 23.57141 1.000 29.43384 168 ALA B N 1
ATOM 4481 C CA . ALA B 1 78 ? -33.29544 -19.32171 24.59569 1.000 29.47843 168 ALA B CA 1
ATOM 4482 C C . ALA B 1 78 ? -31.94372 -18.66157 24.78475 1.000 28.33726 168 ALA B C 1
ATOM 4483 O O . ALA B 1 78 ? -31.31969 -18.21931 23.81251 1.000 29.23178 168 ALA B O 1
ATOM 4490 N N . PHE B 1 79 ? -31.45827 -18.68256 26.03317 1.000 30.35563 169 PHE B N 1
ATOM 4491 C CA . PHE B 1 79 ? -30.28890 -17.92432 26.43991 1.000 29.11510 169 PHE B CA 1
ATOM 4492 C C . PHE B 1 79 ? -29.17525 -18.79192 26.99184 1.000 28.76433 169 PHE B C 1
ATOM 4493 O O . PHE B 1 79 ? -29.41437 -19.71807 27.77077 1.000 32.32718 169 PHE B O 1
ATOM 4510 N N . VAL B 1 80 ? -27.95071 -18.44762 26.63726 1.000 27.99493 170 VAL B N 1
ATOM 4511 C CA . VAL B 1 80 ? -26.80327 -19.00073 27.33722 1.000 24.27514 170 VAL B CA 1
ATOM 4512 C C . VAL B 1 80 ? -26.66088 -18.20954 28.61496 1.000 30.78706 170 VAL B C 1
ATOM 4513 O O . VAL B 1 80 ? -26.41661 -17.00387 28.54782 1.000 34.12124 170 VAL B O 1
ATOM 4526 N N . VAL B 1 81 ? -26.82404 -18.86501 29.76839 1.000 29.28269 171 VAL B N 1
ATOM 4527 C CA . VAL B 1 81 ? -26.71492 -18.20535 31.05895 1.000 27.49322 171 VAL B CA 1
ATOM 4528 C C . VAL B 1 81 ? -25.55521 -18.79042 31.90024 1.000 36.57833 171 VAL B C 1
ATOM 4529 O O . VAL B 1 81 ? -25.02339 -19.86466 31.62749 1.000 28.17323 171 VAL B O 1
ATOM 4542 N N . ALA B 1 82 ? -25.20476 -18.04531 32.95048 1.000 31.28482 172 ALA B N 1
ATOM 4543 C CA . ALA B 1 82 ? -24.04036 -18.28346 33.79669 1.000 35.68096 172 ALA B CA 1
ATOM 4544 C C . ALA B 1 82 ? -24.19213 -17.40746 35.03206 1.000 41.45552 172 ALA B C 1
ATOM 4545 O O . ALA B 1 82 ? -24.77924 -16.32821 34.95660 1.000 41.47094 172 ALA B O 1
ATOM 4552 N N . HIS B 1 83 ? -23.70689 -17.90040 36.19071 1.000 45.78141 173 HIS B N 1
ATOM 4553 C CA . HIS B 1 83 ? -23.64667 -17.04707 37.38209 1.000 45.23057 173 HIS B CA 1
ATOM 4554 C C . HIS B 1 83 ? -22.93786 -15.73506 37.00684 1.000 38.40639 173 HIS B C 1
ATOM 4555 O O . HIS B 1 83 ? -22.02687 -15.74519 36.16630 1.000 40.28703 173 HIS B O 1
ATOM 4569 N N . PRO B 1 84 ? -23.31670 -14.58830 37.59174 1.000 38.28280 174 PRO B N 1
ATOM 4570 C CA . PRO B 1 84 ? -22.71350 -13.31698 37.14248 1.000 42.61780 174 PRO B CA 1
ATOM 4571 C C . PRO B 1 84 ? -21.20897 -13.23838 37.34103 1.000 53.22340 174 PRO B C 1
ATOM 4572 O O . PRO B 1 84 ? -20.49115 -12.67539 36.50120 1.000 55.32781 174 PRO B O 1
ATOM 4583 N N . GLN B 1 85 ? -20.69645 -13.78388 38.41883 1.000 54.87707 175 GLN B N 1
ATOM 4584 C CA . GLN B 1 85 ? -19.25548 -13.72604 38.59141 1.000 52.30626 175 GLN B CA 1
ATOM 4585 C C . GLN B 1 85 ? -18.53598 -14.83391 37.83418 1.000 55.15026 175 GLN B C 1
ATOM 4586 O O . GLN B 1 85 ? -17.33037 -14.99392 38.00216 1.000 71.52331 175 GLN B O 1
ATOM 4600 N N . HIS B 1 86 ? -19.22167 -15.59953 36.99035 1.000 48.92139 176 HIS B N 1
ATOM 4601 C CA . HIS B 1 86 ? -18.50178 -16.59696 36.20926 1.000 51.07299 176 HIS B CA 1
ATOM 4602 C C . HIS B 1 86 ? -17.42731 -15.89830 35.41250 1.000 51.23871 176 HIS B C 1
ATOM 4603 O O . HIS B 1 86 ? -17.57653 -14.73323 35.01236 1.000 55.39305 176 HIS B O 1
ATOM 4617 N N . PRO B 1 87 ? -16.27524 -16.55072 35.20336 1.000 58.90828 177 PRO B N 1
ATOM 4618 C CA . PRO B 1 87 ? -15.22805 -15.96088 34.34656 1.000 58.36843 177 PRO B CA 1
ATOM 4619 C C . PRO B 1 87 ? -15.74575 -15.37269 33.06245 1.000 64.92584 177 PRO B C 1
ATOM 4620 O O . PRO B 1 87 ? -15.36301 -14.25279 32.66978 1.000 74.61937 177 PRO B O 1
ATOM 4631 N N . LEU B 1 88 ? -16.59862 -16.12092 32.36344 1.000 61.60360 178 LEU B N 1
ATOM 4632 C CA . LEU B 1 88 ? -17.04570 -15.72068 31.04208 1.000 53.30440 178 LEU B CA 1
ATOM 4633 C C . LEU B 1 88 ? -17.70363 -14.34982 31.08790 1.000 64.02412 178 LEU B C 1
ATOM 4634 O O . LEU B 1 88 ? -17.49249 -13.52317 30.19160 1.000 76.46472 178 LEU B O 1
ATOM 4650 N N . CYS B 1 89 ? -18.47782 -14.06934 32.13514 1.000 47.85254 179 CYS B N 1
ATOM 4651 C CA . CYS B 1 89 ? -19.20008 -12.80814 32.15511 1.000 59.80581 179 CYS B CA 1
ATOM 4652 C C . CYS B 1 89 ? -18.29704 -11.60367 31.96847 1.000 78.33196 179 CYS B C 1
ATOM 4653 O O . CYS B 1 89 ? -18.70396 -10.59827 31.36613 1.000 75.71662 179 CYS B O 1
ATOM 4661 N N . ASN B 1 90 ? -17.06787 -11.68399 32.47353 1.000 79.08023 180 ASN B N 1
ATOM 4662 C CA . ASN B 1 90 ? -16.22009 -10.50136 32.59009 1.000 78.61705 180 ASN B CA 1
ATOM 4663 C C . ASN B 1 90 ? -15.64574 -10.09918 31.24568 1.000 82.63815 180 ASN B C 1
ATOM 4664 O O . ASN B 1 90 ? -15.77314 -8.93987 30.82465 1.000 83.51600 180 ASN B O 1
ATOM 4675 N N . ALA B 1 91 ? -15.04065 -11.04272 30.54489 1.000 79.03525 181 ALA B N 1
ATOM 4676 C CA . ALA B 1 91 ? -14.73398 -10.80087 29.14323 1.000 87.65489 181 ALA B CA 1
ATOM 4677 C C . ALA B 1 91 ? -16.01818 -10.59795 28.34262 1.000 88.62582 181 ALA B C 1
ATOM 4678 O O . ALA B 1 91 ? -17.12911 -10.58634 28.90369 1.000 84.02060 181 ALA B O 1
ATOM 4685 N N . SER B 1 92 ? -15.87739 -10.38657 27.04617 1.000 83.25047 182 SER B N 1
ATOM 4686 C CA . SER B 1 92 ? -16.98075 -10.46848 26.10775 1.000 84.28893 182 SER B CA 1
ATOM 4687 C C . SER B 1 92 ? -16.78811 -11.72499 25.27125 1.000 85.47483 182 SER B C 1
ATOM 4688 O O . SER B 1 92 ? -15.65451 -12.05008 24.89277 1.000 83.39407 182 SER B O 1
ATOM 4696 N N . LEU B 1 93 ? -17.88420 -12.42939 24.98553 1.000 79.95030 183 LEU B N 1
ATOM 4697 C CA . LEU B 1 93 ? -17.80884 -13.71400 24.31291 1.000 64.57025 183 LEU B CA 1
ATOM 4698 C C . LEU B 1 93 ? -18.18189 -13.54342 22.84510 1.000 72.24750 183 LEU B C 1
ATOM 4699 O O . LEU B 1 93 ? -19.34123 -13.23055 22.51544 1.000 80.72450 183 LEU B O 1
ATOM 4715 N N . HIS B 1 94 ? -17.19924 -13.78221 21.97280 1.000 69.96675 184 HIS B N 1
ATOM 4716 C CA . HIS B 1 94 ? -17.38033 -13.71022 20.53389 1.000 66.63407 184 HIS B CA 1
ATOM 4717 C C . HIS B 1 94 ? -17.34948 -15.08175 19.86919 1.000 56.52194 184 HIS B C 1
ATOM 4718 O O . HIS B 1 94 ? -17.71139 -15.18765 18.68717 1.000 58.48284 184 HIS B O 1
ATOM 4732 N N . SER B 1 95 ? -16.94474 -16.13576 20.57786 1.000 54.15401 185 SER B N 1
ATOM 4733 C CA . SER B 1 95 ? -16.93723 -17.44174 19.94370 1.000 59.40190 185 SER B CA 1
ATOM 4734 C C . SER B 1 95 ? -17.34720 -18.56052 20.88711 1.000 55.16215 185 SER B C 1
ATOM 4735 O O . SER B 1 95 ? -17.17555 -18.50352 22.11327 1.000 49.10978 185 SER B O 1
ATOM 4743 N N . ILE B 1 96 ? -17.87292 -19.60843 20.26627 1.000 52.97770 186 ILE B N 1
ATOM 4744 C CA . ILE B 1 96 ? -18.20024 -20.82568 20.98244 1.000 54.03211 186 ILE B CA 1
ATOM 4745 C C . ILE B 1 96 ? -16.97863 -21.55862 21.49010 1.000 63.30197 186 ILE B C 1
ATOM 4746 O O . ILE B 1 96 ? -17.13093 -22.50634 22.26848 1.000 68.65032 186 ILE B O 1
ATOM 4762 N N . ALA B 1 97 ? -15.77148 -21.15670 21.07180 1.000 71.54527 187 ALA B N 1
ATOM 4763 C CA . ALA B 1 97 ? -14.54683 -21.76619 21.57708 1.000 60.19497 187 ALA B CA 1
ATOM 4764 C C . ALA B 1 97 ? -14.12953 -21.21088 22.92670 1.000 60.40958 187 ALA B C 1
ATOM 4765 O O . ALA B 1 97 ? -13.40892 -21.89017 23.66267 1.000 69.72071 187 ALA B O 1
ATOM 4772 N N . SER B 1 98 ? -14.54465 -19.99257 23.26248 1.000 57.33759 188 SER B N 1
ATOM 4773 C CA . SER B 1 98 ? -14.39993 -19.54574 24.63962 1.000 62.19919 188 SER B CA 1
ATOM 4774 C C . SER B 1 98 ? -15.34042 -20.29845 25.57712 1.000 71.09619 188 SER B C 1
ATOM 4775 O O . SER B 1 98 ? -15.08402 -20.35615 26.78689 1.000 76.17748 188 SER B O 1
ATOM 4783 N N . LEU B 1 99 ? -16.43315 -20.85848 25.04751 1.000 67.82470 189 LEU B N 1
ATOM 4784 C CA . LEU B 1 99 ? -17.44080 -21.52221 25.86616 1.000 59.38278 189 LEU B CA 1
ATOM 4785 C C . LEU B 1 99 ? -17.06078 -22.96877 26.13733 1.000 56.43593 189 LEU B C 1
ATOM 4786 O O . LEU B 1 99 ? -17.22010 -23.44975 27.27106 1.000 56.30561 189 LEU B O 1
ATOM 4802 N N . ALA B 1 100 ? -16.54554 -23.66063 25.10900 1.000 54.81199 190 ALA B N 1
ATOM 4803 C CA . ALA B 1 100 ? -16.16926 -25.06520 25.23020 1.000 58.37864 190 ALA B CA 1
ATOM 4804 C C . ALA B 1 100 ? -15.02066 -25.28740 26.20662 1.000 64.61295 190 ALA B C 1
ATOM 4805 O O . ALA B 1 100 ? -14.72849 -26.44509 26.54291 1.000 62.14463 190 ALA B O 1
ATOM 4812 N N . ASN B 1 101 ? -14.36788 -24.21268 26.65655 1.000 61.32715 191 ASN B N 1
ATOM 4813 C CA . ASN B 1 101 ? -13.27721 -24.28744 27.61446 1.000 54.69310 191 ASN B CA 1
ATOM 4814 C C . ASN B 1 101 ? -13.75295 -24.23223 29.05027 1.000 54.48528 191 ASN B C 1
ATOM 4815 O O . ASN B 1 101 ? -12.93924 -24.37627 29.96808 1.000 75.37294 191 ASN B O 1
ATOM 4826 N N . TYR B 1 102 ? -15.03263 -24.00323 29.27468 1.000 57.47924 192 TYR B N 1
ATOM 4827 C CA . TYR B 1 102 ? -15.58833 -24.11563 30.60059 1.000 52.61412 192 TYR B CA 1
ATOM 4828 C C . TYR B 1 102 ? -16.61653 -25.23417 30.61965 1.000 57.69460 192 TYR B C 1
ATOM 4829 O O . TYR B 1 102 ? -16.98206 -25.81130 29.58504 1.000 55.40719 192 TYR B O 1
ATOM 4847 N N . ARG B 1 103 ? -17.06369 -25.52859 31.82787 1.000 50.31377 193 ARG B N 1
ATOM 4848 C CA . ARG B 1 103 ? -17.92983 -26.66615 32.05368 1.000 53.38106 193 ARG B CA 1
ATOM 4849 C C . ARG B 1 103 ? -19.35714 -26.28517 31.67285 1.000 50.41514 193 ARG B C 1
ATOM 4850 O O . ARG B 1 103 ? -19.81639 -25.17408 31.96079 1.000 46.23114 193 ARG B O 1
ATOM 4871 N N . GLN B 1 104 ? -20.05180 -27.20719 31.00467 1.000 47.54367 194 GLN B N 1
ATOM 4872 C CA . GLN B 1 104 ? -21.41206 -26.98174 30.53906 1.000 38.03749 194 GLN B CA 1
ATOM 4873 C C . GLN B 1 104 ? -22.39829 -27.84004 31.32288 1.000 34.87732 194 GLN B C 1
ATOM 4874 O O . GLN B 1 104 ? -22.18042 -29.04654 31.47771 1.000 37.99172 194 GLN B O 1
ATOM 4888 N N . ILE B 1 105 ? -23.48139 -27.21940 31.79770 1.000 36.13377 195 ILE B N 1
ATOM 4889 C CA . ILE B 1 105 ? -24.56648 -27.90674 32.50963 1.000 31.82283 195 ILE B CA 1
ATOM 4890 C C . ILE B 1 105 ? -25.63412 -28.18351 31.45651 1.000 35.20640 195 ILE B C 1
ATOM 4891 O O . ILE B 1 105 ? -26.42329 -27.29287 31.08988 1.000 35.18033 195 ILE B O 1
ATOM 4907 N N . SER B 1 106 ? -25.65797 -29.41081 30.95140 1.000 31.09482 196 SER B N 1
ATOM 4908 C CA . SER B 1 106 ? -26.50027 -29.75715 29.82691 1.000 26.21694 196 SER B CA 1
ATOM 4909 C C . SER B 1 106 ? -27.61778 -30.72719 30.20525 1.000 31.89983 196 SER B C 1
ATOM 4910 O O . SER B 1 106 ? -27.52809 -31.46737 31.18794 1.000 35.90188 196 SER B O 1
ATOM 4918 N N . LEU B 1 107 ? -28.69370 -30.71988 29.41740 1.000 32.57596 197 LEU B N 1
ATOM 4919 C CA . LEU B 1 107 ? -29.71047 -31.75418 29.55607 1.000 26.95614 197 LEU B CA 1
ATOM 4920 C C . LEU B 1 107 ? -29.15731 -33.09087 29.08584 1.000 29.70042 197 LEU B C 1
ATOM 4921 O O . LEU B 1 107 ? -28.66289 -33.21222 27.95984 1.000 32.08408 197 LEU B O 1
ATOM 4937 N N . GLY B 1 108 ? -29.24014 -34.07668 29.93659 1.000 41.57471 198 GLY B N 1
ATOM 4938 C CA . GLY B 1 108 ? -28.79484 -35.40275 29.58391 1.000 46.34849 198 GLY B CA 1
ATOM 4939 C C . GLY B 1 108 ? -29.92370 -36.17349 28.98574 1.000 51.26936 198 GLY B C 1
ATOM 4940 O O . GLY B 1 108 ? -31.08521 -35.80981 29.16316 1.000 48.17238 198 GLY B O 1
ATOM 4944 N N . SER B 1 109 ? -29.58648 -37.21425 28.24091 1.000 70.13613 199 SER B N 1
ATOM 4945 C CA . SER B 1 109 ? -30.60003 -37.99825 27.54868 1.000 61.97689 199 SER B CA 1
ATOM 4946 C C . SER B 1 109 ? -30.92777 -39.22085 28.39104 1.000 64.87763 199 SER B C 1
ATOM 4947 O O . SER B 1 109 ? -30.08037 -39.73787 29.13182 1.000 68.96208 199 SER B O 1
ATOM 4955 N N . ARG B 1 110 ? -32.19373 -39.63126 28.31229 1.000 62.44408 200 ARG B N 1
ATOM 4956 C CA . ARG B 1 110 ? -32.61630 -40.92224 28.84768 1.000 73.34120 200 ARG B CA 1
ATOM 4957 C C . ARG B 1 110 ? -31.71441 -42.05540 28.36792 1.000 76.12152 200 ARG B C 1
ATOM 4958 O O . ARG B 1 110 ? -31.38723 -42.97586 29.13252 1.000 75.18471 200 ARG B O 1
ATOM 4979 N N . SER B 1 111 ? -31.33091 -42.02108 27.09236 1.000 70.95780 201 SER B N 1
ATOM 4980 C CA . SER B 1 111 ? -30.33150 -42.94048 26.55998 1.000 80.05268 201 SER B CA 1
ATOM 4981 C C . SER B 1 111 ? -28.91969 -42.42038 26.85039 1.000 81.30991 201 SER B C 1
ATOM 4982 O O . SER B 1 111 ? -28.26257 -42.82003 27.82967 1.000 77.74890 201 SER B O 1
ATOM 4990 N N . GLY B 1 112 ? -28.46170 -41.49819 26.01639 1.000 77.18510 202 GLY B N 1
ATOM 4991 C CA . GLY B 1 112 ? -27.10511 -41.00894 26.08485 1.000 73.53541 202 GLY B CA 1
ATOM 4992 C C . GLY B 1 112 ? -26.76652 -40.38736 24.74917 1.000 72.26699 202 GLY B C 1
ATOM 4993 O O . GLY B 1 112 ? -25.82742 -39.59497 24.65558 1.000 79.86423 202 GLY B O 1
ATOM 4997 N N . GLN B 1 113 ? -27.52403 -40.74985 23.70938 1.000 80.35795 203 GLN B N 1
ATOM 4998 C CA . GLN B 1 113 ? -27.39316 -40.10631 22.41089 1.000 77.83409 203 GLN B CA 1
ATOM 4999 C C . GLN B 1 113 ? -28.23769 -38.83263 22.40870 1.000 71.66951 203 GLN B C 1
ATOM 5000 O O . GLN B 1 113 ? -29.28997 -38.76119 23.05760 1.000 68.83709 203 GLN B O 1
ATOM 5014 N N . HIS B 1 114 ? -27.75724 -37.83062 21.66378 1.000 64.68342 204 HIS B N 1
ATOM 5015 C CA . HIS B 1 114 ? -28.27972 -36.47160 21.66554 1.000 80.47479 204 HIS B CA 1
ATOM 5016 C C . HIS B 1 114 ? -28.40350 -35.97005 20.22961 1.000 69.80412 204 HIS B C 1
ATOM 5017 O O . HIS B 1 114 ? -27.51289 -36.21262 19.41799 1.000 65.07985 204 HIS B O 1
ATOM 5031 N N . SER B 1 115 ? -29.46872 -35.23108 19.92348 1.000 68.52719 205 SER B N 1
ATOM 5032 C CA . SER B 1 115 ? -29.54775 -34.60964 18.60923 1.000 54.90778 205 SER B CA 1
ATOM 5033 C C . SER B 1 115 ? -28.45921 -33.55348 18.45509 1.000 59.02923 205 SER B C 1
ATOM 5034 O O . SER B 1 115 ? -27.82242 -33.13244 19.42323 1.000 60.41307 205 SER B O 1
ATOM 5042 N N . ASN B 1 116 ? -28.28224 -33.08547 17.21610 1.000 77.16160 206 ASN B N 1
ATOM 5043 C CA . ASN B 1 116 ? -27.29661 -32.04310 16.95363 1.000 68.96735 206 ASN B CA 1
ATOM 5044 C C . ASN B 1 116 ? -27.57787 -30.81531 17.78909 1.000 58.91762 206 ASN B C 1
ATOM 5045 O O . ASN B 1 116 ? -26.66729 -30.06286 18.15741 1.000 59.61262 206 ASN B O 1
ATOM 5056 N N . LEU B 1 117 ? -28.83970 -30.59349 18.07615 1.000 59.93825 207 LEU B N 1
ATOM 5057 C CA . LEU B 1 117 ? -29.25869 -29.35448 18.69220 1.000 58.36129 207 LEU B CA 1
ATOM 5058 C C . LEU B 1 117 ? -28.95547 -29.38449 20.17126 1.000 48.79784 207 LEU B C 1
ATOM 5059 O O . LEU B 1 117 ? -28.40515 -28.41829 20.73085 1.000 42.01899 207 LEU B O 1
ATOM 5075 N N . LEU B 1 118 ? -29.23743 -30.51364 20.79956 1.000 51.11673 208 LEU B N 1
ATOM 5076 C CA . LEU B 1 118 ? -29.09496 -30.65013 22.23824 1.000 54.46436 208 LEU B CA 1
ATOM 5077 C C . LEU B 1 118 ? -27.81588 -31.35621 22.65142 1.000 47.89197 208 LEU B C 1
ATOM 5078 O O . LEU B 1 118 ? -27.67011 -31.73206 23.81502 1.000 67.07064 208 LEU B O 1
ATOM 5094 N N . ARG B 1 119 ? -26.91351 -31.52583 21.76485 1.000 53.86773 209 ARG B N 1
ATOM 5095 C CA . ARG B 1 119 ? -25.67170 -32.17651 22.10144 1.000 48.47230 209 ARG B CA 1
ATOM 5096 C C . ARG B 1 119 ? -24.71684 -31.16705 22.70438 1.000 44.89984 209 ARG B C 1
ATOM 5097 O O . ARG B 1 119 ? -24.54736 -30.08446 22.14635 1.000 45.01809 209 ARG B O 1
ATOM 5118 N N . PRO B 1 120 ? -24.06343 -31.48353 23.82037 1.000 37.36418 210 PRO B N 1
ATOM 5119 C CA . PRO B 1 120 ? -23.24780 -30.46627 24.49216 1.000 42.61049 210 PRO B CA 1
ATOM 5120 C C . PRO B 1 120 ? -22.13956 -29.96866 23.58942 1.000 45.50269 210 PRO B C 1
ATOM 5121 O O . PRO B 1 120 ? -21.86625 -30.50403 22.51791 1.000 48.36434 210 PRO B O 1
ATOM 5132 N N . VAL B 1 121 ? -21.49540 -28.91430 24.06258 1.000 48.72090 211 VAL B N 1
ATOM 5133 C CA . VAL B 1 121 ? -20.48411 -28.18979 23.31080 1.000 40.38077 211 VAL B CA 1
ATOM 5134 C C . VAL B 1 121 ? -19.14674 -28.63927 23.85050 1.000 45.67976 211 VAL B C 1
ATOM 5135 O O . VAL B 1 121 ? -18.32768 -29.20136 23.11931 1.000 60.33042 211 VAL B O 1
ATOM 5148 N N . SER B 1 122 ? -18.93606 -28.41577 25.14686 1.000 62.35820 212 SER B N 1
ATOM 5149 C CA . SER B 1 122 ? -17.69005 -28.79614 25.78582 1.000 56.95835 212 SER B CA 1
ATOM 5150 C C . SER B 1 122 ? -17.53839 -30.32302 25.82296 1.000 71.89199 212 SER B C 1
ATOM 5151 O O . SER B 1 122 ? -18.50238 -31.09203 25.66877 1.000 61.05508 212 SER B O 1
ATOM 5159 N N . ASP B 1 123 ? -16.28817 -30.76327 25.98132 1.000 75.08724 213 ASP B N 1
ATOM 5160 C CA . ASP B 1 123 ? -16.04888 -32.09326 26.54203 1.000 66.45785 213 ASP B CA 1
ATOM 5161 C C . ASP B 1 123 ? -16.10657 -32.03985 28.06763 1.000 53.77939 213 ASP B C 1
ATOM 5162 O O . ASP B 1 123 ? -16.19733 -33.08815 28.71464 1.000 46.64582 213 ASP B O 1
ATOM 5171 N N . LYS B 1 124 ? -16.09435 -30.83229 28.64073 1.000 47.13274 214 LYS B N 1
ATOM 5172 C CA . LYS B 1 124 ? -16.31741 -30.59352 30.05853 1.000 45.92115 214 LYS B CA 1
ATOM 5173 C C . LYS B 1 124 ? -17.81618 -30.40158 30.28011 1.000 49.12607 214 LYS B C 1
ATOM 5174 O O . LYS B 1 124 ? -18.31828 -29.27533 30.28987 1.000 51.11155 214 LYS B O 1
ATOM 5178 N N . VAL B 1 125 ? -18.53992 -31.51629 30.49874 1.000 48.90595 215 VAL B N 1
ATOM 5179 C CA . VAL B 1 125 ? -19.99637 -31.52087 30.58167 1.000 39.55348 215 VAL B CA 1
ATOM 5180 C C . VAL B 1 125 ? -20.48054 -32.10046 31.89862 1.000 43.17015 215 VAL B C 1
ATOM 5181 O O . VAL B 1 125 ? -19.86679 -33.00690 32.46722 1.000 51.71311 215 VAL B O 1
ATOM 5194 N N . LEU B 1 126 ? -21.65294 -31.63812 32.33371 1.000 39.70253 216 LEU B N 1
ATOM 5195 C CA . LEU B 1 126 ? -22.32904 -32.15851 33.51901 1.000 34.82833 216 LEU B CA 1
ATOM 5196 C C . LEU B 1 126 ? -23.80874 -32.30356 33.17692 1.000 37.57693 216 LEU B C 1
ATOM 5197 O O . LEU B 1 126 ? -24.49419 -31.28911 32.96861 1.000 41.00671 216 LEU B O 1
ATOM 5213 N N . PHE B 1 127 ? -24.30951 -33.53813 33.12652 1.000 31.47564 217 PHE B N 1
ATOM 5214 C CA . PHE B 1 127 ? -25.64266 -33.79744 32.60691 1.000 27.62372 217 PHE B CA 1
ATOM 5215 C C . PHE B 1 127 ? -26.67224 -33.66952 33.71855 1.000 28.74894 217 PHE B C 1
ATOM 5216 O O . PHE B 1 127 ? -26.36974 -33.92158 34.87478 1.000 34.86079 217 PHE B O 1
ATOM 5233 N N . VAL B 1 128 ? -27.89026 -33.22625 33.36708 1.000 34.86101 218 VAL B N 1
ATOM 5234 C CA . VAL B 1 128 ? -29.00172 -33.13620 34.31215 1.000 26.71323 218 VAL B CA 1
ATOM 5235 C C . VAL B 1 128 ? -30.26432 -33.60240 33.60243 1.000 27.32350 218 VAL B C 1
ATOM 5236 O O . VAL B 1 128 ? -30.27392 -33.82031 32.40284 1.000 29.71154 218 VAL B O 1
ATOM 5249 N N . GLU B 1 129 ? -31.35307 -33.69573 34.35090 1.000 33.55694 219 GLU B N 1
ATOM 5250 C CA . GLU B 1 129 ? -32.58290 -34.21565 33.78997 1.000 42.69327 219 GLU B CA 1
ATOM 5251 C C . GLU B 1 129 ? -33.64384 -33.15440 33.56513 1.000 38.21408 219 GLU B C 1
ATOM 5252 O O . GLU B 1 129 ? -34.61631 -33.42032 32.84040 1.000 43.85221 219 GLU B O 1
ATOM 5264 N N . ASN B 1 130 ? -33.53418 -31.99627 34.21323 1.000 30.99284 220 ASN B N 1
ATOM 5265 C CA . ASN B 1 130 ? -34.45583 -30.93062 33.87923 1.00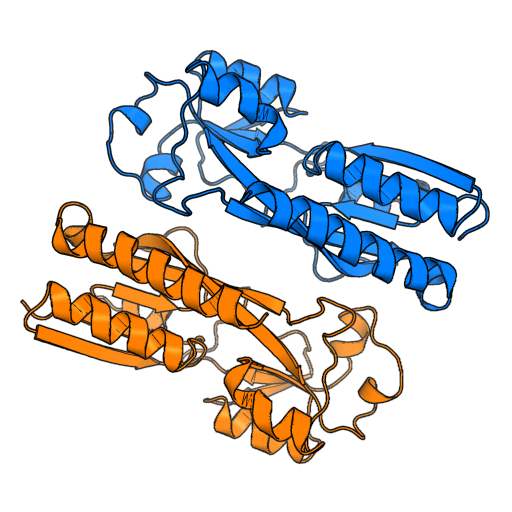0 38.12927 220 ASN B CA 1
ATOM 5266 C C . ASN B 1 130 ? -33.79510 -29.57642 34.03233 1.000 36.35183 220 ASN B C 1
ATOM 5267 O O . ASN B 1 130 ? -32.69375 -29.42168 34.58598 1.000 26.42380 220 ASN B O 1
ATOM 5278 N N . PHE B 1 131 ? -34.51981 -28.57951 33.54541 1.000 39.27690 221 PHE B N 1
ATOM 5279 C CA . PHE B 1 131 ? -34.02669 -27.21620 33.64048 1.000 38.82295 221 PHE B CA 1
ATOM 5280 C C . PHE B 1 131 ? -33.91747 -26.77767 35.08123 1.000 33.25443 221 PHE B C 1
ATOM 5281 O O . PHE B 1 131 ? -32.92728 -26.14422 35.46045 1.000 35.18767 221 PHE B O 1
ATOM 5298 N N . ASP B 1 132 ? -34.89198 -27.14003 35.92334 1.000 43.58041 222 ASP B N 1
ATOM 5299 C CA . ASP B 1 132 ? -34.78601 -26.80304 37.33877 1.000 35.79377 222 ASP B CA 1
ATOM 5300 C C . ASP B 1 132 ? -33.37763 -27.08923 37.86204 1.000 37.85233 222 ASP B C 1
ATOM 5301 O O . ASP B 1 132 ? -32.70447 -26.20956 38.42654 1.000 38.76865 222 ASP B O 1
ATOM 5310 N N . ASP B 1 133 ? -32.90992 -28.32251 37.66545 1.000 36.85099 223 ASP B N 1
ATOM 5311 C CA . ASP B 1 133 ? -31.58172 -28.72067 38.12375 1.000 33.27620 223 ASP B CA 1
ATOM 5312 C C . ASP B 1 133 ? -30.48416 -27.91512 37.43178 1.000 36.67296 223 ASP B C 1
ATOM 5313 O O . ASP B 1 133 ? -29.65941 -27.26979 38.08751 1.000 43.71035 223 ASP B O 1
ATOM 5322 N N . MET B 1 134 ? -30.43888 -27.96262 36.11028 1.000 35.36291 224 MET B N 1
ATOM 5323 C CA . MET B 1 134 ? -29.47518 -27.18679 35.35027 1.000 29.48578 224 MET B CA 1
ATOM 5324 C C . MET B 1 134 ? -29.24447 -25.78181 35.90119 1.000 27.00335 224 MET B C 1
ATOM 5325 O O . MET B 1 134 ? -28.13811 -25.24144 35.77471 1.000 35.41456 224 MET B O 1
ATOM 5339 N N . LEU B 1 135 ? -30.27201 -25.15500 36.46873 1.000 28.54708 225 LEU B N 1
ATOM 5340 C CA . LEU B 1 135 ? -30.09590 -23.77825 36.92836 1.000 31.65622 225 LEU B CA 1
ATOM 5341 C C . LEU B 1 135 ? -29.66954 -23.69534 38.37491 1.000 34.67185 225 LEU B C 1
ATOM 5342 O O . LEU B 1 135 ? -28.98539 -22.73914 38.76764 1.000 40.87759 225 LEU B O 1
ATOM 5358 N N . ARG B 1 136 ? -30.04951 -24.66105 39.19622 1.000 37.89352 226 ARG B N 1
ATOM 5359 C CA . ARG B 1 136 ? -29.46687 -24.68697 40.52444 1.000 25.99304 226 ARG B CA 1
ATOM 5360 C C . ARG B 1 136 ? -27.95236 -24.66645 40.41780 1.000 33.08929 226 ARG B C 1
ATOM 5361 O O . ARG B 1 136 ? -27.26303 -23.91847 41.11684 1.000 50.95953 226 ARG B O 1
ATOM 5382 N N . LEU B 1 137 ? -27.41115 -25.50294 39.54568 1.000 25.73809 227 LEU B N 1
ATOM 5383 C CA . LEU B 1 137 ? -25.96705 -25.52344 39.37332 1.000 35.86933 227 LEU B CA 1
ATOM 5384 C C . LEU B 1 137 ? -25.45156 -24.20083 38.84542 1.000 38.48353 227 LEU B C 1
ATOM 5385 O O . LEU B 1 137 ? -24.42781 -23.68342 39.31076 1.000 46.92824 227 LEU B O 1
ATOM 5401 N N . VAL B 1 138 ? -26.09920 -23.67895 37.79577 1.000 37.76917 228 VAL B N 1
ATOM 5402 C CA . VAL B 1 138 ? -25.48612 -22.54239 37.12718 1.000 39.70993 228 VAL B CA 1
ATOM 5403 C C . VAL B 1 138 ? -25.44135 -21.34139 38.06482 1.000 38.24835 228 VAL B C 1
ATOM 5404 O O . VAL B 1 138 ? -24.52615 -20.51425 37.98501 1.000 41.96180 228 VAL B O 1
ATOM 5417 N N . GLU B 1 139 ? -26.44069 -21.20999 38.93208 1.000 29.72734 229 GLU B N 1
ATOM 5418 C CA . GLU B 1 139 ? -26.37250 -20.23886 40.01198 1.000 44.47113 229 GLU B CA 1
ATOM 5419 C C . GLU B 1 139 ? -25.17195 -20.52282 40.89269 1.000 47.20202 229 GLU B C 1
ATOM 5420 O O . GLU B 1 139 ? -24.28356 -19.67927 41.04959 1.000 55.14191 229 GLU B O 1
ATOM 5432 N N . ALA B 1 140 ? -25.12132 -21.73421 41.46207 1.000 42.03021 230 ALA B N 1
ATOM 5433 C CA . ALA B 1 140 ? -24.03946 -22.06371 42.38729 1.000 48.91220 230 ALA B CA 1
ATOM 5434 C C . ALA B 1 140 ? -22.66541 -21.76429 41.79898 1.000 44.83807 230 ALA B C 1
ATOM 5435 O O . ALA B 1 140 ? -21.68622 -21.68078 42.56158 1.000 50.49714 230 ALA B O 1
ATOM 5442 N N . GLY B 1 141 ? -22.56390 -21.56400 40.48717 1.000 37.40596 231 GLY B N 1
ATOM 5443 C CA . GLY B 1 141 ? -21.31599 -21.20011 39.85132 1.000 32.29734 231 GLY B CA 1
ATOM 5444 C C . GLY B 1 141 ? -20.67558 -22.32110 39.09500 1.000 35.73533 231 GLY B C 1
ATOM 5445 O O . GLY B 1 141 ? -19.53789 -22.16811 38.60570 1.000 40.18179 231 GLY B O 1
ATOM 5449 N N . VAL B 1 142 ? -21.39335 -23.42050 38.92383 1.000 37.25639 232 VAL B N 1
ATOM 5450 C CA . VAL B 1 142 ? -20.76736 -24.67066 38.52984 1.000 36.93577 232 VAL B CA 1
ATOM 5451 C C . VAL B 1 142 ? -20.45285 -24.69150 37.05451 1.000 47.45587 232 VAL B C 1
ATOM 5452 O O . VAL B 1 142 ? -19.40018 -25.20070 36.64709 1.000 53.22801 232 VAL B O 1
ATOM 5465 N N . GLY B 1 143 ? -21.35999 -24.15225 36.24234 1.000 52.33807 233 GLY B N 1
ATOM 5466 C CA . GLY B 1 143 ? -21.19534 -24.09719 34.80532 1.000 43.16848 233 GLY B CA 1
ATOM 5467 C C . GLY B 1 143 ? -22.07302 -23.02083 34.19242 1.000 44.63799 233 GLY B C 1
ATOM 5468 O O . GLY B 1 143 ? -22.69451 -22.21705 34.89821 1.000 44.85471 233 GLY B O 1
ATOM 5472 N N . TRP B 1 144 ? -22.06579 -22.99204 32.85152 1.000 39.75986 234 TRP B N 1
ATOM 5473 C CA . TRP B 1 144 ? -22.97964 -22.22663 32.01184 1.000 39.43933 234 TRP B CA 1
ATOM 5474 C C . TRP B 1 144 ? -23.90913 -23.21689 31.32767 1.000 38.92190 234 TRP B C 1
ATOM 5475 O O . TRP B 1 144 ? -23.54634 -24.38260 31.13726 1.000 39.81318 234 TRP B 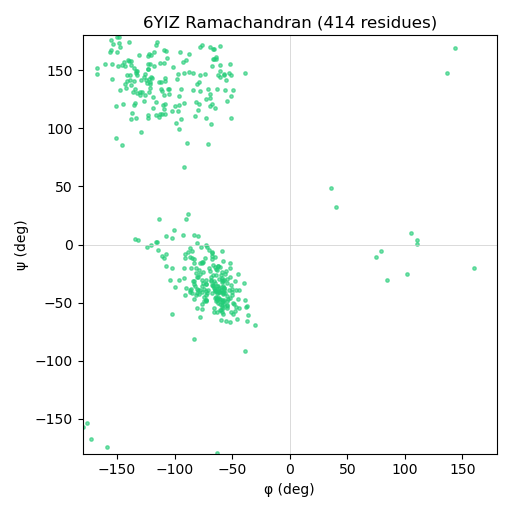O 1
ATOM 5496 N N . GLY B 1 145 ? -25.08730 -22.74740 30.91574 1.000 43.26805 235 GLY B N 1
ATOM 5497 C CA . GLY B 1 145 ? -25.98475 -23.61528 30.17803 1.000 37.34970 235 GLY B CA 1
ATOM 5498 C C . GLY B 1 145 ? -26.90622 -22.78164 29.32012 1.000 27.38404 235 GLY B C 1
ATOM 5499 O O . GLY B 1 145 ? -26.89206 -21.54789 29.39776 1.000 27.25179 235 GLY B O 1
ATOM 5503 N N . ILE B 1 146 ? -27.73080 -23.48517 28.52714 1.000 32.13504 236 ILE B N 1
ATOM 5504 C CA . ILE B 1 146 ? -28.76124 -22.89067 27.67455 1.000 20.54477 236 ILE B CA 1
ATOM 5505 C C . ILE B 1 146 ? -30.13257 -23.20735 28.24955 1.000 27.25782 236 ILE B C 1
ATOM 5506 O O . ILE B 1 146 ? -30.45296 -24.37215 28.51380 1.000 28.16069 236 ILE B O 1
ATOM 5522 N N . ALA B 1 147 ? -30.93672 -22.18896 28.42358 1.000 30.91114 237 ALA B N 1
ATOM 5523 C CA . ALA B 1 147 ? -32.20651 -22.39555 29.09506 1.000 22.94059 237 ALA B CA 1
ATOM 5524 C C . ALA B 1 147 ? -33.28970 -21.72311 28.33932 1.000 22.49041 237 ALA B C 1
ATOM 5525 O O . ALA B 1 147 ? -33.05849 -20.68997 27.66660 1.000 26.90634 237 ALA B O 1
ATOM 5532 N N . PRO B 1 148 ? -34.51906 -22.25533 28.34140 1.000 20.35770 238 PRO B N 1
ATOM 5533 C CA . PRO B 1 148 ? -35.65447 -21.57530 27.73264 1.000 23.05785 238 PRO B CA 1
ATOM 5534 C C . PRO B 1 148 ? -35.74084 -20.17155 28.26327 1.000 26.09045 238 PRO B C 1
ATOM 5535 O O . PRO B 1 148 ? -35.21484 -19.94072 29.33916 1.000 25.48699 238 PRO B O 1
ATOM 5546 N N . HIS B 1 149 ? -36.34199 -19.22530 27.53669 1.000 31.28724 239 HIS B N 1
ATOM 5547 C CA . HIS B 1 149 ? -36.35617 -17.85508 28.04746 1.000 31.65523 239 HIS B CA 1
ATOM 5548 C C . HIS B 1 149 ? -37.15419 -17.76917 29.34763 1.000 24.54467 239 HIS B C 1
ATOM 5549 O O . HIS B 1 149 ? -36.66814 -17.25069 30.35159 1.000 38.32000 239 HIS B O 1
ATOM 5563 N N . TYR B 1 150 ? -38.35859 -18.33567 29.37903 1.000 23.89573 240 TYR B N 1
ATOM 5564 C CA . TYR B 1 150 ? -39.16790 -18.22723 30.58872 1.000 25.98670 240 TYR B CA 1
ATOM 5565 C C . TYR B 1 150 ? -38.46169 -18.80089 31.81556 1.000 28.18191 240 TYR B C 1
ATOM 5566 O O . TYR B 1 150 ? -38.68450 -18.35456 32.95007 1.000 36.86969 240 TYR B O 1
ATOM 5584 N N . PHE B 1 151 ? -37.63739 -19.81106 31.64026 1.000 34.07359 241 PHE B N 1
ATOM 5585 C CA . PHE B 1 151 ? -37.00390 -20.38888 32.81414 1.000 30.75552 241 PHE B CA 1
ATOM 5586 C C . PHE B 1 151 ? -36.02970 -19.44541 33.49091 1.000 27.66875 241 PHE B C 1
ATOM 5587 O O . PHE B 1 151 ? -35.59546 -19.74437 34.59677 1.000 42.31169 241 PHE B O 1
ATOM 5604 N N . VAL B 1 152 ? -35.58187 -18.39521 32.82227 1.000 36.06554 242 VAL B N 1
ATOM 5605 C CA . VAL B 1 152 ? -34.56369 -17.50601 33.37263 1.000 38.54324 242 VAL B CA 1
ATOM 5606 C C . VAL B 1 152 ? -35.00694 -16.06914 33.41918 1.000 40.33410 242 VAL B C 1
ATOM 5607 O O . VAL B 1 152 ? -34.25112 -15.20217 33.88380 1.000 44.32968 242 VAL B O 1
ATOM 5620 N N . GLU B 1 153 ? -36.21719 -15.74950 32.93741 1.000 48.47724 243 GLU B N 1
ATOM 5621 C CA . GLU B 1 153 ? -36.68330 -14.36963 32.94976 1.000 49.50762 243 GLU B CA 1
ATOM 5622 C C . GLU B 1 153 ? -36.41595 -13.71301 34.30483 1.000 58.65032 243 GLU B C 1
ATOM 5623 O O . GLU B 1 153 ? -35.59034 -12.80069 34.41627 1.000 51.94428 243 GLU B O 1
ATOM 5635 N N . GLU B 1 154 ? -37.05924 -14.22053 35.36235 1.000 69.79802 244 GLU B N 1
ATOM 5636 C CA . GLU B 1 154 ? -37.05282 -13.50381 36.63362 1.000 64.69099 244 GLU B CA 1
ATOM 5637 C C . GLU B 1 154 ? -35.66219 -13.40939 37.23481 1.000 55.38414 244 GLU B C 1
ATOM 5638 O O . GLU B 1 154 ? -35.30538 -12.36263 37.78361 1.000 65.84710 244 GLU B O 1
ATOM 5650 N N . ARG B 1 155 ? -34.85832 -14.47164 37.14412 1.000 52.00130 245 ARG B N 1
ATOM 5651 C CA . ARG B 1 155 ? -33.53292 -14.42526 37.74467 1.000 53.86606 245 ARG B CA 1
ATOM 5652 C C . ARG B 1 155 ? -32.52437 -13.61315 36.94887 1.000 50.82410 245 ARG B C 1
ATOM 5653 O O . ARG B 1 155 ? -31.43450 -13.34283 37.45877 1.000 53.10026 245 ARG B O 1
ATOM 5674 N N . LEU B 1 156 ? -32.80617 -13.28177 35.69634 1.000 55.23895 246 LEU B N 1
ATOM 5675 C CA . LEU B 1 156 ? -31.94329 -12.31527 35.03496 1.000 53.94802 246 LEU B CA 1
ATOM 5676 C C . LEU B 1 156 ? -32.24622 -10.91656 35.54897 1.000 61.69891 246 LEU B C 1
ATOM 5677 O O . LEU B 1 156 ? -31.37003 -10.04270 35.49273 1.000 62.60176 246 LEU B O 1
ATOM 5693 N N . ARG B 1 157 ? -33.46397 -10.71241 36.07681 1.000 63.67150 247 ARG B N 1
ATOM 5694 C CA . ARG B 1 157 ? -33.83053 -9.45449 36.71694 1.000 62.05544 247 ARG B CA 1
ATOM 5695 C C . ARG B 1 157 ? -33.30898 -9.39659 38.14109 1.000 64.48169 247 ARG B C 1
ATOM 5696 O O . ARG B 1 157 ? -32.81673 -8.35398 38.58024 1.000 82.21886 247 ARG B O 1
ATOM 5717 N N . ASN B 1 158 ? -33.40750 -10.50736 38.87503 1.000 65.01590 248 ASN B N 1
ATOM 5718 C CA . ASN B 1 158 ? -32.77880 -10.59323 40.18337 1.000 59.24719 248 ASN B CA 1
ATOM 5719 C C . ASN B 1 158 ? -31.30605 -10.19995 40.13164 1.000 69.59641 248 ASN B C 1
ATOM 5720 O O . ASN B 1 158 ? -30.73436 -9.74156 41.13428 1.000 75.36284 248 ASN B O 1
ATOM 5731 N N . GLY B 1 159 ? -30.66515 -10.40033 38.99027 1.000 60.61760 249 GLY B N 1
ATOM 5732 C CA . GLY B 1 159 ? -29.22721 -10.41865 38.96147 1.000 56.50711 249 GLY B CA 1
ATOM 5733 C C . GLY B 1 159 ? -28.62551 -11.71924 39.42516 1.000 51.93922 249 GLY B C 1
ATOM 5734 O O . GLY B 1 159 ? -27.40099 -11.88981 39.32767 1.000 55.92998 249 GLY B O 1
ATOM 5738 N N . THR B 1 160 ? -29.45010 -12.65307 39.90493 1.000 54.75791 250 THR B N 1
ATOM 5739 C CA . THR B 1 160 ? -28.98598 -14.01094 40.16799 1.000 50.58823 250 THR B CA 1
ATOM 5740 C C . THR B 1 160 ? -28.13628 -14.57034 39.02966 1.000 54.50727 250 THR B C 1
ATOM 5741 O O . THR B 1 160 ? -27.29945 -15.44847 39.24400 1.000 54.95116 250 THR B O 1
ATOM 5752 N N . LEU B 1 161 ? -28.32935 -14.06992 37.80697 1.000 59.22330 251 LEU B N 1
ATOM 5753 C CA . LEU B 1 161 ? -28.03264 -14.83254 36.59713 1.000 45.79392 251 LEU B CA 1
ATOM 5754 C C . LEU B 1 161 ? -27.73933 -13.87295 35.45935 1.000 48.23826 251 LEU B C 1
ATOM 5755 O O . LEU B 1 161 ? -28.37107 -12.81749 35.35076 1.000 50.09399 251 LEU B O 1
ATOM 5771 N N . ALA B 1 162 ? -26.77867 -14.24960 34.61604 1.000 38.36748 252 ALA B N 1
ATOM 5772 C CA . ALA B 1 162 ? -26.24153 -13.39683 33.56748 1.000 37.43540 252 ALA B CA 1
ATOM 5773 C C . ALA B 1 162 ? -26.40806 -14.09446 32.22674 1.000 37.61115 252 ALA B C 1
ATOM 5774 O O . ALA B 1 162 ? -26.61262 -15.30929 32.15813 1.000 43.82823 252 ALA B O 1
ATOM 5781 N N . VAL B 1 163 ? -26.30475 -13.32159 31.15543 1.000 40.38744 253 VAL B N 1
ATOM 5782 C CA . VAL B 1 163 ? -26.50964 -13.81946 29.80104 1.000 33.92333 253 VAL B CA 1
ATOM 5783 C C . 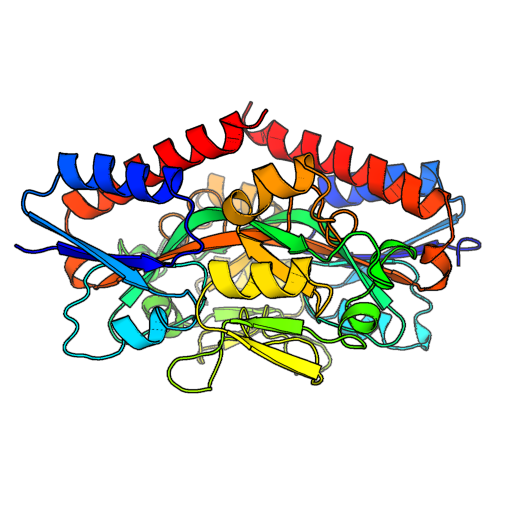VAL B 1 163 ? -25.19075 -13.74973 29.06794 1.000 23.35655 253 VAL B C 1
ATOM 5784 O O . VAL B 1 163 ? -24.44865 -12.78056 29.21896 1.000 41.69835 253 VAL B O 1
ATOM 5797 N N . LEU B 1 164 ? -24.89124 -14.75985 28.28043 1.000 28.02508 254 LEU B N 1
ATOM 5798 C CA . LEU B 1 164 ? -23.70340 -14.71583 27.43491 1.000 30.69910 254 LEU B CA 1
ATOM 5799 C C . LEU B 1 164 ? -24.03485 -14.69725 25.95313 1.000 31.17733 254 LEU B C 1
ATOM 5800 O O . LEU B 1 164 ? -23.11685 -14.59187 25.12829 1.000 43.46572 254 LEU B O 1
ATOM 5816 N N . SER B 1 165 ? -25.31119 -14.81788 25.60103 1.000 33.79164 255 SER B N 1
ATOM 5817 C CA . SER B 1 165 ? -25.74317 -14.96063 24.23148 1.000 26.17668 255 SER B CA 1
ATOM 5818 C C . SER B 1 165 ? -26.04667 -13.62217 23.57789 1.000 31.91953 255 SER B C 1
ATOM 5819 O O . SER B 1 165 ? -26.31079 -13.58870 22.36462 1.000 33.15080 255 SER B O 1
ATOM 5827 N N . GLU B 1 166 ? -26.04864 -12.51765 24.35372 1.000 32.54971 256 GLU B N 1
ATOM 5828 C CA . GLU B 1 166 ? -26.69364 -11.28884 23.86329 1.000 31.40156 256 GLU B CA 1
ATOM 5829 C C . GLU B 1 166 ? -25.95240 -10.68936 22.67347 1.000 28.93590 256 GLU B C 1
ATOM 5830 O O . GLU B 1 166 ? -26.59720 -10.21967 21.72515 1.000 36.73136 256 GLU B O 1
ATOM 5842 N N . LEU B 1 167 ? -24.62314 -10.78711 22.63084 1.000 32.33642 257 LEU B N 1
ATOM 5843 C CA . LEU B 1 167 ? -23.94335 -10.44391 21.37708 1.000 21.74775 257 LEU B CA 1
ATOM 5844 C C . LEU B 1 167 ? -24.08290 -11.54296 20.33059 1.000 23.53440 257 LEU B C 1
ATOM 5845 O O . LEU B 1 167 ? -24.09469 -11.24978 19.13214 1.000 32.90581 257 LEU B O 1
ATOM 5861 N N . TYR B 1 168 ? -24.18325 -12.81305 20.70688 1.000 35.79861 258 TYR B N 1
ATOM 5862 C CA . TYR B 1 168 ? -24.40838 -13.81748 19.66956 1.000 26.47887 258 TYR B CA 1
ATOM 5863 C C . TYR B 1 168 ? -25.70952 -13.51181 18.93532 1.000 30.40280 258 TYR B C 1
ATOM 5864 O O . TYR B 1 168 ? -25.71619 -13.33635 17.72633 1.000 34.26234 258 TYR B O 1
ATOM 5882 N N . GLU B 1 169 ? -26.79830 -13.42916 19.68744 1.000 27.74069 259 GLU B N 1
ATOM 5883 C CA . GLU B 1 169 ? -28.13901 -13.24340 19.09785 1.000 18.49191 259 GLU B CA 1
ATOM 5884 C C . GLU B 1 169 ? -29.00577 -12.50366 20.09970 1.000 25.78373 259 GLU B C 1
ATOM 5885 O O . GLU B 1 169 ? -29.66662 -13.12363 20.94677 1.000 31.26459 259 GLU B O 1
ATOM 5897 N N . PRO B 1 170 ? -29.02534 -11.17710 20.01150 1.000 34.43210 260 PRO B N 1
ATOM 5898 C CA . PRO B 1 170 ? -29.81588 -10.35169 20.93791 1.000 30.08337 260 PRO B CA 1
ATOM 5899 C C . PRO B 1 170 ? -31.28547 -10.72117 20.97098 1.000 21.05743 260 PRO B C 1
ATOM 5900 O O . PRO B 1 170 ? -31.89422 -10.99118 19.94169 1.000 27.10094 260 PRO B O 1
ATOM 5911 N N . GLY B 1 171 ? -31.87473 -10.67640 22.14677 1.000 31.75371 261 GLY B N 1
ATOM 5912 C CA . GLY B 1 171 ? -33.24722 -11.05550 22.34243 1.000 36.64431 261 GLY B CA 1
ATOM 5913 C C . GLY B 1 171 ? -33.38990 -12.53335 22.54308 1.000 26.83016 261 GLY B C 1
ATOM 5914 O O . GLY B 1 171 ? -34.25252 -12.97383 23.31218 1.000 43.00513 261 GLY B O 1
ATOM 5918 N N . GLY B 1 172 ? -32.52020 -13.28661 21.93708 1.000 29.04660 262 GLY B N 1
ATOM 5919 C CA . GLY B 1 172 ? -32.24750 -14.59802 22.43660 1.000 23.75044 262 GLY B CA 1
ATOM 5920 C C . GLY B 1 172 ? -32.01302 -15.47129 21.24537 1.000 23.69487 262 GLY B C 1
ATOM 5921 O O . GLY B 1 172 ? -32.24036 -15.04919 20.11158 1.000 33.93490 262 GLY B O 1
ATOM 5925 N N . ILE B 1 173 ? -31.53209 -16.68022 21.49907 1.000 28.09998 263 ILE B N 1
ATOM 5926 C CA . ILE B 1 173 ? -31.22206 -17.60624 20.42168 1.000 26.71295 263 ILE B CA 1
ATOM 5927 C C . ILE B 1 173 ? -32.54515 -18.10465 19.85396 1.000 29.73200 263 ILE B C 1
ATOM 5928 O O . ILE B 1 173 ? -33.27245 -18.83764 20.51645 1.000 32.05047 263 ILE B O 1
ATOM 5944 N N . ASP B 1 174 ? -32.88615 -17.67258 18.63963 1.000 34.83257 264 ASP B N 1
ATOM 5945 C CA . ASP B 1 174 ? -34.20473 -18.00161 18.12478 1.000 33.12840 264 ASP B CA 1
ATOM 5946 C C . ASP B 1 174 ? -34.25113 -19.49091 17.84977 1.000 29.83940 264 ASP B C 1
ATOM 5947 O O . ASP B 1 174 ? -33.38372 -20.02250 17.14491 1.000 32.61451 264 ASP B O 1
ATOM 5956 N N . THR B 1 175 ? -35.28610 -20.14205 18.36566 1.000 26.11166 265 THR B N 1
ATOM 5957 C CA . THR B 1 175 ? -35.40715 -21.59133 18.34478 1.000 22.61945 265 THR B CA 1
ATOM 5958 C C . THR B 1 175 ? -36.73821 -21.99957 17.73933 1.000 17.10616 265 THR B C 1
ATOM 5959 O O . THR B 1 175 ? -37.78414 -21.56817 18.21435 1.000 26.69857 265 THR B O 1
ATOM 5970 N N . LYS B 1 176 ? -36.71402 -22.80789 16.70597 1.000 24.63889 266 LYS B N 1
ATOM 5971 C CA . LYS B 1 176 ? -37.96521 -23.16479 16.06558 1.000 22.06242 266 LYS B CA 1
ATOM 5972 C C . LYS B 1 176 ? -38.64318 -24.22131 16.90878 1.000 27.44374 266 LYS B C 1
ATOM 5973 O O . LYS B 1 176 ? -37.97809 -25.02972 17.54382 1.000 23.10492 266 LYS B O 1
ATOM 5992 N N . VAL B 1 177 ? -39.97549 -24.18798 16.93922 1.000 23.26686 267 VAL B N 1
ATOM 5993 C CA . VAL B 1 177 ? -40.77301 -25.17934 17.64343 1.000 21.37735 267 VAL B CA 1
ATOM 5994 C C . VAL B 1 177 ? -41.44213 -26.04475 16.59271 1.000 21.83175 267 VAL B C 1
ATOM 5995 O O . VAL B 1 177 ? -42.26287 -25.54822 15.80381 1.000 17.93243 267 VAL B O 1
ATOM 6008 N N . TYR B 1 178 ? -41.05648 -27.31817 16.50649 1.000 20.90910 268 TYR B N 1
ATOM 6009 C CA . TYR B 1 178 ? -41.60096 -28.11165 15.41394 1.000 23.47247 268 TYR B CA 1
ATOM 6010 C C . TYR B 1 178 ? -42.84994 -28.82618 15.90259 1.000 23.39601 268 TYR B C 1
ATOM 6011 O O . TYR B 1 178 ? -43.01179 -29.07175 17.08322 1.000 26.24592 268 TYR B O 1
ATOM 6029 N N . CYS B 1 179 ? -43.71492 -29.20529 14.98404 1.000 26.86515 269 CYS B N 1
ATOM 6030 C CA . CYS B 1 179 ? -44.86758 -30.02309 15.33240 1.000 26.45986 269 CYS B CA 1
ATOM 6031 C C . CYS B 1 179 ? -44.76594 -31.25812 14.48103 1.000 19.74255 269 CYS B C 1
ATOM 6032 O O . CYS B 1 179 ? -44.90816 -31.15925 13.26614 1.000 24.11666 269 CYS B O 1
ATOM 6040 N N . TYR B 1 180 ? -44.50055 -32.40462 15.08883 1.000 22.76070 270 TYR B N 1
ATOM 6041 C CA . TYR B 1 180 ? -44.46108 -33.65897 14.33760 1.000 26.09624 270 TYR B CA 1
ATOM 6042 C C . TYR B 1 180 ? -45.81387 -34.29891 14.49495 1.000 21.03964 270 TYR B C 1
ATOM 6043 O O . TYR B 1 180 ? -46.28210 -34.43331 15.61651 1.000 34.41839 270 TYR B O 1
ATOM 6061 N N . TYR B 1 181 ? -46.44750 -34.66885 13.40049 1.000 33.16967 271 TYR B N 1
ATOM 6062 C CA . TYR B 1 181 ? -47.78862 -35.21092 13.50810 1.000 35.47003 271 TYR B CA 1
ATOM 6063 C C . TYR B 1 181 ? -47.90276 -36.50339 12.73555 1.000 33.85671 271 TYR B C 1
ATOM 6064 O O . TYR B 1 181 ? -47.51215 -36.56020 11.57411 1.000 49.63428 271 TYR B O 1
ATOM 6082 N N . ASN B 1 182 ? -48.41264 -37.53699 13.40433 1.000 42.84129 272 ASN B N 1
ATOM 6083 C CA . ASN B 1 182 ? -48.80448 -38.78309 12.76800 1.000 39.46016 272 ASN B CA 1
ATOM 6084 C C . ASN B 1 182 ? -49.45472 -38.45363 11.44215 1.000 42.85342 272 ASN B C 1
ATOM 6085 O O . ASN B 1 182 ? -50.08094 -37.39831 11.30028 1.000 43.63490 272 ASN B O 1
ATOM 6096 N N . THR B 1 183 ? -49.28746 -39.34142 10.46081 1.000 51.34089 273 THR B N 1
ATOM 6097 C CA . THR B 1 183 ? -49.84701 -39.12186 9.13457 1.000 52.67203 273 THR B CA 1
ATOM 6098 C C . THR B 1 183 ? -51.35402 -39.36300 9.09950 1.000 44.21180 273 THR B C 1
ATOM 6099 O O . THR B 1 183 ? -52.01979 -38.94109 8.15078 1.000 48.03641 273 THR B O 1
ATOM 6110 N N . ALA B 1 184 ? -51.91706 -40.01148 10.10867 1.000 46.28156 274 ALA B N 1
ATOM 6111 C CA . ALA B 1 184 ? -53.36840 -40.08087 10.17440 1.000 42.17575 274 ALA B CA 1
ATOM 6112 C C . ALA B 1 184 ? -54.00155 -38.69808 10.22517 1.000 50.59766 274 ALA B C 1
ATOM 6113 O O . ALA B 1 184 ? -55.17082 -38.53978 9.84145 1.000 50.50013 274 ALA B O 1
ATOM 6120 N N . LEU B 1 185 ? -53.25816 -37.69611 10.67303 1.000 54.95306 275 LEU B N 1
ATOM 6121 C CA . LEU B 1 185 ? -53.80507 -36.37459 10.93209 1.000 48.50010 275 LEU B CA 1
ATOM 6122 C C . LEU B 1 185 ? -53.82439 -35.46287 9.71023 1.000 45.52847 275 LEU B C 1
ATOM 6123 O O . LEU B 1 185 ? -54.47645 -34.41543 9.75900 1.000 54.09191 275 LEU B O 1
ATOM 6139 N N . GLU B 1 186 ? -53.17002 -35.83660 8.60785 1.000 51.18334 276 GLU B N 1
ATOM 6140 C CA . GLU B 1 186 ? -52.99439 -34.90057 7.49160 1.000 58.39730 276 GLU B CA 1
ATOM 6141 C C . GLU B 1 186 ? -54.31544 -34.58702 6.79672 1.000 61.69835 276 GLU B C 1
ATOM 6142 O O . GLU B 1 186 ? -54.48107 -33.51462 6.19487 1.000 52.73280 276 GLU B O 1
ATOM 6154 N N . SER B 1 187 ? -55.24845 -35.52706 6.84145 1.000 63.49016 277 SER B N 1
ATOM 6155 C CA . SER B 1 187 ? -56.54329 -35.32941 6.21371 1.000 67.17532 277 SER B CA 1
ATOM 6156 C C . SER B 1 187 ? -57.42261 -34.41489 7.04161 1.000 65.26092 277 SER B C 1
ATOM 6157 O O . SER B 1 187 ? -58.11902 -33.55035 6.49701 1.000 69.28108 277 SER B O 1
ATOM 6165 N N . GLU B 1 188 ? -57.37944 -34.59174 8.35670 1.000 52.95338 278 GLU B N 1
ATOM 6166 C CA . GLU B 1 188 ? -58.47625 -34.16586 9.20378 1.000 52.66917 278 GLU B CA 1
ATOM 6167 C C . GLU B 1 188 ? -58.52672 -32.65726 9.32608 1.000 48.52674 278 GLU B C 1
ATOM 6168 O O . GLU B 1 188 ? -57.53632 -32.01617 9.66568 1.000 53.74058 278 GLU B O 1
ATOM 6180 N N . ARG B 1 189 ? -59.69804 -32.09154 8.99473 1.000 53.53352 279 ARG B N 1
ATOM 6181 C CA . ARG B 1 189 ? -59.94425 -30.66080 9.16835 1.000 61.40381 279 ARG B CA 1
ATOM 6182 C C . ARG B 1 189 ? -59.58061 -30.18163 10.56245 1.000 48.45881 279 ARG B C 1
ATOM 6183 O O . ARG B 1 189 ? -58.99813 -29.10352 10.72582 1.000 43.26514 279 ARG B O 1
ATOM 6204 N N . SER B 1 190 ? -59.95745 -30.95302 11.58306 1.000 50.42410 280 SER B N 1
ATOM 6205 C CA . SER B 1 190 ? -59.61983 -30.60241 12.95480 1.000 45.73642 280 SER B CA 1
ATOM 6206 C C . SER B 1 190 ? -58.14969 -30.20404 13.07808 1.000 53.68356 280 SER B C 1
ATOM 6207 O O . SER B 1 190 ? -57.81933 -29.11803 13.58820 1.000 45.20020 280 SER B O 1
ATOM 6215 N N . PHE B 1 191 ? -57.25033 -31.07476 12.60412 1.000 52.32997 281 PHE B N 1
ATOM 6216 C CA . PHE B 1 191 ? -55.82675 -30.79621 12.72828 1.000 36.43404 281 PHE B CA 1
ATOM 6217 C C . PHE B 1 191 ? -55.46377 -29.51752 12.00512 1.000 37.09370 281 PHE B C 1
ATOM 6218 O O . PHE B 1 191 ? -54.80792 -28.64013 12.57103 1.000 44.30949 281 PHE B O 1
ATOM 6235 N N . LEU B 1 192 ? -55.87013 -29.39840 10.74188 1.000 39.94282 282 LEU B N 1
ATOM 6236 C CA . LEU B 1 192 ? -55.42724 -28.25847 9.94617 1.000 39.55428 282 LEU B CA 1
ATOM 6237 C C . LEU B 1 192 ? -55.94631 -26.94905 10.50460 1.000 37.28670 282 LEU B C 1
ATOM 6238 O O . LEU B 1 192 ? -55.34339 -25.90315 10.26414 1.000 41.57953 282 LEU B O 1
ATOM 6254 N N . ARG B 1 193 ? -57.08523 -26.95544 11.21389 1.000 45.11717 283 ARG B N 1
ATOM 6255 C CA . ARG B 1 193 ? -57.51179 -25.68960 11.80065 1.000 42.47214 283 ARG B CA 1
ATOM 6256 C C . ARG B 1 193 ? -56.80025 -25.46776 13.12501 1.000 34.35852 283 ARG B C 1
ATOM 6257 O O . ARG B 1 193 ? -56.45606 -24.32742 13.45968 1.000 38.51932 283 ARG B O 1
ATOM 6278 N N . PHE B 1 194 ? -56.47768 -26.53415 13.85383 1.000 34.56530 284 PHE B N 1
ATOM 6279 C CA . PHE B 1 194 ? -55.53067 -26.38117 14.95523 1.000 30.30917 284 PHE B CA 1
ATOM 6280 C C . PHE B 1 194 ? -54.27897 -25.62816 14.49145 1.000 26.59495 284 PHE B C 1
ATOM 6281 O O . PHE B 1 194 ? -53.94986 -24.55970 15.01767 1.000 33.33421 284 PHE B O 1
ATOM 6298 N N . LEU B 1 195 ? -53.56357 -26.16837 13.51012 1.000 28.65217 285 LEU B N 1
ATOM 6299 C CA . LEU B 1 195 ? -52.38366 -25.48663 12.99161 1.000 26.07894 285 LEU B CA 1
ATOM 6300 C C . LEU B 1 195 ? -52.66600 -24.01743 12.66046 1.000 32.30102 285 LEU B C 1
ATOM 6301 O O . LEU B 1 195 ? -51.90304 -23.11150 13.03173 1.000 35.91352 285 LEU B O 1
ATOM 6317 N N . GLU B 1 196 ? -53.73160 -23.77264 11.90943 1.000 32.06244 286 GLU B N 1
ATOM 6318 C CA . GLU B 1 196 ? -53.97077 -22.42436 11.41544 1.000 32.35825 286 GLU B CA 1
ATOM 6319 C C . GLU B 1 196 ? -54.18161 -21.46995 12.59038 1.000 32.16677 286 GLU B C 1
ATOM 6320 O O . GLU B 1 196 ? -53.61959 -20.35637 12.61426 1.000 33.83508 286 GLU B O 1
ATOM 6332 N N . SER B 1 197 ? -54.92312 -21.92358 13.61867 1.000 36.37026 287 SER B N 1
ATOM 6333 C CA . SER B 1 197 ? -55.29428 -21.06199 14.74332 1.000 37.41257 287 SER B CA 1
ATOM 6334 C C . SER B 1 197 ? -54.18454 -20.97675 15.78567 1.000 35.51642 287 SER B C 1
ATOM 6335 O O . SER B 1 197 ? -53.88024 -19.88193 16.28091 1.000 37.97306 287 SER B O 1
ATOM 6343 N N . ALA B 1 198 ? -53.61357 -22.13756 16.16884 1.000 30.76568 288 ALA B N 1
ATOM 6344 C CA . ALA B 1 198 ? -52.38668 -22.16353 16.96463 1.000 23.93080 288 ALA B CA 1
ATOM 6345 C C . ALA B 1 198 ? -51.34288 -21.23894 16.37582 1.000 30.31625 288 ALA B C 1
ATOM 6346 O O . ALA B 1 198 ? -50.75176 -20.42348 17.08691 1.000 29.61332 288 ALA B O 1
ATOM 6353 N N . ARG B 1 199 ? -51.07746 -21.37437 15.06432 1.000 27.64532 289 ARG B N 1
ATOM 6354 C CA . ARG B 1 199 ? -50.07868 -20.51450 14.43349 1.000 30.00735 289 ARG B CA 1
ATOM 6355 C C . ARG B 1 199 ? -50.46268 -19.04520 14.58485 1.000 33.34947 289 ARG B C 1
ATOM 6356 O O . ARG B 1 199 ? -49.66204 -18.23135 15.06613 1.000 28.40219 289 ARG B O 1
ATOM 6375 N N . GLN B 1 200 ? -51.69966 -18.69048 14.20461 1.000 34.34231 290 GLN B N 1
ATOM 6376 C CA . GLN B 1 200 ? -52.11373 -17.29471 14.30563 1.000 23.30135 290 GLN B CA 1
ATOM 6377 C C . GLN B 1 200 ? -51.98940 -16.80968 15.73308 1.000 26.58150 290 GLN B C 1
ATOM 6378 O O . GLN B 1 200 ? -51.49758 -15.70677 15.97954 1.000 32.38394 290 GLN B O 1
ATOM 6382 N N . ARG B 1 201 ? -52.37656 -17.63116 16.70530 1.000 36.48523 291 ARG B N 1
ATOM 6383 C CA . ARG B 1 201 ? -52.34225 -17.17164 18.08664 1.000 30.88017 291 ARG B CA 1
ATOM 6384 C C . ARG B 1 201 ? -50.90577 -17.07231 18.60943 1.000 33.91817 291 ARG B C 1
ATOM 6385 O O . ARG B 1 201 ? -50.55619 -16.12865 19.34303 1.000 32.21428 291 ARG B O 1
ATOM 6406 N N . LEU B 1 202 ? -50.05466 -18.03085 18.26163 1.000 28.76396 292 LEU B N 1
ATOM 6407 C CA . LEU B 1 202 ? -48.67254 -17.96275 18.71816 1.000 27.69723 292 LEU B CA 1
ATOM 6408 C C . LEU B 1 202 ? -47.96496 -16.74928 18.11368 1.000 29.41612 292 LEU B C 1
ATOM 6409 O O . LEU B 1 202 ? -47.17435 -16.08080 18.79142 1.000 31.19224 292 LEU B O 1
ATOM 6425 N N . ARG B 1 203 ? -48.25469 -16.44114 16.85137 1.000 34.40782 293 ARG B N 1
ATOM 6426 C CA . ARG B 1 203 ? -47.68693 -15.24801 16.20793 1.000 31.40395 293 ARG B CA 1
ATOM 6427 C C . ARG B 1 203 ? -48.11664 -13.96520 16.93623 1.000 31.43446 293 ARG B C 1
ATOM 6428 O O . ARG B 1 203 ? -47.28037 -13.11400 17.28571 1.000 27.28973 293 ARG B O 1
ATOM 6449 N N . GLU B 1 204 ? -49.40556 -13.83627 17.24011 1.000 35.66906 294 GLU B N 1
ATOM 6450 C CA . GLU B 1 204 ? -49.85589 -12.67369 18.00958 1.000 40.62800 294 GLU B CA 1
ATOM 6451 C C . GLU B 1 204 ? -49.12076 -12.62685 19.33984 1.000 40.87661 294 GLU B C 1
ATOM 6452 O O . GLU B 1 204 ? -48.74579 -11.55370 19.84597 1.000 40.81285 294 GLU B O 1
ATOM 6464 N N . LEU B 1 205 ? -48.86096 -13.79486 19.89965 1.000 32.63411 295 LEU B N 1
ATOM 6465 C CA . LEU B 1 205 ? -48.27803 -13.86913 21.23262 1.000 26.26619 295 LEU B CA 1
ATOM 6466 C C . LEU B 1 205 ? -46.80492 -13.46634 21.22623 1.000 34.46855 295 LEU B C 1
ATOM 6467 O O . LEU B 1 205 ? -46.31791 -12.87714 22.19809 1.000 37.12290 295 LEU B O 1
ATOM 6483 N N . GLY B 1 206 ? -46.07896 -13.77277 20.16538 1.000 37.31872 296 GLY B N 1
ATOM 6484 C CA . GLY B 1 206 ? -44.66020 -13.47922 20.13772 1.000 30.39415 296 GLY B CA 1
ATOM 6485 C C . GLY B 1 206 ? -44.38801 -12.02594 19.79267 1.000 38.10816 296 GLY B C 1
ATOM 6486 O O . GLY B 1 206 ? -43.48027 -11.40157 20.34451 1.000 46.37351 296 GLY B O 1
ATOM 6490 N N . ARG B 1 207 ? -45.17602 -11.46868 18.87018 1.000 38.57150 297 ARG B N 1
ATOM 6491 C CA . ARG B 1 207 ? -44.99022 -10.05658 18.55995 1.000 37.15003 297 ARG B CA 1
ATOM 6492 C C . ARG B 1 207 ? -45.37023 -9.17546 19.73700 1.000 37.94973 297 ARG B C 1
ATOM 6493 O O . ARG B 1 207 ? -44.82973 -8.07419 19.86923 1.000 49.26909 297 ARG B O 1
ATOM 6514 N N . GLN B 1 208 ? -46.27283 -9.64392 20.62108 1.000 46.62046 298 GLN B N 1
ATOM 6515 C CA . GLN B 1 208 ? -46.72633 -8.85901 21.77657 1.000 38.83970 298 GLN B CA 1
ATOM 6516 C C . GLN B 1 208 ? -45.58963 -8.42657 22.70381 1.000 44.17052 298 GLN B C 1
ATOM 6517 O O . GLN B 1 208 ? -45.78823 -7.53575 23.53629 1.000 60.58576 298 GLN B O 1
ATOM 6531 N N . ARG B 1 209 ? -44.40144 -8.99207 22.57438 1.000 44.28923 299 ARG B N 1
ATOM 6532 C CA . ARG B 1 209 ? -43.30542 -8.57100 23.43971 1.000 49.07609 299 ARG B CA 1
ATOM 6533 C C . ARG B 1 209 ? -42.84786 -7.13848 23.17515 1.000 56.15427 299 ARG B C 1
ATOM 6534 O O . ARG B 1 209 ? -42.05361 -6.61634 23.96585 1.000 67.00374 299 ARG B O 1
ATOM 6555 N N . PHE B 1 210 ? -43.35384 -6.48443 22.12205 1.000 64.73423 300 PHE B N 1
ATOM 6556 C CA . PHE B 1 210 ? -42.97149 -5.10978 21.75695 1.000 63.07626 300 PHE B CA 1
ATOM 6557 C C . PHE B 1 210 ? -44.16221 -4.13521 21.80435 1.000 55.05707 300 PHE B C 1
ATOM 6558 O O . PHE B 1 210 ? -44.39557 -3.45803 22.81567 1.000 69.80948 300 PHE B O 1
#

Foldseek 3Di:
DLPAAEEEEEPQQDPVLVVLLVVLCVVLGPHYHYHYAHLFCQLVQVLPPVNVHFKYKHLADDPDHVFKDKDFQFKFFKFKKAFCPAVLVVDVADDLVVQLVAEEEFEADPVRDGGPVRDDSHPNYDYDGDVVVRVVCRLVGRGIYIGGCVVCVVVVVVNSMDTHCCVVPNPGDMTTIMMMGGPVCPVPPSVVSSSVSSSVVVVVVVVVVVD/DAAEEEEEPLQDPVLVVLLVVLLVVQDDHYHYHYAHLFCQLVQVLPPPPPHFKYKHLFDDDDHDQWDKFFQFKFFKFWKAFCPAPDNVDADDDCVVQLPAEEEFAAHPVRDGGPVRDDSHPRYDHDHDVVVSVVCRLVGRGIYMGTCVVCVVVVVVSSMDTRCCVVPNPGDMTIIMMIGGPVCPPDPSVVVSSVSSSVVVVVVVVVVD

InterPro domains:
  IPR000847 LysR, HTH, N-terminal domain [PF00126] (6-64)
  IPR000847 LysR, HTH, N-terminal domain [PS50931] (4-61)
  IPR005119 LysR, substrate-binding [PF03466] (139-292)
  IPR036388 Winged helix-like DNA-binding domain superfamily [G3DSA:1.10.10.10] (4-81)
  IPR036390 Winged helix DNA-binding domain superfamily [SSF46785] (3-78)
  IPR050176 LysR-type transcriptional regulator [PTHR30579] (4-301)

Solvent-accessible surface area: 19688 Å² total; per-residue (Å²): 39,46,176,40,0,68,0,0,1,0,36,4,0,24,63,59,11,8,95,11,0,25,48,3,0,107,116,26,7,134,115,34,40,81,43,111,20,11,0,16,23,0,8,36,20,8,82,75,137,121,15,127,4,7,0,0,0,0,21,7,86,65,123,74,4,94,55,9,7,24,0,3,4,8,80,19,41,15,15,10,0,0,51,42,141,14,57,4,39,125,42,116,45,33,26,31,46,39,16,18,117,71,106,7,0,4,9,13,25,147,83,56,82,43,28,111,69,28,126,27,21,6,140,134,41,76,92,16,142,54,10,87,46,4,0,156,34,0,68,80,37,48,0,1,0,68,1,7,70,59,39,0,65,130,59,43,176,113,39,55,5,22,39,9,4,70,60,55,1,70,45,1,39,21,20,39,0,12,0,0,0,38,75,50,0,47,97,58,164,12,1,60,84,0,3,124,44,0,36,78,100,15,116,106,59,24,80,99,129,101,152,273,49,11,68,0,0,4,0,36,4,0,21,64,59,12,16,90,10,0,29,47,3,0,111,107,54,32,164,106,35,26,91,44,106,25,17,0,14,21,0,8,45,16,1,81,82,107,142,19,128,6,38,0,0,0,0,21,7,70,63,99,105,13,98,80,10,5,14,0,3,4,8,86,17,41,14,16,12,0,0,55,36,139,15,77,10,36,125,76,70,30,24,14,54,38,47,11,37,121,75,105,5,0,6,9,14,25,154,86,42,147,21,23,109,79,26,117,29,55,7,152,46,34,66,106,18,143,56,10,86,50,6,0,171,51,0,50,83,34,46,0,1,0,65,1,7,62,56,36,0,72,104,52,47,165,108,40,43,6,22,44,20,2,74,44,55,2,66,44,0,38,18,20,37,0,15,0,2,2,24,60,66,10,57,91,81,169,22,1,65,91,1,2,133,48,0,33,61,97,14,129,135,65,25,83,137,136,146

Sequence (419 aa):
GPRNLRVLLDTAIPPSFCDTVSSVLLDDFNMVSLIRTSPADSLATIKQDNAEIDIAITIDEELKISRFNQCVLGYTKAFVVAHPQHPLCNASLHSIASLANYRRQISLGSRSGQHSNLLRPVSDKVLFVENFDDMLRLVEAGVGWGIAPHYFVEERLRNGTLAVLSELYEPGGIDTKVYCYYNTALESERSFLRFLESARQRLRELGRQRFDRNLRVLLDTAIPPSFCDTVSSVLLDDFNMVSLIRTSPADSLATIKQDNAEIDIAITIDEELKISRFNQCVLGYTKAFVVAHPQHPLCNASLHSIASLANYRQISLGSRSGQHSNLLRPVSDKVLFVENFDDMLRLVEAGVGWGIAPHYFVEERLRNGTLAVLSELYEPGGIDTKVYCYYNTALESERSFLRFLESARQRLRELGRQRF

Organism: Pseudomonas aeruginosa (strain ATCC 15692 / DSM 22644 / CIP 104116 / JCM 14847 / LMG 12228 / 1C / PRS 101 / PAO1) (NCBI:txid208964)